Protein AF-0000000086574104 (afdb_homodimer)

Nearest PDB structures (foldseek):
  3c5n-assembly2_B  TM=6.319E-01  e=1.097E-02  Homo sapiens
  7vfk-assembly1_B  TM=3.175E-01  e=2.722E+00  Staphylococcus aureus subsp. aureus USA300
  7vfm-assembly2_C  TM=3.258E-01  e=3.558E+00  Staphylococcus aureus subsp. aureus USA300
  7vfm-assembly1_A  TM=2.956E-01  e=2.722E+00  Staphylococcus aureus subsp. aureus USA300
  7vfk-assembly1_A  TM=2.976E-01  e=4.906E+00  Staphylococcus aureus subsp. aureus USA300

Radius of gyration: 28.74 Å; Cα contacts (8 Å, |Δi|>4): 889; chains: 2; bounding box: 47×83×59 Å

Structure (mmCIF, N/CA/C/O backbone):
data_AF-0000000086574104-model_v1
#
loop_
_entity.id
_entity.type
_entity.pdbx_description
1 polymer 'Protein LURP-one-related 15'
#
loop_
_atom_site.group_PDB
_atom_site.id
_atom_site.type_symbol
_atom_site.label_atom_id
_atom_site.label_alt_id
_atom_site.label_comp_id
_atom_site.label_asym_id
_atom_site.label_entity_id
_atom_site.label_seq_id
_atom_site.pdbx_PDB_ins_code
_atom_site.Cartn_x
_atom_site.Cartn_y
_atom_site.Cartn_z
_atom_site.occupancy
_atom_site.B_iso_or_equiv
_atom_site.auth_seq_id
_atom_site.auth_comp_id
_atom_site.auth_asym_id
_atom_site.auth_atom_id
_atom_site.pdbx_PDB_model_num
ATOM 1 N N . MET A 1 1 ? 18.938 -41.062 0.869 1 26.67 1 MET A N 1
ATOM 2 C CA . MET A 1 1 ? 17.609 -40.562 0.548 1 26.67 1 MET A CA 1
ATOM 3 C C . MET A 1 1 ? 17.344 -40.625 -0.953 1 26.67 1 MET A C 1
ATOM 5 O O . MET A 1 1 ? 18.172 -40.188 -1.752 1 26.67 1 MET A O 1
ATOM 9 N N . ALA A 1 2 ? 16.469 -41.5 -1.438 1 36.97 2 ALA A N 1
ATOM 10 C CA . ALA A 1 2 ? 16.375 -41.875 -2.848 1 36.97 2 ALA A CA 1
ATOM 11 C C . ALA A 1 2 ? 16.094 -40.688 -3.727 1 36.97 2 ALA A C 1
ATOM 13 O O . ALA A 1 2 ? 15.375 -39.75 -3.318 1 36.97 2 ALA A O 1
ATOM 14 N N . GLN A 1 3 ? 17 -40.312 -4.539 1 37.31 3 GLN A N 1
ATOM 15 C CA . GLN A 1 3 ? 16.797 -39.281 -5.543 1 37.31 3 GLN A CA 1
ATOM 16 C C . GLN A 1 3 ? 15.461 -39.469 -6.258 1 37.31 3 GLN A C 1
ATOM 18 O O . GLN A 1 3 ? 15.109 -40.562 -6.66 1 37.31 3 GLN A O 1
ATOM 23 N N . PRO A 1 4 ? 14.398 -38.688 -5.926 1 44.94 4 PRO A N 1
ATOM 24 C CA . PRO A 1 4 ? 13.148 -38.938 -6.645 1 44.94 4 PRO A CA 1
ATOM 25 C C . PRO A 1 4 ? 13.375 -39.344 -8.102 1 44.94 4 PRO A C 1
ATOM 27 O O . PRO A 1 4 ? 14.234 -38.781 -8.773 1 44.94 4 PRO A O 1
ATOM 30 N N . SER A 1 5 ? 13.391 -40.594 -8.398 1 46.34 5 SER A N 1
ATOM 31 C CA . SER A 1 5 ? 13.484 -41.156 -9.742 1 46.34 5 SER A CA 1
ATOM 32 C C . SER A 1 5 ? 12.492 -40.469 -10.688 1 46.34 5 SER A C 1
ATOM 34 O O . SER A 1 5 ? 11.289 -40.469 -10.43 1 46.34 5 SER A O 1
ATOM 36 N N . TYR A 1 6 ? 12.844 -39.344 -11.359 1 52.12 6 TYR A N 1
ATOM 37 C CA . TYR A 1 6 ? 12.047 -38.719 -12.414 1 52.12 6 TYR A CA 1
ATOM 38 C C . TYR A 1 6 ? 11.727 -39.719 -13.516 1 52.12 6 TYR A C 1
ATOM 40 O O . TYR A 1 6 ? 12.625 -40.312 -14.102 1 52.12 6 TYR A O 1
ATOM 48 N N . ALA A 1 7 ? 10.766 -40.625 -13.344 1 59.66 7 ALA A N 1
ATOM 49 C CA . ALA A 1 7 ? 10.406 -41.344 -14.547 1 59.66 7 ALA A CA 1
ATOM 50 C C . ALA A 1 7 ? 10.102 -40.406 -15.711 1 59.66 7 ALA A C 1
ATOM 52 O O . ALA A 1 7 ? 9.352 -39.438 -15.555 1 59.66 7 ALA A O 1
ATOM 53 N N . PRO A 1 8 ? 10.867 -40.531 -16.812 1 67 8 PRO A N 1
ATOM 54 C CA . PRO A 1 8 ? 10.766 -39.625 -17.953 1 67 8 PRO A CA 1
ATOM 55 C C . PRO A 1 8 ? 9.352 -39.531 -18.516 1 67 8 PRO A C 1
ATOM 57 O O . PRO A 1 8 ? 8.695 -40.531 -18.734 1 67 8 PRO A O 1
ATOM 60 N N . ILE A 1 9 ? 8.641 -38.406 -18.375 1 72.06 9 ILE A N 1
ATOM 61 C CA . ILE A 1 9 ? 7.398 -38.094 -19.078 1 72.06 9 ILE A CA 1
ATOM 62 C C . ILE A 1 9 ? 7.672 -38 -20.578 1 72.06 9 ILE A C 1
ATOM 64 O O . ILE A 1 9 ? 8.516 -37.188 -21 1 72.06 9 ILE A O 1
ATOM 68 N N . THR A 1 10 ? 7.195 -39 -21.312 1 76.31 10 THR A N 1
ATOM 69 C CA . THR A 1 10 ? 7.512 -39 -22.734 1 76.31 10 THR A CA 1
ATOM 70 C C . THR A 1 10 ? 6.441 -38.25 -23.531 1 76.31 10 THR A C 1
ATOM 72 O O . THR A 1 10 ? 6.727 -37.719 -24.594 1 76.31 10 THR A O 1
ATOM 75 N N . ASN A 1 11 ? 5.18 -38.219 -22.938 1 84.62 11 ASN A N 1
ATOM 76 C CA . ASN A 1 11 ? 4.117 -37.5 -23.625 1 84.62 11 ASN A CA 1
ATOM 77 C C . ASN A 1 11 ? 3.887 -36.125 -22.969 1 84.62 11 ASN A C 1
ATOM 79 O O . ASN A 1 11 ? 3.777 -36.031 -21.75 1 84.62 11 ASN A O 1
ATOM 83 N N . PRO A 1 12 ? 3.861 -35.125 -23.891 1 89.31 12 PRO A N 1
ATOM 84 C CA . PRO A 1 12 ? 3.727 -33.781 -23.344 1 89.31 12 PRO A CA 1
ATOM 85 C C . PRO A 1 12 ? 2.459 -33.625 -22.516 1 89.31 12 PRO A C 1
ATOM 87 O O . PRO A 1 12 ? 1.408 -34.156 -22.859 1 89.31 12 PRO A O 1
ATOM 90 N N . ILE A 1 13 ? 2.576 -33.031 -21.344 1 94.69 13 ILE A N 1
ATOM 91 C CA . ILE A 1 13 ? 1.464 -32.594 -20.5 1 94.69 13 ILE A CA 1
ATOM 92 C C . ILE A 1 13 ? 1.16 -31.125 -20.766 1 94.69 13 ILE A C 1
ATOM 94 O O . ILE A 1 13 ? 1.723 -30.25 -20.094 1 94.69 13 ILE A O 1
ATOM 98 N N . SER A 1 14 ? 0.32 -30.922 -21.828 1 95.81 14 SER A N 1
ATOM 99 C CA . SER A 1 14 ? -0.021 -29.562 -22.25 1 95.81 14 SER A CA 1
ATOM 100 C C . SER A 1 14 ? -1.392 -29.156 -21.734 1 95.81 14 SER A C 1
ATOM 102 O O . SER A 1 14 ? -2.412 -29.719 -22.141 1 95.81 14 SER A O 1
ATOM 104 N N . ILE A 1 15 ? -1.437 -28.234 -20.812 1 96.38 15 ILE A N 1
ATOM 105 C CA . ILE A 1 15 ? -2.688 -27.766 -20.219 1 96.38 15 ILE A CA 1
ATOM 106 C C . ILE A 1 15 ? -3.02 -26.375 -20.75 1 96.38 15 ILE A C 1
ATOM 108 O O . ILE A 1 15 ? -4.133 -26.125 -21.219 1 96.38 15 ILE A O 1
ATOM 112 N N . VAL A 1 16 ? -2.061 -25.5 -20.766 1 96.44 16 VAL A N 1
ATOM 113 C CA . VAL A 1 16 ? -2.24 -24.141 -21.266 1 96.44 16 VAL A CA 1
ATOM 114 C C . VAL A 1 16 ? -1.953 -24.109 -22.766 1 96.44 16 VAL A C 1
ATOM 116 O O . VAL A 1 16 ? -2.734 -23.547 -23.547 1 96.44 16 VAL A O 1
ATOM 119 N N . GLY A 1 17 ? -0.815 -24.688 -23.141 1 94.69 17 GLY A N 1
ATOM 120 C CA . GLY A 1 17 ? -0.438 -24.734 -24.547 1 94.69 17 GLY A CA 1
ATOM 121 C C . GLY A 1 17 ? 0.835 -25.516 -24.797 1 94.69 17 GLY A C 1
ATOM 122 O O . GLY A 1 17 ? 1.73 -25.547 -23.938 1 94.69 17 GLY A O 1
ATOM 123 N N . GLN A 1 18 ? 0.92 -26.031 -25.984 1 94.62 18 GLN A N 1
ATOM 124 C CA . GLN A 1 18 ? 2.07 -26.844 -26.375 1 94.62 18 GLN A CA 1
ATOM 125 C C . GLN A 1 18 ? 3.342 -26 -26.438 1 94.62 18 GLN A C 1
ATOM 127 O O . GLN A 1 18 ? 4.441 -26.516 -26.219 1 94.62 18 GLN A O 1
ATOM 132 N N . GLN A 1 19 ? 3.197 -24.719 -26.734 1 94 19 GLN A N 1
ATOM 133 C CA . GLN A 1 19 ? 4.352 -23.828 -26.859 1 94 19 GLN A CA 1
ATOM 134 C C . GLN A 1 19 ? 5.066 -23.656 -25.531 1 94 19 GLN A C 1
ATOM 136 O O . GLN A 1 19 ? 6.199 -23.172 -25.484 1 94 19 GLN A O 1
ATOM 141 N N . PHE A 1 20 ? 4.453 -24.094 -24.469 1 96.56 20 PHE A N 1
ATOM 142 C CA . PHE A 1 20 ? 5.055 -23.938 -23.141 1 96.56 20 PHE A CA 1
ATOM 143 C C . PHE A 1 20 ? 5.621 -25.266 -22.641 1 96.56 20 PHE A C 1
ATOM 145 O O . PHE A 1 20 ? 5.891 -25.422 -21.453 1 96.56 20 PHE A O 1
ATOM 152 N N . CYS A 1 21 ? 5.77 -26.25 -23.516 1 96 21 CYS A N 1
ATOM 153 C CA . CYS A 1 21 ? 6.422 -27.516 -23.203 1 96 21 CYS A CA 1
ATOM 154 C C . CYS A 1 21 ? 7.809 -27.578 -23.844 1 96 21 CYS A C 1
ATOM 156 O O . CYS A 1 21 ? 7.98 -27.234 -25 1 96 21 CYS A O 1
ATOM 158 N N . ALA A 1 22 ? 8.773 -27.922 -23 1 94.81 22 ALA A N 1
ATOM 159 C CA . ALA A 1 22 ? 10.141 -28.109 -23.484 1 94.81 22 ALA A CA 1
ATOM 160 C C . ALA A 1 22 ? 10.617 -29.547 -23.234 1 94.81 22 ALA A C 1
ATOM 162 O O . ALA A 1 22 ? 10.219 -30.172 -22.25 1 94.81 22 ALA A O 1
ATOM 163 N N . PRO A 1 23 ? 11.422 -30.047 -24.094 1 93.69 23 PRO A N 1
ATOM 164 C CA . PRO A 1 23 ? 11.914 -31.406 -23.922 1 93.69 23 PRO A CA 1
ATOM 165 C C . PRO A 1 23 ? 13.016 -31.531 -22.875 1 93.69 23 PRO A C 1
ATOM 167 O O . PRO A 1 23 ? 13.609 -32.594 -22.719 1 93.69 23 PRO A O 1
ATOM 170 N N . TYR A 1 24 ? 13.383 -30.453 -22.156 1 93.56 24 TYR A N 1
ATOM 171 C CA . TYR A 1 24 ? 14.359 -30.391 -21.062 1 93.56 24 TYR A CA 1
ATOM 172 C C . TYR A 1 24 ? 13.789 -29.656 -19.859 1 93.56 24 TYR A C 1
ATOM 174 O O . TYR A 1 24 ? 12.781 -28.953 -19.969 1 93.56 24 TYR A O 1
ATOM 182 N N . PRO A 1 25 ? 14.375 -29.953 -18.719 1 94 25 PRO A N 1
ATOM 183 C CA . PRO A 1 25 ? 13.898 -29.234 -17.531 1 94 25 PRO A CA 1
ATOM 184 C C . PRO A 1 25 ? 14.023 -27.719 -17.672 1 94 25 PRO A C 1
ATOM 186 O O . PRO A 1 25 ? 15.008 -27.219 -18.234 1 94 25 PRO A O 1
ATOM 189 N N . VAL A 1 26 ? 13.008 -26.984 -17.266 1 95.06 26 VAL A N 1
ATOM 190 C CA . VAL A 1 26 ? 12.977 -25.531 -17.297 1 95.06 26 VAL A CA 1
ATOM 191 C C . VAL A 1 26 ? 13.016 -24.969 -15.875 1 95.06 26 VAL A C 1
ATOM 193 O O . VAL A 1 26 ? 12.148 -25.297 -15.055 1 95.06 26 VAL A O 1
ATOM 196 N N . ASP A 1 27 ? 14.008 -24.172 -15.586 1 94.12 27 ASP A N 1
ATOM 197 C CA . ASP A 1 27 ? 14.109 -23.516 -14.289 1 94.12 27 ASP A CA 1
ATOM 198 C C . ASP A 1 27 ? 13.539 -22.109 -14.352 1 94.12 27 ASP A C 1
ATOM 200 O O . ASP A 1 27 ? 13.945 -21.297 -15.188 1 94.12 27 ASP A O 1
ATOM 204 N N . LEU A 1 28 ? 12.617 -21.828 -13.461 1 94.25 28 LEU A N 1
ATOM 205 C CA . LEU A 1 28 ? 11.961 -20.531 -13.422 1 94.25 28 LEU A CA 1
ATOM 206 C C . LEU A 1 28 ? 12.117 -19.891 -12.055 1 94.25 28 LEU A C 1
ATOM 208 O O . LEU A 1 28 ? 12.195 -20.578 -11.039 1 94.25 28 LEU A O 1
ATOM 212 N N . THR A 1 29 ? 12.203 -18.578 -12.055 1 90.75 29 THR A N 1
ATOM 213 C CA . THR A 1 29 ? 12.148 -17.766 -10.844 1 90.75 29 THR A CA 1
ATOM 214 C C . THR A 1 29 ? 10.883 -16.922 -10.812 1 90.75 29 THR A C 1
ATOM 216 O O . THR A 1 29 ? 10.609 -16.156 -11.742 1 90.75 29 THR A O 1
ATOM 219 N N . ILE A 1 30 ? 10.062 -17.141 -9.828 1 89.62 30 ILE A N 1
ATOM 220 C CA . ILE A 1 30 ? 8.836 -16.375 -9.633 1 89.62 30 ILE A CA 1
ATOM 221 C C . ILE A 1 30 ? 9.023 -15.383 -8.492 1 89.62 30 ILE A C 1
ATOM 223 O O . ILE A 1 30 ? 9.195 -15.773 -7.336 1 89.62 30 ILE A O 1
ATOM 227 N N . MET A 1 31 ? 9 -14.078 -8.805 1 84.94 31 MET A N 1
ATOM 228 C CA . MET A 1 31 ? 9.227 -13.023 -7.824 1 84.94 31 MET A CA 1
ATOM 229 C C . MET A 1 31 ? 7.984 -12.156 -7.645 1 84.94 31 MET A C 1
ATOM 231 O O . MET A 1 31 ? 7.457 -11.617 -8.617 1 84.94 31 MET A O 1
ATOM 235 N N . ARG A 1 32 ? 7.492 -12.148 -6.395 1 79.69 32 ARG A N 1
ATOM 236 C CA . ARG A 1 32 ? 6.371 -11.273 -6.07 1 79.69 32 ARG A CA 1
ATOM 237 C C . ARG A 1 32 ? 6.844 -9.844 -5.809 1 79.69 32 ARG A C 1
ATOM 239 O O . ARG A 1 32 ? 7.777 -9.633 -5.027 1 79.69 32 ARG A O 1
ATOM 246 N N . LYS A 1 33 ? 6.336 -8.953 -6.617 1 67.94 33 LYS A N 1
ATOM 247 C CA . LYS A 1 33 ? 6.602 -7.531 -6.406 1 67.94 33 LYS A CA 1
ATOM 248 C C . LYS A 1 33 ? 5.477 -6.871 -5.617 1 67.94 33 LYS A C 1
ATOM 250 O O . LYS A 1 33 ? 4.348 -6.773 -6.102 1 67.94 33 LYS A O 1
ATOM 255 N N . VAL A 1 34 ? 5.676 -6.805 -4.344 1 57.94 34 VAL A N 1
ATOM 256 C CA . VAL A 1 34 ? 4.676 -6.152 -3.508 1 57.94 34 VAL A CA 1
ATOM 257 C C . VAL A 1 34 ? 4.941 -4.648 -3.465 1 57.94 34 VAL A C 1
ATOM 259 O O . VAL A 1 34 ? 6.039 -4.215 -3.111 1 57.94 34 VAL A O 1
ATOM 262 N N . ILE A 1 35 ? 4.309 -3.971 -4.297 1 52.12 35 ILE A N 1
ATOM 263 C CA . ILE A 1 35 ? 4.438 -2.52 -4.211 1 52.12 35 ILE A CA 1
ATOM 264 C C . ILE A 1 35 ? 3.428 -1.971 -3.209 1 52.12 35 ILE A C 1
ATOM 266 O O . ILE A 1 35 ? 2.229 -2.24 -3.314 1 52.12 35 ILE A O 1
ATOM 270 N N . SER A 1 36 ? 3.752 -1.914 -2.039 1 47.66 36 SER A N 1
ATOM 271 C CA . SER A 1 36 ? 2.877 -1.211 -1.107 1 47.66 36 SER A CA 1
ATOM 272 C C . SER A 1 36 ? 2.975 0.3 -1.289 1 47.66 36 SER A C 1
ATOM 274 O O . SER A 1 36 ? 4.059 0.876 -1.169 1 47.66 36 SER A O 1
ATOM 276 N N . ILE A 1 37 ? 2.373 0.72 -2.355 1 47.31 37 ILE A N 1
ATOM 277 C CA . ILE A 1 37 ? 2.352 2.178 -2.43 1 47.31 37 ILE A CA 1
ATOM 278 C C . ILE A 1 37 ? 1.387 2.732 -1.384 1 47.31 37 ILE A C 1
ATOM 280 O O . ILE A 1 37 ? 0.202 2.391 -1.38 1 47.31 37 ILE A O 1
ATOM 284 N N . THR A 1 38 ? 1.68 2.873 -0.257 1 47.84 38 THR A N 1
ATOM 285 C CA . THR A 1 38 ? 0.871 3.676 0.653 1 47.84 38 THR A CA 1
ATOM 286 C C . THR A 1 38 ? 0.889 5.145 0.24 1 47.84 38 THR A C 1
ATOM 288 O O . THR A 1 38 ? 1.953 5.762 0.173 1 47.84 38 THR A O 1
ATOM 291 N N . GLU A 1 39 ? 0.145 5.422 -0.813 1 50.88 39 GLU A N 1
ATOM 292 C CA . GLU A 1 39 ? 0.07 6.863 -1.029 1 50.88 39 GLU A CA 1
ATOM 293 C C . GLU A 1 39 ? -0.854 7.523 -0.01 1 50.88 39 GLU A C 1
ATOM 295 O O . GLU A 1 39 ? -1.949 7.027 0.258 1 50.88 39 GLU A O 1
ATOM 300 N N . GLY A 1 40 ? -0.316 8.148 0.999 1 57.97 40 GLY A N 1
ATOM 301 C CA . GLY A 1 40 ? -1.051 8.914 1.989 1 57.97 40 GLY A CA 1
ATOM 302 C C . GLY A 1 40 ? -1.397 10.312 1.517 1 57.97 40 GLY A C 1
ATOM 303 O O . GLY A 1 40 ? -0.623 11.25 1.715 1 57.97 40 GLY A O 1
ATOM 304 N N . ASN A 1 41 ? -2.445 10.398 0.627 1 74.19 41 ASN A N 1
ATOM 305 C CA . ASN A 1 41 ? -2.943 11.703 0.219 1 74.19 41 ASN A CA 1
ATOM 306 C C . ASN A 1 41 ? -4.047 12.203 1.149 1 74.19 41 ASN A C 1
ATOM 308 O O . ASN A 1 41 ? -4.699 11.398 1.825 1 74.19 41 ASN A O 1
ATOM 312 N N . PHE A 1 42 ? -3.99 13.477 1.403 1 83.19 42 PHE A N 1
ATOM 313 C CA . PHE A 1 42 ? -5.082 14.117 2.123 1 83.19 42 PHE A CA 1
ATOM 314 C C . PHE A 1 42 ? -5.965 14.914 1.168 1 83.19 42 PHE A C 1
ATOM 316 O O . PHE A 1 42 ? -5.469 15.547 0.234 1 83.19 42 PHE A O 1
ATOM 323 N N . ALA A 1 43 ? -7.25 14.742 1.338 1 88.38 43 ALA A N 1
ATOM 324 C CA . ALA A 1 43 ? -8.188 15.727 0.815 1 88.38 43 ALA A CA 1
ATOM 325 C C . ALA A 1 43 ? -8.703 16.641 1.927 1 88.38 43 ALA A C 1
ATOM 327 O O . ALA A 1 43 ? -9.047 16.172 3.014 1 88.38 43 ALA A O 1
ATOM 328 N N . VAL A 1 44 ? -8.688 17.953 1.704 1 93.88 44 VAL A N 1
ATOM 329 C CA . VAL A 1 44 ? -9.188 18.938 2.648 1 93.88 44 VAL A CA 1
ATOM 330 C C . VAL A 1 44 ? -10.453 19.594 2.088 1 93.88 44 VAL A C 1
ATOM 332 O O . VAL A 1 44 ? -10.414 20.203 1.016 1 93.88 44 VAL A O 1
ATOM 335 N N . SER A 1 45 ? -11.539 19.516 2.797 1 92.94 45 SER A N 1
ATOM 336 C CA . SER A 1 45 ? -12.812 20.062 2.318 1 92.94 45 SER A CA 1
ATOM 337 C C . SER A 1 45 ? -13.391 21.062 3.309 1 92.94 45 SER A C 1
ATOM 339 O O . SER A 1 45 ? -13.07 21.031 4.5 1 92.94 45 SER A O 1
ATOM 341 N N . ASP A 1 46 ? -14.242 21.984 2.75 1 93.12 46 ASP A N 1
ATOM 342 C CA . ASP A 1 46 ? -15.008 22.875 3.607 1 93.12 46 ASP A CA 1
ATOM 343 C C . ASP A 1 46 ? -16.281 22.203 4.109 1 93.12 46 ASP A C 1
ATOM 345 O O . ASP A 1 46 ? -16.453 20.984 3.953 1 93.12 46 ASP A O 1
ATOM 349 N N . VAL A 1 47 ? -17.062 22.938 4.828 1 86.5 47 VAL A N 1
ATOM 350 C CA . VAL A 1 47 ? -18.25 22.406 5.496 1 86.5 47 VAL A CA 1
ATOM 351 C C . VAL A 1 47 ? -19.234 21.891 4.453 1 86.5 47 VAL A C 1
ATOM 353 O O . VAL A 1 47 ? -20.078 21.047 4.754 1 86.5 47 VAL A O 1
ATOM 356 N N . ASN A 1 48 ? -19.062 22.438 3.203 1 89.25 48 ASN A N 1
ATOM 357 C CA . ASN A 1 48 ? -19.984 22.047 2.137 1 89.25 48 ASN A CA 1
ATOM 358 C C . ASN A 1 48 ? -19.469 20.844 1.361 1 89.25 48 ASN A C 1
ATOM 360 O O . ASN A 1 48 ? -20.109 20.391 0.414 1 89.25 48 ASN A O 1
ATOM 364 N N . GLY A 1 49 ? -18.297 20.391 1.68 1 87.69 49 GLY A N 1
ATOM 365 C CA . GLY A 1 49 ? -17.734 19.234 1.026 1 87.69 49 GLY A CA 1
ATOM 366 C C . GLY A 1 49 ? -16.875 19.578 -0.175 1 87.69 49 GLY A C 1
ATOM 367 O O . GLY A 1 49 ? -16.344 18.688 -0.846 1 87.69 49 GLY A O 1
ATOM 368 N N . ASN A 1 50 ? -16.766 20.844 -0.452 1 90.62 50 ASN A N 1
ATOM 369 C CA . ASN A 1 50 ? -15.898 21.266 -1.548 1 90.62 50 ASN A CA 1
ATOM 370 C C . ASN A 1 50 ? -14.422 21.047 -1.203 1 90.62 50 ASN A C 1
ATOM 372 O O . ASN A 1 50 ? -13.953 21.516 -0.163 1 90.62 50 ASN A O 1
ATOM 376 N N . VAL A 1 51 ? -13.766 20.359 -2.125 1 91.31 51 VAL A N 1
ATOM 377 C CA . VAL A 1 51 ? -12.336 20.141 -1.91 1 91.31 51 VAL A CA 1
ATOM 378 C C . VAL A 1 51 ? -11.57 21.438 -2.184 1 91.31 51 VAL A C 1
ATOM 380 O O . VAL A 1 51 ? -11.648 22 -3.281 1 91.31 51 VAL A O 1
ATOM 383 N N . ILE A 1 52 ? -10.844 21.891 -1.181 1 94.75 52 ILE A N 1
ATOM 384 C CA . ILE A 1 52 ? -10.164 23.172 -1.362 1 94.75 52 ILE A CA 1
ATOM 385 C C . ILE A 1 52 ? -8.656 22.938 -1.422 1 94.75 52 ILE A C 1
ATOM 387 O O . ILE A 1 52 ? -7.914 23.766 -1.956 1 94.75 52 ILE A O 1
ATOM 391 N N . PHE A 1 53 ? -8.117 21.891 -0.759 1 95.94 53 PHE A N 1
ATOM 392 C CA . PHE A 1 53 ? -6.719 21.5 -0.854 1 95.94 53 PHE A CA 1
ATOM 393 C C . PHE A 1 53 ? -6.59 19.984 -1.057 1 95.94 53 PHE A C 1
ATOM 395 O O . PHE A 1 53 ? -7.496 19.234 -0.705 1 95.94 53 PHE A O 1
ATOM 402 N N . LYS A 1 54 ? -5.457 19.578 -1.604 1 92.44 54 LYS A N 1
ATOM 403 C CA . LYS A 1 54 ? -5.004 18.188 -1.631 1 92.44 54 LYS A CA 1
ATOM 404 C C . LYS A 1 54 ? -3.559 18.062 -1.155 1 92.44 54 LYS A C 1
ATOM 406 O O . LYS A 1 54 ? -2.764 18.984 -1.343 1 92.44 54 LYS A O 1
ATOM 411 N N . VAL A 1 55 ? -3.299 17.047 -0.429 1 91.12 55 VAL A N 1
ATOM 412 C CA . VAL A 1 55 ? -1.916 16.75 -0.063 1 91.12 55 VAL A CA 1
ATOM 413 C C . VAL A 1 55 ? -1.458 15.469 -0.747 1 91.12 55 VAL A C 1
ATOM 415 O O . VAL A 1 55 ? -2.096 14.422 -0.607 1 91.12 55 VAL A O 1
ATOM 418 N N . LYS A 1 56 ? -0.417 15.562 -1.478 1 83.81 56 LYS A N 1
ATOM 419 C CA . LYS A 1 56 ? 0.131 14.398 -2.168 1 83.81 56 LYS A CA 1
ATOM 420 C C . LYS A 1 56 ? 1.427 13.93 -1.511 1 83.81 56 LYS A C 1
ATOM 422 O O . LYS A 1 56 ? 2.254 14.75 -1.103 1 83.81 56 LYS A O 1
ATOM 427 N N . GLY A 1 57 ? 1.535 12.602 -1.251 1 75.69 57 GLY A N 1
ATOM 428 C CA . GLY A 1 57 ? 2.76 11.992 -0.753 1 75.69 57 GLY A CA 1
ATOM 429 C C . GLY A 1 57 ? 3.576 11.32 -1.838 1 75.69 57 GLY A C 1
ATOM 430 O O . GLY A 1 57 ? 3.025 10.859 -2.84 1 75.69 57 GLY A O 1
ATOM 431 N N . SER A 1 58 ? 4.855 11.641 -1.768 1 58.19 58 SER A N 1
ATOM 432 C CA . SER A 1 58 ? 5.695 10.914 -2.713 1 58.19 58 SER A CA 1
ATOM 433 C C . SER A 1 58 ? 5.977 9.492 -2.227 1 58.19 58 SER A C 1
ATOM 435 O O . SER A 1 58 ? 6.336 9.289 -1.064 1 58.19 58 SER A O 1
ATOM 437 N N . MET A 1 59 ? 5.445 8.547 -2.701 1 51 59 MET A N 1
ATOM 438 C CA . MET A 1 59 ? 5.691 7.156 -2.348 1 51 59 MET A CA 1
ATOM 439 C C . MET A 1 59 ? 7.184 6.883 -2.215 1 51 59 MET A C 1
ATOM 441 O O . MET A 1 59 ? 7.602 6.105 -1.355 1 51 59 MET A O 1
ATOM 445 N N . PHE A 1 60 ? 7.941 7.074 -3.154 1 45.09 60 PHE A N 1
ATOM 446 C CA . PHE A 1 60 ? 9.305 6.578 -3.316 1 45.09 60 PHE A CA 1
ATOM 447 C C . PHE A 1 60 ? 10.305 7.504 -2.633 1 45.09 60 PHE A C 1
ATOM 449 O O . PHE A 1 60 ? 11.516 7.285 -2.713 1 45.09 60 PHE A O 1
ATOM 456 N N . SER A 1 61 ? 9.961 8.594 -2.336 1 46.84 61 SER A N 1
ATOM 457 C CA . SER A 1 61 ? 11.102 9.461 -2.051 1 46.84 61 SER A CA 1
ATOM 458 C C . SER A 1 61 ? 11.742 9.109 -0.711 1 46.84 61 SER A C 1
ATOM 460 O O . SER A 1 61 ? 11.055 8.68 0.216 1 46.84 61 SER A O 1
ATOM 462 N N . LEU A 1 62 ? 12.945 8.648 -0.8 1 46.72 62 LEU A N 1
ATOM 463 C CA . LEU A 1 62 ? 13.805 8.547 0.373 1 46.72 62 LEU A CA 1
ATOM 464 C C . LEU A 1 62 ? 13.406 9.57 1.432 1 46.72 62 LEU A C 1
ATOM 466 O O . LEU A 1 62 ? 13.531 9.305 2.631 1 46.72 62 LEU A O 1
ATOM 470 N N . HIS A 1 63 ? 13.148 10.719 0.945 1 54.78 63 HIS A N 1
ATOM 471 C CA . HIS A 1 63 ? 12.789 11.758 1.901 1 54.78 63 HIS A CA 1
ATOM 472 C C . HIS A 1 63 ? 11.281 11.961 1.959 1 54.78 63 HIS A C 1
ATOM 474 O O . HIS A 1 63 ? 10.609 11.984 0.923 1 54.78 63 HIS A O 1
ATOM 480 N N . ASP A 1 64 ? 10.531 11.648 2.912 1 63.38 64 ASP A N 1
ATOM 481 C CA . ASP A 1 64 ? 9.102 11.805 3.148 1 63.38 64 ASP A CA 1
ATOM 482 C C . ASP A 1 64 ? 8.641 13.219 2.828 1 63.38 64 ASP A C 1
ATOM 484 O O . ASP A 1 64 ? 8.859 14.148 3.613 1 63.38 64 ASP A O 1
ATOM 488 N N . ASN A 1 65 ? 8.531 13.617 1.558 1 79.5 65 ASN A N 1
ATOM 489 C CA . ASN A 1 65 ? 7.938 14.898 1.203 1 79.5 65 ASN A CA 1
ATOM 490 C C . ASN A 1 65 ? 6.43 14.789 0.998 1 79.5 65 ASN A C 1
ATOM 492 O O . ASN A 1 65 ? 5.941 13.781 0.478 1 79.5 65 ASN A O 1
ATOM 496 N N . ARG A 1 66 ? 5.793 15.828 1.562 1 87.75 66 ARG A N 1
ATOM 497 C CA . ARG A 1 66 ? 4.387 16.062 1.248 1 87.75 66 ARG A CA 1
ATOM 498 C C . ARG A 1 66 ? 4.191 17.391 0.538 1 87.75 66 ARG A C 1
ATOM 500 O O . ARG A 1 66 ? 4.859 18.375 0.86 1 87.75 66 ARG A O 1
ATOM 507 N N . VAL A 1 67 ? 3.359 17.375 -0.453 1 91.69 67 VAL A N 1
ATOM 508 C CA . VAL A 1 67 ? 3.074 18.609 -1.166 1 91.69 67 VAL A CA 1
ATOM 509 C C . VAL A 1 67 ? 1.604 18.984 -0.992 1 91.69 67 VAL A C 1
ATOM 511 O O . VAL A 1 67 ? 0.715 18.188 -1.307 1 91.69 67 VAL A O 1
ATOM 514 N N . LEU A 1 68 ? 1.342 20.172 -0.433 1 94.88 68 LEU A N 1
ATOM 515 C CA . LEU A 1 68 ? -0.005 20.734 -0.356 1 94.88 68 LEU A CA 1
ATOM 516 C C . LEU A 1 68 ? -0.371 21.453 -1.649 1 94.88 68 LEU A C 1
ATOM 518 O O . LEU A 1 68 ? 0.33 22.375 -2.072 1 94.88 68 LEU A O 1
ATOM 522 N N . LEU A 1 69 ? -1.468 21.016 -2.244 1 95.06 69 LEU A N 1
ATOM 523 C CA . LEU A 1 69 ? -1.962 21.578 -3.496 1 95.06 69 LEU A CA 1
ATOM 524 C C . LEU A 1 69 ? -3.256 22.359 -3.268 1 95.06 69 LEU A C 1
ATOM 526 O O . LEU A 1 69 ? -4.055 22 -2.398 1 95.06 69 LEU A O 1
ATOM 530 N N . ASP A 1 70 ? -3.434 23.406 -4.109 1 94 70 ASP A N 1
ATOM 531 C CA . ASP A 1 70 ? -4.75 24.031 -4.121 1 94 70 ASP A CA 1
ATOM 532 C C . ASP A 1 70 ? -5.746 23.203 -4.934 1 94 70 ASP A C 1
ATOM 534 O O . ASP A 1 70 ? -5.418 22.109 -5.395 1 94 70 ASP A O 1
ATOM 538 N N . ALA A 1 71 ? -6.941 23.688 -5.035 1 87.88 71 ALA A N 1
ATOM 539 C CA . ALA A 1 71 ? -8.031 22.953 -5.676 1 87.88 71 ALA A CA 1
ATOM 540 C C . ALA A 1 71 ? -7.738 22.719 -7.152 1 87.88 71 ALA A C 1
ATOM 542 O O . ALA A 1 71 ? -8.266 21.781 -7.754 1 87.88 71 ALA A O 1
ATOM 543 N N . THR A 1 72 ? -6.879 23.516 -7.75 1 89.44 72 THR A N 1
ATOM 544 C CA . THR A 1 72 ? -6.586 23.406 -9.172 1 89.44 72 THR A CA 1
ATOM 545 C C . THR A 1 72 ? -5.344 22.547 -9.406 1 89.44 72 THR A C 1
ATOM 547 O O . THR A 1 72 ? -4.969 22.297 -10.555 1 89.44 72 THR A O 1
ATOM 550 N N . GLY A 1 73 ? -4.691 22.203 -8.391 1 90.25 73 GLY A N 1
ATOM 551 C CA . GLY A 1 73 ? -3.555 21.297 -8.516 1 90.25 73 GLY A CA 1
ATOM 552 C C . GLY A 1 73 ? -2.221 22.031 -8.461 1 90.25 73 GLY A C 1
ATOM 553 O O . GLY A 1 73 ? -1.174 21.422 -8.711 1 90.25 73 GLY A O 1
ATOM 554 N N . ASN A 1 74 ? -2.264 23.29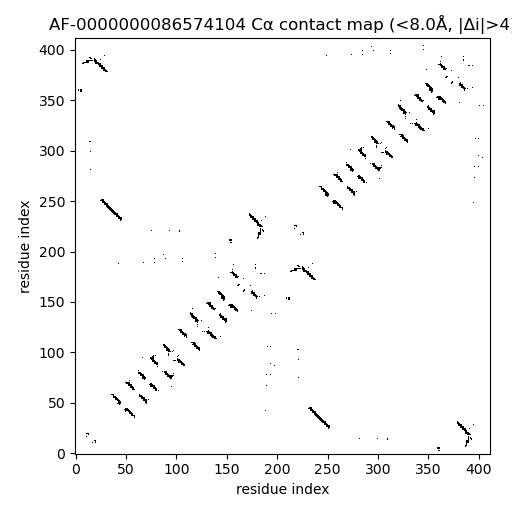7 -8.172 1 92.75 74 ASN A N 1
ATOM 555 C CA . ASN A 1 74 ? -1.017 24.031 -8.039 1 92.75 74 ASN A CA 1
ATOM 556 C C . ASN A 1 74 ? -0.377 23.812 -6.672 1 92.75 74 ASN A C 1
ATOM 558 O O . ASN A 1 74 ? -1.058 23.875 -5.645 1 92.75 74 ASN A O 1
ATOM 562 N N . PRO A 1 75 ? 0.936 23.625 -6.719 1 94.44 75 PRO A N 1
ATOM 563 C CA . PRO A 1 75 ? 1.609 23.438 -5.434 1 94.44 75 PRO A CA 1
ATOM 564 C C . PRO A 1 75 ? 1.663 24.719 -4.605 1 94.44 75 PRO A C 1
ATOM 566 O O . PRO A 1 75 ? 2.055 25.766 -5.117 1 94.44 75 PRO A O 1
ATOM 569 N N . LEU A 1 76 ? 1.228 24.656 -3.387 1 97.12 76 LEU A N 1
ATOM 570 C CA . LEU A 1 76 ? 1.278 25.766 -2.445 1 97.12 76 LEU A CA 1
ATOM 571 C C . LEU A 1 76 ? 2.451 25.609 -1.483 1 97.12 76 LEU A C 1
ATOM 573 O O . LEU A 1 76 ? 3.166 26.578 -1.209 1 97.12 76 LEU A O 1
ATOM 577 N N . LEU A 1 77 ? 2.648 24.438 -0.953 1 97.38 77 LEU A N 1
ATOM 578 C CA . LEU A 1 77 ? 3.66 24.172 0.063 1 97.38 77 LEU A CA 1
ATOM 579 C C . LEU A 1 77 ? 4.324 22.812 -0.174 1 97.38 77 LEU A C 1
ATOM 581 O O . LEU A 1 77 ? 3.68 21.875 -0.654 1 97.38 77 LEU A O 1
ATOM 585 N N . THR A 1 78 ? 5.562 22.719 0.226 1 95.06 78 THR A N 1
ATOM 586 C CA . THR A 1 78 ? 6.277 21.453 0.369 1 95.06 78 THR A CA 1
ATOM 587 C C . THR A 1 78 ? 6.668 21.219 1.825 1 95.06 78 THR A C 1
ATOM 589 O O . THR A 1 78 ? 7.273 22.078 2.461 1 95.06 78 THR A O 1
ATOM 592 N N . LEU A 1 79 ? 6.234 20.141 2.398 1 93.38 79 LEU A N 1
ATOM 593 C CA . LEU A 1 79 ? 6.586 19.703 3.746 1 93.38 79 LEU A CA 1
ATOM 594 C C . LEU A 1 79 ? 7.656 18.625 3.709 1 93.38 79 LEU A C 1
ATOM 596 O O . LEU A 1 79 ? 7.469 17.578 3.08 1 93.38 79 LEU A O 1
ATOM 600 N N . ARG A 1 80 ? 8.75 18.875 4.363 1 89.88 80 ARG A N 1
ATOM 601 C CA . ARG A 1 80 ? 9.875 17.938 4.324 1 89.88 80 ARG A CA 1
ATOM 602 C C . ARG A 1 80 ? 10.359 17.609 5.73 1 89.88 80 ARG A C 1
ATOM 604 O O . ARG A 1 80 ? 10.547 18.5 6.555 1 89.88 80 ARG A O 1
ATOM 611 N N . GLN A 1 81 ? 10.562 16.266 5.902 1 86.19 81 GLN A N 1
ATOM 612 C CA . GLN A 1 81 ? 11.148 15.836 7.168 1 86.19 81 GLN A CA 1
ATOM 613 C C . GLN A 1 81 ? 12.672 15.977 7.141 1 86.19 81 GLN A C 1
ATOM 615 O O . GLN A 1 81 ? 13.32 15.57 6.176 1 86.19 81 GLN A O 1
ATOM 620 N N . LYS A 1 82 ? 13.211 16.625 8.18 1 78.94 82 LYS A N 1
ATOM 621 C CA . LYS A 1 82 ? 14.664 16.688 8.297 1 78.94 82 LYS A CA 1
ATOM 622 C C . LYS A 1 82 ? 15.242 15.375 8.805 1 78.94 82 LYS A C 1
ATOM 624 O O . LYS A 1 82 ? 14.766 14.82 9.797 1 78.94 82 LYS A O 1
ATOM 629 N N . MET A 1 83 ? 16.047 14.578 8.102 1 63.25 83 MET A N 1
ATOM 630 C CA . MET A 1 83 ? 16.609 13.25 8.391 1 63.25 83 MET A CA 1
ATOM 631 C C . MET A 1 83 ? 17.531 13.305 9.594 1 63.25 83 MET A C 1
ATOM 633 O O . MET A 1 83 ? 17.578 12.359 10.383 1 63.25 83 MET A O 1
ATOM 637 N N . ILE A 1 84 ? 18.562 14.117 9.648 1 54.94 84 ILE A N 1
ATOM 638 C CA . ILE A 1 84 ? 19.656 14.07 10.617 1 54.94 84 ILE A CA 1
ATOM 639 C C . ILE A 1 84 ? 19.141 14.445 12.008 1 54.94 84 ILE A C 1
ATOM 641 O O . ILE A 1 84 ? 19.641 13.961 13.016 1 54.94 84 ILE A O 1
ATOM 645 N N . SER A 1 85 ? 18.375 15.367 12.062 1 53.16 85 SER A N 1
ATOM 646 C CA . SER A 1 85 ? 17.984 15.805 13.398 1 53.16 85 SER A CA 1
ATOM 647 C C . SER A 1 85 ? 17 14.82 14.039 1 53.16 85 SER A C 1
ATOM 649 O O . SER A 1 85 ? 16.375 14.016 13.344 1 53.16 85 SER A O 1
ATOM 651 N N . ALA A 1 86 ? 17.047 14.688 15.344 1 49.84 86 ALA A N 1
ATOM 652 C CA . ALA A 1 86 ? 16.141 13.812 16.078 1 49.84 86 ALA A CA 1
ATOM 653 C C . ALA A 1 86 ? 14.773 13.742 15.406 1 49.84 86 ALA A C 1
ATOM 655 O O . ALA A 1 86 ? 14.305 14.727 14.836 1 49.84 86 ALA A O 1
ATOM 656 N N . HIS A 1 87 ? 14.234 12.523 14.969 1 55.31 87 HIS A N 1
ATOM 657 C CA . HIS A 1 87 ? 13.039 11.992 14.32 1 55.31 87 HIS A CA 1
ATOM 658 C C . HIS A 1 87 ? 11.836 12.898 14.555 1 55.31 87 HIS A C 1
ATOM 660 O O . HIS A 1 87 ? 10.727 12.586 14.133 1 55.31 87 HIS A O 1
ATOM 666 N N . ARG A 1 88 ? 12.156 14.375 14.703 1 74.19 88 ARG A N 1
ATOM 667 C CA . ARG A 1 88 ? 10.977 15.031 15.242 1 74.19 88 ARG A CA 1
ATOM 668 C C . ARG A 1 88 ? 10.797 16.422 14.641 1 74.19 88 ARG A C 1
ATOM 670 O O . ARG A 1 88 ? 10.102 17.266 15.211 1 74.19 88 ARG A O 1
ATOM 677 N N . ARG A 1 89 ? 11.578 16.766 13.375 1 86.75 89 ARG A N 1
ATOM 678 C CA . ARG A 1 89 ? 11.414 18.125 12.867 1 86.75 89 ARG A CA 1
ATOM 679 C C . ARG A 1 89 ? 10.938 18.109 11.414 1 86.75 89 ARG A C 1
ATOM 681 O O . ARG A 1 89 ? 11.43 17.312 10.602 1 86.75 89 ARG A O 1
ATOM 688 N N . TRP A 1 90 ? 10.062 18.859 11.078 1 92.06 90 TRP A N 1
ATOM 689 C CA . TRP A 1 90 ? 9.531 19.078 9.734 1 92.06 90 TRP A CA 1
ATOM 690 C C . TRP A 1 90 ? 9.734 20.516 9.297 1 92.06 90 TRP A C 1
ATOM 692 O O . TRP A 1 90 ? 9.578 21.438 10.094 1 92.06 90 TRP A O 1
ATOM 702 N N . GLN A 1 91 ? 10.148 20.703 8.031 1 94.62 91 GLN A N 1
ATOM 703 C CA . GLN A 1 91 ? 10.266 22.016 7.41 1 94.62 91 GLN A CA 1
ATOM 704 C C . GLN A 1 91 ? 9.242 22.188 6.297 1 94.62 91 GLN A C 1
ATOM 706 O O . GLN A 1 91 ? 8.984 21.25 5.531 1 94.62 91 GLN A O 1
ATOM 711 N N . VAL A 1 92 ? 8.656 23.359 6.25 1 96.75 92 VAL A N 1
ATOM 712 C CA . VAL A 1 92 ? 7.609 23.641 5.277 1 96.75 92 VAL A CA 1
ATOM 713 C C . VAL A 1 92 ? 8.023 24.812 4.398 1 96.75 92 VAL A C 1
ATOM 715 O O . VAL A 1 92 ? 8.391 25.875 4.906 1 96.75 92 VAL A O 1
ATOM 718 N N . TYR A 1 93 ? 7.965 24.672 3.096 1 97.38 93 TYR A N 1
ATOM 719 C CA . TYR A 1 93 ? 8.445 25.625 2.105 1 97.38 93 TYR A CA 1
ATOM 720 C C . TYR A 1 93 ? 7.301 26.109 1.21 1 97.38 93 TYR A C 1
ATOM 722 O O . TYR A 1 93 ? 6.348 25.359 0.965 1 97.38 93 TYR A O 1
ATOM 730 N N . ARG A 1 94 ? 7.5 27.312 0.766 1 97.25 94 ARG A N 1
ATOM 731 C CA . ARG A 1 94 ? 6.551 27.844 -0.206 1 97.25 94 ARG A CA 1
ATOM 732 C C . ARG A 1 94 ? 6.703 27.141 -1.556 1 97.25 94 ARG A C 1
ATOM 734 O O . ARG A 1 94 ? 7.82 26.984 -2.051 1 97.25 94 ARG A O 1
ATOM 741 N N . GLY A 1 95 ? 5.555 26.688 -2.123 1 94.56 95 GLY A N 1
ATOM 742 C CA . GLY A 1 95 ? 5.57 26.094 -3.447 1 94.56 95 GLY A CA 1
ATOM 743 C C . GLY A 1 95 ? 6.195 24.719 -3.473 1 94.56 95 GLY A C 1
ATOM 744 O O . GLY A 1 95 ? 6.16 24 -2.475 1 94.56 95 GLY A O 1
ATOM 745 N N . ASP A 1 96 ? 6.574 24.406 -4.621 1 91.5 96 ASP A N 1
ATOM 746 C CA . ASP A 1 96 ? 7.277 23.141 -4.816 1 91.5 96 ASP A CA 1
ATOM 747 C C . ASP A 1 96 ? 8.789 23.328 -4.723 1 91.5 96 ASP A C 1
ATOM 749 O O . ASP A 1 96 ? 9.484 23.312 -5.738 1 91.5 96 ASP A O 1
ATOM 753 N N . SER A 1 97 ? 9.234 23.578 -3.48 1 89.88 97 SER A N 1
ATOM 754 C CA . SER A 1 97 ? 10.625 23.938 -3.244 1 89.88 97 SER A CA 1
ATOM 755 C C . SER A 1 97 ? 11.117 23.406 -1.898 1 89.88 97 SER A C 1
ATOM 757 O O . SER A 1 97 ? 10.312 23.156 -0.998 1 89.88 97 SER A O 1
ATOM 759 N N . SER A 1 98 ? 12.375 23.203 -1.867 1 88.5 98 SER A N 1
ATOM 760 C CA . SER A 1 98 ? 13.023 22.938 -0.59 1 88.5 98 SER A CA 1
ATOM 761 C C . SER A 1 98 ? 14.219 23.859 -0.367 1 88.5 98 SER A C 1
ATOM 763 O O . SER A 1 98 ? 15.109 23.547 0.431 1 88.5 98 SER A O 1
ATOM 765 N N . ALA A 1 99 ? 14.188 24.906 -1.113 1 92.62 99 ALA A N 1
ATOM 766 C CA . ALA A 1 99 ? 15.258 25.891 -0.957 1 92.62 99 ALA A CA 1
ATOM 767 C C . ALA A 1 99 ? 15.078 26.703 0.318 1 92.62 99 ALA A C 1
ATOM 769 O O . ALA A 1 99 ? 13.953 27.078 0.668 1 92.62 99 ALA A O 1
ATOM 770 N N . ASP A 1 100 ? 16.141 27.094 0.922 1 93.06 100 ASP A N 1
ATOM 771 C CA . ASP A 1 100 ? 16.125 27.828 2.182 1 93.06 100 ASP A CA 1
ATOM 772 C C . ASP A 1 100 ? 15.367 29.156 2.031 1 93.06 100 ASP A C 1
ATOM 774 O O . ASP A 1 100 ? 14.664 29.578 2.947 1 93.06 100 ASP A O 1
ATOM 778 N N . LYS A 1 101 ? 15.523 29.781 0.897 1 94.94 101 LYS A N 1
ATOM 779 C CA . LYS A 1 101 ? 14.883 31.078 0.68 1 94.94 101 LYS A CA 1
ATOM 780 C C . LYS A 1 101 ? 13.359 30.938 0.713 1 94.94 101 LYS A C 1
ATOM 782 O O . LYS A 1 101 ? 12.648 31.938 0.896 1 94.94 101 LYS A O 1
ATOM 787 N N . ASP A 1 102 ? 12.898 29.734 0.484 1 97.06 102 ASP A N 1
ATOM 788 C CA . ASP A 1 102 ? 11.461 29.516 0.409 1 97.06 102 ASP A CA 1
ATOM 789 C C . ASP A 1 102 ? 10.922 28.938 1.721 1 97.06 102 ASP A C 1
ATOM 791 O O . ASP A 1 102 ? 9.742 28.594 1.819 1 97.06 102 ASP A O 1
ATOM 795 N N . LEU A 1 103 ? 11.797 28.859 2.74 1 97.31 103 LEU A N 1
ATOM 796 C CA . LEU A 1 103 ? 11.359 28.328 4.027 1 97.31 103 LEU A CA 1
ATOM 797 C C . LEU A 1 103 ? 10.336 29.25 4.68 1 97.31 103 LEU A C 1
ATOM 799 O O . LEU A 1 103 ? 10.562 30.453 4.781 1 97.31 103 LEU A O 1
ATOM 803 N N . LEU A 1 104 ? 9.211 28.688 5.051 1 98.31 104 LEU A N 1
ATOM 804 C CA . LEU A 1 104 ? 8.195 29.469 5.746 1 98.31 104 LEU A CA 1
ATOM 805 C C . LEU A 1 104 ? 8.25 29.219 7.25 1 98.31 104 LEU A C 1
ATOM 807 O O . LEU A 1 104 ? 8.203 30.156 8.039 1 98.31 104 LEU A O 1
ATOM 811 N N . PHE A 1 105 ? 8.336 28 7.676 1 97.81 105 PHE A N 1
ATOM 812 C CA . PHE A 1 105 ? 8.398 27.672 9.102 1 97.81 105 PHE A CA 1
ATOM 813 C C . PHE A 1 105 ? 8.883 26.25 9.312 1 97.81 105 PHE A C 1
ATOM 815 O O . PHE A 1 105 ? 8.961 25.469 8.359 1 97.81 105 PHE A O 1
ATOM 822 N N . SER A 1 106 ? 9.242 25.906 10.516 1 96 106 SER A N 1
ATOM 823 C CA . SER A 1 106 ? 9.617 24.562 10.961 1 96 106 SER A CA 1
ATOM 824 C C . SER A 1 106 ? 8.797 24.141 12.172 1 96 106 SER A C 1
ATOM 826 O O . SER A 1 106 ? 8.305 24.984 12.922 1 96 106 SER A O 1
ATOM 828 N N . VAL A 1 107 ? 8.578 22.906 12.219 1 95.12 107 VAL A N 1
ATOM 829 C CA . VAL A 1 107 ? 7.832 22.297 13.32 1 95.12 107 VAL A CA 1
ATOM 830 C C . VAL A 1 107 ? 8.703 21.25 14.023 1 95.12 107 VAL A C 1
ATOM 832 O O . VAL A 1 107 ? 9.328 20.406 13.375 1 95.12 107 VAL A O 1
ATOM 835 N N . LYS A 1 108 ? 8.734 21.406 15.367 1 90.94 108 LYS A N 1
ATOM 836 C CA . LYS A 1 108 ? 9.539 20.484 16.172 1 90.94 108 LYS A CA 1
ATOM 837 C C . LYS A 1 108 ? 8.734 19.906 17.328 1 90.94 108 LYS A C 1
ATOM 839 O O . LYS A 1 108 ? 8 20.625 18 1 90.94 108 LYS A O 1
ATOM 844 N N . LYS A 1 109 ? 8.859 18.625 17.484 1 89.06 109 LYS A N 1
ATOM 845 C CA . LYS A 1 109 ? 8.266 18 18.656 1 89.06 109 LYS A CA 1
ATOM 846 C C . LYS A 1 109 ? 8.977 18.453 19.938 1 89.06 109 LYS A C 1
ATOM 848 O O . LYS A 1 109 ? 10.203 18.406 20.016 1 89.06 109 LYS A O 1
ATOM 853 N N . SER A 1 110 ? 8.258 18.891 20.906 1 87.31 110 SER A N 1
ATOM 854 C CA . SER A 1 110 ? 8.875 19.422 22.109 1 87.31 110 SER A CA 1
ATOM 855 C C . SER A 1 110 ? 8.531 18.578 23.344 1 87.31 110 SER A C 1
ATOM 857 O O . SER A 1 110 ? 9.07 18.797 24.422 1 87.31 110 SER A O 1
ATOM 859 N N . SER A 1 111 ? 7.57 17.75 23.172 1 82.81 111 SER A N 1
ATOM 860 C CA . SER A 1 111 ? 7.27 16.859 24.281 1 82.81 111 SER A CA 1
ATOM 861 C C . SER A 1 111 ? 8.016 15.531 24.125 1 82.81 111 SER A C 1
ATOM 863 O O . SER A 1 111 ? 8.141 15.008 23.031 1 82.81 111 SER A O 1
ATOM 865 N N . MET A 1 112 ? 8.477 15.055 25.266 1 72.06 112 MET A N 1
ATOM 866 C CA . MET A 1 112 ? 9.133 13.75 25.281 1 72.06 112 MET A CA 1
ATOM 867 C C . MET A 1 112 ? 8.133 12.641 25.578 1 72.06 112 MET A C 1
ATOM 869 O O . MET A 1 112 ? 8.422 11.461 25.375 1 72.06 112 MET A O 1
ATOM 873 N N . LEU A 1 113 ? 7.004 13.141 26.109 1 72.88 113 LEU A N 1
ATOM 874 C CA . LEU A 1 113 ? 6.012 12.141 26.5 1 72.88 113 LEU A CA 1
ATOM 875 C C . LEU A 1 113 ? 5.246 11.625 25.281 1 72.88 113 LEU A C 1
ATOM 877 O O . LEU A 1 113 ? 4.746 12.414 24.469 1 72.88 113 LEU A O 1
ATOM 881 N N . GLN A 1 114 ? 5.113 10.281 25.109 1 65.25 114 GLN A N 1
ATOM 882 C CA . GLN A 1 114 ? 4.539 9.633 23.938 1 65.25 114 GLN A CA 1
ATOM 883 C C . GLN A 1 114 ? 3.057 9.969 23.797 1 65.25 114 GLN A C 1
ATOM 885 O O . GLN A 1 114 ? 2.547 10.094 22.672 1 65.25 114 GLN A O 1
ATOM 890 N N . PHE A 1 115 ? 2.324 10.18 24.938 1 72.69 115 PHE A N 1
ATOM 891 C CA . PHE A 1 115 ? 0.875 10.336 24.859 1 72.69 115 PHE A CA 1
ATOM 892 C C . PHE A 1 115 ? 0.487 11.805 24.859 1 72.69 115 PHE A C 1
ATOM 894 O O . PHE A 1 115 ? -0.691 12.141 24.719 1 72.69 115 PHE A O 1
ATOM 901 N N . LYS A 1 116 ? 1.504 12.648 25.062 1 83.56 116 LYS A N 1
ATOM 902 C CA . LYS A 1 116 ? 1.277 14.094 25.031 1 83.56 116 LYS A CA 1
ATOM 903 C C . LYS A 1 116 ? 1.868 14.711 23.766 1 83.56 116 LYS A C 1
ATOM 905 O O . LYS A 1 116 ? 3.035 14.477 23.438 1 83.56 116 LYS A O 1
ATOM 910 N N . THR A 1 117 ? 1.016 15.328 23.094 1 88.56 117 THR A N 1
ATOM 911 C CA . THR A 1 117 ? 1.462 16.016 21.891 1 88.56 117 THR A CA 1
ATOM 912 C C . THR A 1 117 ? 1.806 17.469 22.188 1 88.56 117 THR A C 1
ATOM 914 O O . THR A 1 117 ? 0.964 18.219 22.688 1 88.56 117 THR A O 1
ATOM 917 N N . GLU A 1 118 ? 2.996 17.844 22.031 1 93 118 GLU A N 1
ATOM 918 C CA . GLU A 1 118 ? 3.471 19.219 22.078 1 93 118 GLU A CA 1
ATOM 919 C C . GLU A 1 118 ? 4.477 19.5 20.969 1 93 118 GLU A C 1
ATOM 921 O O . GLU A 1 118 ? 5.5 18.828 20.859 1 93 118 GLU A O 1
ATOM 926 N N . LEU A 1 119 ? 4.129 20.406 20.125 1 94.75 119 LEU A N 1
ATOM 927 C CA . LEU A 1 119 ? 5.004 20.812 19.031 1 94.75 119 LEU A CA 1
ATOM 928 C C . LEU A 1 119 ? 5.246 22.328 19.062 1 94.75 119 LEU A C 1
ATOM 930 O O . LEU A 1 119 ? 4.328 23.094 19.344 1 94.75 119 LEU A O 1
ATOM 934 N N . ASP A 1 120 ? 6.484 22.719 18.781 1 96.19 120 ASP A N 1
ATOM 935 C CA . ASP A 1 120 ? 6.855 24.125 18.609 1 96.19 120 ASP A CA 1
ATOM 936 C C . ASP A 1 120 ? 6.969 24.469 17.125 1 96.19 120 ASP A C 1
ATOM 938 O O . ASP A 1 120 ? 7.543 23.719 16.344 1 96.19 120 ASP A O 1
ATOM 942 N N . VAL A 1 121 ? 6.34 25.578 16.812 1 97.69 121 VAL A N 1
ATOM 943 C CA . VAL A 1 121 ? 6.418 26.078 15.445 1 97.69 121 VAL A CA 1
ATOM 944 C C . VAL A 1 121 ? 7.273 27.344 15.406 1 97.69 121 VAL A C 1
ATOM 946 O O . VAL A 1 121 ? 7.031 28.297 16.156 1 97.69 121 VAL A O 1
ATOM 949 N N . PHE A 1 122 ? 8.297 27.359 14.586 1 97.38 122 PHE A N 1
ATOM 950 C CA . PHE A 1 122 ? 9.18 28.5 14.398 1 97.38 122 PHE A CA 1
ATOM 951 C C . PHE A 1 122 ? 9.078 29.047 12.969 1 97.38 122 PHE A C 1
ATOM 953 O O . PHE A 1 122 ? 9.344 28.312 12.008 1 97.38 122 PHE A O 1
ATOM 960 N N . LEU A 1 123 ? 8.625 30.281 12.836 1 97.94 123 LEU A N 1
ATOM 961 C CA . LEU A 1 123 ? 8.633 30.938 11.531 1 97.94 123 LEU A CA 1
ATOM 962 C C . LEU A 1 123 ? 10.055 31.156 11.039 1 97.94 123 LEU A C 1
ATOM 964 O O . LEU A 1 123 ? 10.992 31.234 11.836 1 97.94 123 LEU A O 1
ATOM 968 N N . ALA A 1 124 ? 10.211 31.234 9.773 1 96.75 124 ALA A N 1
ATOM 969 C CA . ALA A 1 124 ? 11.516 31.281 9.125 1 96.75 124 ALA A CA 1
ATOM 970 C C . ALA A 1 124 ? 12.391 32.375 9.727 1 96.75 124 ALA A C 1
ATOM 972 O O . ALA A 1 124 ? 13.578 32.188 9.961 1 96.75 124 ALA A O 1
ATOM 973 N N . PRO A 1 125 ? 11.852 33.625 10.023 1 96.12 125 PRO A N 1
ATOM 974 C CA . PRO A 1 125 ? 12.703 34.656 10.594 1 96.12 125 PRO A CA 1
ATOM 975 C C . PRO A 1 125 ? 13.164 34.344 12.016 1 96.12 125 PRO A C 1
ATOM 977 O O . PRO A 1 125 ? 14.109 34.938 12.516 1 96.12 12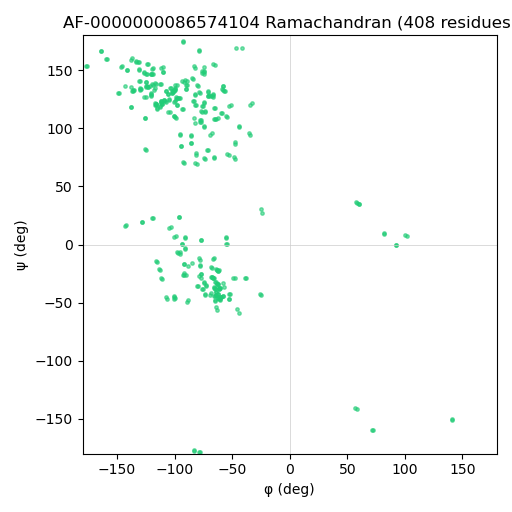5 PRO A O 1
ATOM 980 N N . ASN A 1 126 ? 12.516 33.469 12.711 1 96.19 126 ASN A N 1
ATOM 981 C CA . ASN A 1 126 ? 12.875 33.062 14.062 1 96.19 126 ASN A CA 1
ATOM 982 C C . ASN A 1 126 ? 13.977 32 14.07 1 96.19 126 ASN A C 1
ATOM 984 O O . ASN A 1 126 ? 13.75 30.875 14.477 1 96.19 126 ASN A O 1
ATOM 988 N N . THR A 1 127 ? 15.211 32.375 13.703 1 93.88 127 THR A N 1
ATOM 989 C CA . THR A 1 127 ? 16.328 31.453 13.516 1 93.88 127 THR A CA 1
ATOM 990 C C . THR A 1 127 ? 16.906 31.016 14.867 1 93.88 127 THR A C 1
ATOM 992 O O . THR A 1 127 ? 17.469 29.922 14.984 1 93.88 127 THR A O 1
ATOM 995 N N . LYS A 1 128 ? 16.75 31.828 15.898 1 94.44 128 LYS A N 1
ATOM 996 C CA . LYS A 1 128 ? 17.281 31.5 17.219 1 94.44 128 LYS A CA 1
ATOM 997 C C . LYS A 1 128 ? 16.469 30.391 17.875 1 94.44 128 LYS A C 1
ATOM 999 O O . LYS A 1 128 ? 17 29.562 18.609 1 94.44 128 LYS A O 1
ATOM 1004 N N . GLU A 1 129 ? 15.117 30.422 17.625 1 93.69 129 GLU A N 1
ATOM 1005 C CA . GLU A 1 129 ? 14.172 29.422 18.109 1 93.69 129 GLU A CA 1
ATOM 1006 C C . GLU A 1 129 ? 14.172 29.359 19.625 1 93.69 129 GLU A C 1
ATOM 1008 O O . GLU A 1 129 ? 14.062 28.281 20.219 1 93.69 129 GLU A O 1
ATOM 1013 N N . ASP A 1 130 ? 14.359 30.484 20.297 1 94.25 130 ASP A N 1
ATOM 1014 C CA . ASP A 1 130 ? 14.312 30.562 21.766 1 94.25 130 ASP A CA 1
ATOM 1015 C C . ASP A 1 130 ? 12.883 30.453 22.266 1 94.25 130 ASP A C 1
ATOM 1017 O O . ASP A 1 130 ? 12.633 29.828 23.297 1 94.25 130 ASP A O 1
ATOM 1021 N N . VAL A 1 131 ? 12.039 31.203 21.5 1 95.31 131 VAL A N 1
ATOM 1022 C CA . VAL A 1 131 ? 10.609 31.172 21.797 1 95.31 131 VAL A CA 1
ATOM 1023 C C . VAL A 1 131 ? 9.828 30.781 20.547 1 95.31 131 VAL A C 1
ATOM 1025 O O . VAL A 1 131 ? 10.086 31.297 19.453 1 95.31 131 VAL A O 1
ATOM 1028 N N . CYS A 1 132 ? 8.891 29.906 20.719 1 96.56 132 CYS A N 1
ATOM 1029 C CA . CYS A 1 132 ? 8.109 29.469 19.562 1 96.56 132 CYS A CA 1
ATOM 1030 C C . CYS A 1 132 ? 7.113 30.547 19.141 1 96.56 132 CYS A C 1
ATOM 1032 O O . CYS A 1 132 ? 6.629 31.312 19.984 1 96.56 132 CYS A O 1
ATOM 1034 N N . ASP A 1 133 ? 6.828 30.594 17.859 1 97.69 133 ASP A N 1
ATOM 1035 C CA . ASP A 1 133 ? 5.824 31.516 17.328 1 97.69 133 ASP A CA 1
ATOM 1036 C C . ASP A 1 133 ? 4.414 30.969 17.531 1 97.69 133 ASP A C 1
ATOM 1038 O O . ASP A 1 133 ? 3.463 31.734 17.688 1 97.69 133 ASP A O 1
ATOM 1042 N N . PHE A 1 134 ? 4.285 29.688 17.422 1 97.62 134 PHE A N 1
ATOM 1043 C CA . PHE A 1 134 ? 3.057 28.953 17.719 1 97.62 134 PHE A CA 1
ATOM 1044 C C . PHE A 1 134 ? 3.361 27.688 18.5 1 97.62 134 PHE A C 1
ATOM 1046 O O . PHE A 1 134 ? 4.484 27.172 18.453 1 97.62 134 PHE A O 1
ATOM 1053 N N . LYS A 1 135 ? 2.328 27.188 19.156 1 97 135 LYS A N 1
ATOM 1054 C CA . LYS A 1 135 ? 2.445 25.938 19.922 1 97 135 LYS A CA 1
ATOM 1055 C C . LYS A 1 135 ? 1.227 25.047 19.703 1 97 135 LYS A C 1
ATOM 1057 O O . LYS A 1 135 ? 0.091 25.531 19.703 1 97 135 LYS A O 1
ATOM 1062 N N . ILE A 1 136 ? 1.48 23.828 19.438 1 96.81 136 ILE A N 1
ATOM 1063 C CA . ILE A 1 136 ? 0.406 22.844 19.359 1 96.81 136 ILE A CA 1
ATOM 1064 C C . ILE A 1 136 ? 0.407 21.969 20.609 1 96.81 136 ILE A C 1
ATOM 1066 O O . ILE A 1 136 ? 1.443 21.422 20.984 1 96.81 136 ILE A O 1
ATOM 1070 N N . LYS A 1 137 ? -0.748 21.891 21.312 1 95 137 LYS A N 1
ATOM 1071 C CA . LYS A 1 137 ? -0.889 21.047 22.516 1 95 137 LYS A CA 1
ATOM 1072 C C . LYS A 1 137 ? -2.145 20.188 22.438 1 95 137 LYS A C 1
ATOM 1074 O O . LYS A 1 137 ? -3.16 20.609 21.875 1 95 137 LYS A O 1
ATOM 1079 N N . GLY A 1 138 ? -1.998 19.047 23.109 1 93.38 138 GLY A N 1
ATOM 1080 C CA . GLY A 1 138 ? -3.18 18.219 23.25 1 93.38 138 GLY A CA 1
ATOM 1081 C C . GLY A 1 138 ? -2.883 16.734 23.109 1 93.38 138 GLY A C 1
ATOM 1082 O O . GLY A 1 138 ? -1.829 16.266 23.547 1 93.38 138 GLY A O 1
ATOM 1083 N N . SER A 1 139 ? -3.904 16.031 22.625 1 88.88 139 SER A N 1
ATOM 1084 C CA . SER A 1 139 ? -3.805 14.586 22.453 1 88.88 139 SER A CA 1
ATOM 1085 C C . SER A 1 139 ? -4.152 14.18 21.016 1 88.88 139 SER A C 1
ATOM 1087 O O . SER A 1 139 ? -5.305 14.289 20.609 1 88.88 139 SER A O 1
ATOM 1089 N N . TRP A 1 140 ? -3.061 13.758 20.297 1 84.69 140 TRP A N 1
ATOM 1090 C CA . TRP A 1 140 ? -3.273 13.305 18.938 1 84.69 140 TRP A CA 1
ATOM 1091 C C . TRP A 1 140 ? -4.191 12.086 18.891 1 84.69 140 TRP A C 1
ATOM 1093 O O . TRP A 1 140 ? -5.09 12 18.047 1 84.69 140 TRP A O 1
ATOM 1103 N N . LEU A 1 141 ? -4.055 11.188 19.875 1 79.69 141 LEU A N 1
ATOM 1104 C CA . LEU A 1 141 ? -4.836 9.961 19.938 1 79.69 141 LEU A CA 1
ATOM 1105 C C . LEU A 1 141 ? -6.324 10.273 20.094 1 79.69 141 LEU A C 1
ATOM 1107 O O . LEU A 1 141 ? -7.168 9.57 19.531 1 79.69 141 LEU A O 1
ATOM 1111 N N . GLU A 1 142 ? -6.562 11.336 20.797 1 81.19 142 GLU A N 1
ATOM 1112 C CA . GLU A 1 142 ? -7.949 11.719 21.031 1 81.19 142 GLU A CA 1
ATOM 1113 C C . GLU A 1 142 ? -8.422 12.727 19.984 1 81.19 142 GLU A C 1
ATOM 1115 O O . GLU A 1 142 ? -9.539 13.25 20.062 1 81.19 142 GLU A O 1
ATOM 1120 N N . ARG A 1 143 ? -7.57 13.07 19.078 1 84.44 143 ARG A N 1
ATOM 1121 C CA . ARG A 1 143 ? -7.859 14.023 18.016 1 84.44 143 ARG A CA 1
ATOM 1122 C C . ARG A 1 143 ? -8.273 15.375 18.594 1 84.44 143 ARG A C 1
ATOM 1124 O O . ARG A 1 143 ? -9.188 16.016 18.078 1 84.44 143 ARG A O 1
ATOM 1131 N N . SER A 1 144 ? -7.652 15.68 19.656 1 88.75 144 SER A N 1
ATOM 1132 C CA . SER A 1 144 ? -7.941 16.906 20.391 1 88.75 144 SER A CA 1
ATOM 1133 C C . SER A 1 144 ? -6.684 17.75 20.578 1 88.75 144 SER A C 1
ATOM 1135 O O . SER A 1 144 ? -6.008 17.641 21.609 1 88.75 144 SER A O 1
ATOM 1137 N N . CYS A 1 145 ? -6.316 18.5 19.578 1 94 145 CYS A N 1
ATOM 1138 C CA . CYS A 1 145 ? -5.164 19.391 19.641 1 94 145 CYS A CA 1
ATOM 1139 C C . CYS A 1 145 ? -5.582 20.844 19.422 1 94 145 CYS A C 1
ATOM 1141 O O . CYS A 1 145 ? -6.551 21.109 18.703 1 94 145 CYS A O 1
ATOM 1143 N N . VAL A 1 146 ? -4.879 21.719 20.078 1 95.81 146 VAL A N 1
ATOM 1144 C CA . VAL A 1 146 ? -5.125 23.156 19.969 1 95.81 146 VAL A CA 1
ATOM 1145 C C . VAL A 1 146 ? -3.848 23.859 19.516 1 95.81 146 VAL A C 1
ATOM 1147 O O . VAL A 1 146 ? -2.754 23.547 19.984 1 95.81 146 VAL A O 1
ATOM 1150 N N . VAL A 1 147 ? -4.02 24.766 18.578 1 97.5 147 VAL A N 1
ATOM 1151 C CA . VAL A 1 147 ? -2.91 25.609 18.156 1 97.5 147 VAL A CA 1
ATOM 1152 C C . VAL A 1 147 ? -2.994 26.969 18.844 1 97.5 147 VAL A C 1
ATOM 1154 O O . VAL A 1 147 ? -4.012 27.656 18.734 1 97.5 147 VAL A O 1
ATOM 1157 N N . TYR A 1 148 ? -1.905 27.375 19.5 1 96.88 148 TYR A N 1
ATOM 1158 C CA . TYR A 1 148 ? -1.827 28.625 20.25 1 96.88 148 TYR A CA 1
ATOM 1159 C C . TYR A 1 148 ? -0.873 29.609 19.562 1 96.88 148 TYR A C 1
ATOM 1161 O O . TYR A 1 148 ? 0.059 29.188 18.875 1 96.88 148 TYR A O 1
ATOM 1169 N N . LEU A 1 149 ? -1.178 30.891 19.797 1 95.25 149 LEU A N 1
ATOM 1170 C CA . LEU A 1 149 ? -0.204 31.906 19.438 1 95.25 149 LEU A CA 1
ATOM 1171 C C . LEU A 1 149 ? 0.928 31.969 20.469 1 95.25 149 LEU A C 1
ATOM 1173 O O . LEU A 1 149 ? 0.728 32.406 21.594 1 95.25 149 LEU A O 1
ATOM 1177 N N . GLY A 1 150 ? 2.082 31.453 20.031 1 93.69 150 GLY A N 1
ATOM 1178 C CA . GLY A 1 150 ? 3.189 31.406 20.969 1 93.69 150 GLY A CA 1
ATOM 1179 C C . GLY A 1 150 ? 2.861 30.641 22.234 1 93.69 150 GLY A C 1
ATOM 1180 O O . GLY A 1 150 ? 2.219 29.578 22.188 1 93.69 150 GLY A O 1
ATOM 1181 N N . ASN A 1 151 ? 3.369 31.188 23.344 1 91.88 151 ASN A N 1
ATOM 1182 C CA . ASN A 1 151 ? 3.121 30.578 24.656 1 91.88 151 ASN A CA 1
ATOM 1183 C C . ASN A 1 151 ? 1.948 31.234 25.359 1 91.88 151 ASN A C 1
ATOM 1185 O O . ASN A 1 151 ? 1.84 31.172 26.594 1 91.88 151 ASN A O 1
ATOM 1189 N N . SER A 1 152 ? 1.102 31.828 24.562 1 91.69 152 SER A N 1
ATOM 1190 C CA . SER A 1 152 ? -0.066 32.5 25.141 1 91.69 152 SER A CA 1
ATOM 1191 C C . SER A 1 152 ? -1.27 31.547 25.172 1 91.69 152 SER A C 1
ATOM 1193 O O . SER A 1 152 ? -1.189 30.406 24.734 1 91.69 152 SER A O 1
ATOM 1195 N N . SER A 1 153 ? -2.354 31.984 25.766 1 92.38 153 SER A N 1
ATOM 1196 C CA . SER A 1 153 ? -3.596 31.219 25.828 1 92.38 153 SER A CA 1
ATOM 1197 C C . SER A 1 153 ? -4.496 31.547 24.641 1 92.38 153 SER A C 1
ATOM 1199 O O . SER A 1 153 ? -5.645 31.109 24.578 1 92.38 153 SER A O 1
ATOM 1201 N N . ASN A 1 154 ? -3.922 32.375 23.688 1 93.44 154 ASN A N 1
ATOM 1202 C CA . ASN A 1 154 ? -4.699 32.719 22.5 1 93.44 154 ASN A CA 1
ATOM 1203 C C . ASN A 1 154 ? -4.75 31.578 21.5 1 93.44 154 ASN A C 1
ATOM 1205 O O . ASN A 1 154 ? -3.727 31.188 20.938 1 93.44 154 ASN A O 1
ATOM 1209 N N . ILE A 1 155 ? -5.98 31.125 21.25 1 95.25 155 ILE A N 1
ATOM 1210 C CA . ILE A 1 155 ? -6.188 29.984 20.359 1 95.25 155 ILE A CA 1
ATOM 1211 C C . ILE A 1 155 ? -6.363 30.469 18.922 1 95.25 155 ILE A C 1
ATOM 1213 O O . ILE A 1 155 ? -7.113 31.422 18.672 1 95.25 155 ILE A O 1
ATOM 1217 N N . VAL A 1 156 ? -5.672 29.812 17.984 1 96.81 156 VAL A N 1
ATOM 1218 C CA . VAL A 1 156 ? -5.832 30.219 16.594 1 96.81 156 VAL A CA 1
ATOM 1219 C C . VAL A 1 156 ? -6.523 29.094 15.812 1 96.81 156 VAL A C 1
ATOM 1221 O O . VAL A 1 156 ? -7.109 29.344 14.75 1 96.81 156 VAL A O 1
ATOM 1224 N N . ALA A 1 157 ? -6.492 27.906 16.266 1 97.12 157 ALA A N 1
ATOM 1225 C CA . ALA A 1 157 ? -7.211 26.797 15.648 1 97.12 157 ALA A CA 1
ATOM 1226 C C . ALA A 1 157 ? -7.414 25.656 16.641 1 97.12 157 ALA A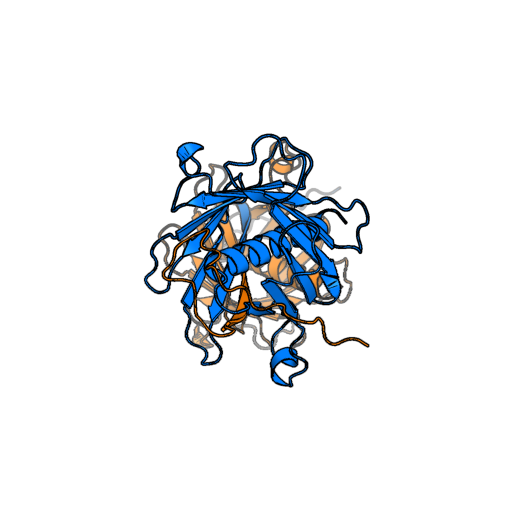 C 1
ATOM 1228 O O . ALA A 1 157 ? -6.688 25.562 17.641 1 97.12 157 ALA A O 1
ATOM 1229 N N . GLN A 1 158 ? -8.336 24.828 16.375 1 95.94 158 GLN A N 1
ATOM 1230 C CA . GLN A 1 158 ? -8.641 23.719 17.266 1 95.94 158 GLN A CA 1
ATOM 1231 C C . GLN A 1 158 ? -9.164 22.516 16.5 1 95.94 158 GLN A C 1
ATOM 1233 O O . GLN A 1 158 ? -10.055 22.641 15.656 1 95.94 158 GLN A O 1
ATOM 1238 N N . MET A 1 159 ? -8.57 21.375 16.797 1 92.88 159 MET A N 1
ATOM 1239 C CA . MET A 1 159 ? -9.07 20.109 16.266 1 92.88 159 MET A CA 1
ATOM 1240 C C . MET A 1 159 ? -10.195 19.547 17.125 1 92.88 159 MET A C 1
ATOM 1242 O O . MET A 1 159 ? -10.18 19.703 18.344 1 92.88 159 MET A O 1
ATOM 1246 N N . HIS A 1 160 ? -11.195 18.938 16.547 1 84.06 160 HIS A N 1
ATOM 1247 C CA . HIS A 1 160 ? -12.273 18.312 17.297 1 84.06 160 HIS A CA 1
ATOM 1248 C C . HIS A 1 160 ? -12.734 17.031 16.625 1 84.06 160 HIS A C 1
ATOM 1250 O O . HIS A 1 160 ? -12.633 16.891 15.398 1 84.06 160 HIS A O 1
ATOM 1256 N N . LYS A 1 161 ? -12.945 15.984 17.5 1 67.88 161 LYS A N 1
ATOM 1257 C CA . LYS A 1 161 ? -13.586 14.773 17 1 67.88 161 LYS A CA 1
ATOM 1258 C C . LYS A 1 161 ? -15.023 15.055 16.562 1 67.88 161 LYS A C 1
ATOM 1260 O O . LYS A 1 161 ? -15.727 15.852 17.188 1 67.88 161 LYS A O 1
ATOM 1265 N N . LYS A 1 162 ? -15.375 14.875 15.297 1 57.06 162 LYS A N 1
ATOM 1266 C CA . LYS A 1 162 ? -16.797 15.039 15.031 1 57.06 162 LYS A CA 1
ATOM 1267 C C . LYS A 1 162 ? -17.609 13.93 15.688 1 57.06 162 LYS A C 1
ATOM 1269 O O . LYS A 1 162 ? -17.312 12.75 15.516 1 57.06 162 LYS A O 1
ATOM 1274 N N . HIS A 1 163 ? -18.109 14.164 16.797 1 52.28 163 HIS A N 1
ATOM 1275 C CA . HIS A 1 163 ? -19.078 13.258 17.422 1 52.28 163 HIS A CA 1
ATOM 1276 C C . HIS A 1 163 ? -20.266 13.008 16.5 1 52.28 163 HIS A C 1
ATOM 1278 O O . HIS A 1 163 ? -21.281 12.445 16.922 1 52.28 163 HIS A O 1
ATOM 1284 N N . SER A 1 164 ? -20.141 13.508 15.383 1 51.06 164 SER A N 1
ATOM 1285 C CA . SER A 1 164 ? -21.359 13.266 14.609 1 51.06 164 SER A CA 1
ATOM 1286 C C . SER A 1 164 ? -21.344 11.875 13.984 1 51.06 164 SER A C 1
ATOM 1288 O O . SER A 1 164 ? -20.297 11.234 13.898 1 51.06 164 SER A O 1
ATOM 1290 N N . VAL A 1 165 ? -22.531 11.359 13.789 1 51.66 165 VAL A N 1
ATOM 1291 C CA . VAL A 1 165 ? -22.812 10.117 13.07 1 51.66 165 VAL A CA 1
ATOM 1292 C C . VAL A 1 165 ? -21.875 10 11.867 1 51.66 165 VAL A C 1
ATOM 1294 O O . VAL A 1 165 ? -21.406 8.914 11.539 1 51.66 165 VAL A O 1
ATOM 1297 N N . GLN A 1 166 ? -21.562 11.055 11.453 1 48 166 GLN A N 1
ATOM 1298 C CA . GLN A 1 166 ? -20.734 11.133 10.242 1 48 166 GLN A CA 1
ATOM 1299 C C . GLN A 1 166 ? -19.297 10.766 10.539 1 48 166 GLN A C 1
ATOM 1301 O O . GLN A 1 166 ? -18.625 10.141 9.719 1 48 166 GLN A O 1
ATOM 1306 N N . SER A 1 167 ? -18.875 11.211 11.711 1 52.12 167 SER A N 1
ATOM 1307 C CA . SER A 1 167 ? -17.5 10.914 12.102 1 52.12 167 SER A CA 1
ATOM 1308 C C . SER A 1 167 ? -17.297 9.414 12.305 1 52.12 167 SER A C 1
ATOM 1310 O O . SER A 1 167 ? -16.203 8.898 12.078 1 52.12 167 SER A O 1
ATOM 1312 N N . ILE A 1 168 ? -18.344 8.938 12.812 1 51.25 168 ILE A N 1
ATOM 1313 C CA . ILE A 1 168 ? -18.297 7.492 13 1 51.25 168 ILE A CA 1
ATOM 1314 C C . ILE A 1 168 ? -18.031 6.809 11.656 1 51.25 168 ILE A C 1
ATOM 1316 O O . ILE A 1 168 ? -17.328 5.805 11.594 1 51.25 168 ILE A O 1
ATOM 1320 N N . VAL A 1 169 ? -18.656 7.488 10.758 1 53.47 169 VAL A N 1
ATOM 1321 C CA . VAL A 1 169 ? -18.5 6.902 9.43 1 53.47 169 VAL A CA 1
ATOM 1322 C C . VAL A 1 169 ? -17.125 7.238 8.867 1 53.47 169 VAL A C 1
ATOM 1324 O O . VAL A 1 169 ? -16.547 6.441 8.133 1 53.47 169 VAL A O 1
ATOM 1327 N N . LEU A 1 170 ? -16.719 8.422 9.391 1 57.25 170 LEU A N 1
ATOM 1328 C CA . LEU A 1 170 ? -15.43 8.812 8.859 1 57.25 170 LEU A CA 1
ATOM 1329 C C . LEU A 1 170 ? -14.297 8.109 9.602 1 57.25 170 LEU A C 1
ATOM 1331 O O . LEU A 1 170 ? -14.406 7.859 10.805 1 57.25 170 LEU A O 1
ATOM 1335 N N . GLY A 1 171 ? -13.672 7.234 9.227 1 61.34 171 GLY A N 1
ATOM 1336 C CA . GLY A 1 171 ? -12.625 6.336 9.68 1 61.34 171 GLY A CA 1
ATOM 1337 C C . GLY A 1 171 ? -11.547 7.039 10.477 1 61.34 171 GLY A C 1
ATOM 1338 O O . GLY A 1 171 ? -11.625 8.25 10.711 1 61.34 171 GLY A O 1
ATOM 1339 N N . LYS A 1 172 ? -10.594 6.461 11.18 1 67.56 172 LYS A N 1
ATOM 1340 C CA . LYS A 1 172 ? -9.492 6.883 12.039 1 67.56 172 LYS A CA 1
ATOM 1341 C C . LYS A 1 172 ? -8.578 7.863 11.312 1 67.56 172 LYS A C 1
ATOM 1343 O O . LYS A 1 172 ? -7.801 8.578 11.945 1 67.56 172 LYS A O 1
ATOM 1348 N N . ASP A 1 173 ? -8.93 8.164 10.094 1 76.31 173 ASP A N 1
ATOM 1349 C CA . ASP A 1 173 ? -8.031 8.992 9.297 1 76.31 173 ASP A CA 1
ATOM 1350 C C . ASP A 1 173 ? -8.703 10.305 8.883 1 76.31 173 ASP A C 1
ATOM 1352 O O . ASP A 1 173 ? -8.367 10.875 7.848 1 76.31 173 ASP A O 1
ATOM 1356 N N . THR A 1 174 ? -9.688 10.75 9.578 1 82.69 174 THR A N 1
ATOM 1357 C CA . THR A 1 174 ? -10.352 12.023 9.312 1 82.69 174 THR A CA 1
ATOM 1358 C C . THR A 1 174 ? -10.195 12.977 10.492 1 82.69 174 THR A C 1
ATOM 1360 O O . THR A 1 174 ? -10.422 12.586 11.641 1 82.69 174 THR A O 1
ATOM 1363 N N . PHE A 1 175 ? -9.844 14.273 10.203 1 87.12 175 PHE A N 1
ATOM 1364 C CA . PHE A 1 175 ? -9.617 15.32 11.188 1 87.12 175 PHE A CA 1
ATOM 1365 C C . PHE A 1 175 ? -10.469 16.547 10.891 1 87.12 175 PHE A C 1
ATOM 1367 O O . PHE A 1 175 ? -10.492 17.031 9.758 1 87.12 175 PHE A O 1
ATOM 1374 N N . MET A 1 176 ? -11.195 16.922 11.945 1 90.12 176 MET A N 1
ATOM 1375 C CA . MET A 1 176 ? -11.906 18.203 11.836 1 90.12 176 MET A CA 1
ATOM 1376 C C . MET A 1 176 ? -11.148 19.312 12.555 1 90.12 176 MET A C 1
ATOM 1378 O O . MET A 1 176 ? -10.656 19.109 13.672 1 90.12 176 MET A O 1
ATOM 1382 N N . VAL A 1 177 ? -11.047 20.422 11.859 1 94.69 177 VAL A N 1
ATOM 1383 C CA . VAL A 1 177 ? -10.336 21.547 12.453 1 94.69 177 VAL A CA 1
ATOM 1384 C C . VAL A 1 177 ? -11.125 22.828 12.227 1 94.69 177 VAL A C 1
ATOM 1386 O O . VAL A 1 177 ? -11.664 23.062 11.141 1 94.69 177 VAL A O 1
ATOM 1389 N N . THR A 1 178 ? -11.281 23.609 13.273 1 95.94 178 THR A N 1
ATOM 1390 C CA . THR A 1 178 ? -11.789 24.969 13.18 1 95.94 178 THR A CA 1
ATOM 1391 C C . THR A 1 178 ? -10.641 25.969 13.188 1 95.94 178 THR A C 1
ATOM 1393 O O . THR A 1 178 ? -9.844 26 14.133 1 95.94 178 THR A O 1
ATOM 1396 N N . VAL A 1 179 ? -10.555 26.75 12.117 1 96.94 179 VAL A N 1
ATOM 1397 C CA . VAL A 1 179 ? -9.586 27.844 12.031 1 96.94 179 VAL A CA 1
ATOM 1398 C C . VAL A 1 179 ? -10.266 29.156 12.398 1 96.94 179 VAL A C 1
ATOM 1400 O O . VAL A 1 179 ? -11.281 29.531 11.805 1 96.94 179 VAL A O 1
ATOM 1403 N N . TYR A 1 180 ? -9.719 29.891 13.352 1 96.38 180 TYR A N 1
ATOM 1404 C CA . TYR A 1 180 ? -10.383 31.078 13.875 1 96.38 180 TYR A CA 1
ATOM 1405 C C . TYR A 1 180 ? -10.203 32.25 12.922 1 96.38 180 TYR A C 1
ATOM 1407 O O . TYR A 1 180 ? -9.383 32.219 12.008 1 96.38 180 TYR A O 1
ATOM 1415 N N . PRO A 1 181 ? -10.977 33.312 13.141 1 95.31 181 PRO A N 1
ATOM 1416 C CA . PRO A 1 181 ? -11 34.438 12.195 1 95.31 181 PRO A CA 1
ATOM 1417 C C . PRO A 1 181 ? -9.609 35.031 11.969 1 95.31 181 PRO A C 1
ATOM 1419 O O . PRO A 1 181 ? -8.844 35.188 12.922 1 95.31 181 PRO A O 1
ATOM 1422 N N . HIS A 1 182 ? -9.219 35.25 10.734 1 94.94 182 HIS A N 1
ATOM 1423 C CA . HIS A 1 182 ? -8.047 36 10.281 1 94.94 182 HIS A CA 1
ATOM 1424 C C . HIS A 1 182 ? -6.789 35.125 10.344 1 94.94 182 HIS A C 1
ATOM 1426 O O . HIS A 1 182 ? -5.676 35.625 10.188 1 94.94 182 HIS A O 1
ATOM 1432 N N . VAL A 1 183 ? -7.047 33.875 10.594 1 96.38 183 VAL A N 1
ATOM 1433 C CA . VAL A 1 183 ? -5.906 32.938 10.594 1 96.38 183 VAL A CA 1
ATOM 1434 C C . VAL A 1 183 ? -5.828 32.219 9.258 1 96.38 183 VAL A C 1
ATOM 1436 O O . VAL A 1 183 ? -6.852 31.781 8.719 1 96.38 183 VAL A O 1
ATOM 1439 N N . ASP A 1 184 ? -4.633 32.062 8.688 1 97.75 184 ASP A N 1
ATOM 1440 C CA . ASP A 1 184 ? -4.324 31.406 7.43 1 97.75 184 ASP A CA 1
ATOM 1441 C C . ASP A 1 184 ? -4.637 29.906 7.512 1 97.75 184 ASP A C 1
ATOM 1443 O O . ASP A 1 184 ? -3.869 29.141 8.094 1 97.75 184 ASP A O 1
ATOM 1447 N N . TYR A 1 185 ? -5.715 29.562 6.816 1 97.75 185 TYR A N 1
ATOM 1448 C CA . TYR A 1 185 ? -6.129 28.172 7.023 1 97.75 185 TYR A CA 1
ATOM 1449 C C . TYR A 1 185 ? -5.258 27.219 6.227 1 97.75 185 TYR A C 1
ATOM 1451 O O . TYR A 1 185 ? -5.227 26.016 6.508 1 97.75 185 TYR A O 1
ATOM 1459 N N . ALA A 1 186 ? -4.484 27.625 5.188 1 97.94 186 ALA A N 1
ATOM 1460 C CA . ALA A 1 186 ? -3.492 26.766 4.543 1 97.94 186 ALA A CA 1
ATOM 1461 C C . ALA A 1 186 ? -2.359 26.406 5.508 1 97.94 186 ALA A C 1
ATOM 1463 O O . ALA A 1 186 ? -1.869 25.281 5.512 1 97.94 186 ALA A O 1
ATOM 1464 N N . PHE A 1 187 ? -1.972 27.406 6.336 1 98.31 187 PHE A N 1
ATOM 1465 C CA . PHE A 1 187 ? -0.987 27.219 7.391 1 98.31 187 PHE A CA 1
ATOM 1466 C C . PHE A 1 187 ? -1.468 26.172 8.391 1 98.31 187 PHE A C 1
ATOM 1468 O O . PHE A 1 187 ? -0.753 25.219 8.688 1 98.31 187 PHE A O 1
ATOM 1475 N N . ILE A 1 188 ? -2.66 26.281 8.812 1 98.19 188 ILE A N 1
ATOM 1476 C CA . ILE A 1 188 ? -3.211 25.375 9.812 1 98.19 188 ILE A CA 1
ATOM 1477 C C . ILE A 1 188 ? -3.295 23.969 9.234 1 98.19 188 ILE A C 1
ATOM 1479 O O . ILE A 1 188 ? -2.941 22.984 9.898 1 98.19 188 ILE A O 1
ATOM 1483 N N . VAL A 1 189 ? -3.756 23.828 8 1 97.31 189 VAL A N 1
ATOM 1484 C CA . VAL A 1 189 ? -3.852 22.516 7.355 1 97.31 189 VAL A CA 1
ATOM 1485 C C . VAL A 1 189 ? -2.477 21.859 7.316 1 97.31 189 VAL A C 1
ATOM 1487 O O . VAL A 1 189 ? -2.344 20.672 7.621 1 97.31 189 VAL A O 1
ATOM 1490 N N . SER A 1 190 ? -1.448 22.578 6.965 1 97.31 190 SER A N 1
ATOM 1491 C CA . SER A 1 190 ? -0.104 22.016 6.902 1 97.31 190 SER A CA 1
ATOM 1492 C C . SER A 1 190 ? 0.348 21.516 8.266 1 97.31 190 SER A C 1
ATOM 1494 O O . SER A 1 190 ? 1.036 20.5 8.367 1 97.31 190 SER A O 1
ATOM 1496 N N . LEU A 1 191 ? 0.016 22.219 9.336 1 97.19 191 LEU A N 1
ATOM 1497 C CA . LEU A 1 191 ? 0.361 21.781 10.68 1 97.19 191 LEU A CA 1
ATOM 1498 C C . LEU A 1 191 ? -0.309 20.438 11 1 97.19 191 LEU A C 1
ATOM 1500 O O . LEU A 1 191 ? 0.307 19.562 11.609 1 97.19 191 LEU A O 1
ATOM 1504 N N . VAL A 1 192 ? -1.578 20.344 10.602 1 94.69 192 VAL A N 1
ATOM 1505 C CA . VAL A 1 192 ? -2.307 19.109 10.867 1 94.69 192 VAL A CA 1
ATOM 1506 C C . VAL A 1 192 ? -1.658 17.953 10.102 1 94.69 192 VAL A C 1
ATOM 1508 O O . VAL A 1 192 ? -1.532 16.844 10.625 1 94.69 192 VAL A O 1
ATOM 1511 N N . VAL A 1 193 ? -1.263 18.219 8.891 1 92.19 193 VAL A N 1
ATOM 1512 C CA . VAL A 1 193 ? -0.595 17.203 8.094 1 92.19 193 VAL A CA 1
ATOM 1513 C C . VAL A 1 193 ? 0.71 16.781 8.766 1 92.19 193 VAL A C 1
ATOM 1515 O O . VAL A 1 193 ? 1.001 15.594 8.898 1 92.19 193 VAL A O 1
ATOM 1518 N N . VAL A 1 194 ? 1.518 17.719 9.227 1 91.81 194 VAL A N 1
ATOM 1519 C CA . VAL A 1 194 ? 2.77 17.438 9.914 1 91.81 194 VAL A CA 1
ATOM 1520 C C . VAL A 1 194 ? 2.486 16.625 11.18 1 91.81 194 VAL A C 1
ATOM 1522 O O . VAL A 1 194 ? 3.199 15.672 11.492 1 91.81 194 VAL A O 1
ATOM 1525 N N . LEU A 1 195 ? 1.491 17.078 11.93 1 89.94 195 LEU A N 1
ATOM 1526 C CA . LEU A 1 195 ? 1.085 16.359 13.133 1 89.94 195 LEU A CA 1
ATOM 1527 C C . LEU A 1 195 ? 0.802 14.891 12.82 1 89.94 195 LEU A C 1
ATOM 1529 O O . LEU A 1 195 ? 1.217 14 13.57 1 89.94 195 LEU A O 1
ATOM 1533 N N . ASN A 1 196 ? 0.08 14.68 11.797 1 86 196 ASN A N 1
ATOM 1534 C CA . ASN A 1 196 ? -0.223 13.312 11.383 1 86 196 ASN A CA 1
ATOM 1535 C C . ASN A 1 196 ? 1.047 12.523 11.062 1 86 196 ASN A C 1
ATOM 1537 O O . ASN A 1 196 ? 1.19 11.375 11.477 1 86 196 ASN A O 1
ATOM 1541 N N . GLU A 1 197 ? 1.969 13.133 10.32 1 84.06 197 GLU A N 1
ATOM 1542 C CA . GLU A 1 197 ? 3.201 12.461 9.914 1 84.06 197 GLU A CA 1
ATOM 1543 C C . GLU A 1 197 ? 4.066 12.117 11.125 1 84.06 197 GLU A C 1
ATOM 1545 O O . GLU A 1 197 ? 4.648 11.031 11.195 1 84.06 197 GLU A O 1
ATOM 1550 N N . ILE A 1 198 ? 4.164 13.023 12.008 1 81.62 198 ILE A N 1
ATOM 1551 C CA . ILE A 1 198 ? 4.984 12.828 13.203 1 81.62 198 ILE A CA 1
ATOM 1552 C C . ILE A 1 198 ? 4.43 11.672 14.023 1 81.62 198 ILE A C 1
ATOM 1554 O O . ILE A 1 198 ? 5.191 10.898 14.609 1 81.62 198 ILE A O 1
ATOM 1558 N N . ASN A 1 199 ? 3.143 11.57 13.969 1 78.38 199 ASN A N 1
ATOM 1559 C CA . ASN A 1 199 ? 2.529 10.531 14.789 1 78.38 199 ASN A CA 1
ATOM 1560 C C . ASN A 1 199 ? 2.375 9.227 14.023 1 78.38 199 ASN A C 1
ATOM 1562 O O . ASN A 1 199 ? 2.156 8.172 14.625 1 78.38 199 ASN A O 1
ATOM 1566 N N . ALA A 1 200 ? 2.268 9.172 12.734 1 70.44 200 ALA A N 1
ATOM 1567 C CA . ALA A 1 200 ? 2.252 7.949 11.938 1 70.44 200 ALA A CA 1
ATOM 1568 C C . ALA A 1 200 ? 3.584 7.211 12.039 1 70.44 200 ALA A C 1
ATOM 1570 O O . ALA A 1 200 ? 3.625 5.98 12.008 1 70.44 200 ALA A O 1
ATOM 1571 N N . ASP A 1 201 ? 4.703 7.883 11.883 1 58.69 201 ASP A N 1
ATOM 1572 C CA . ASP A 1 201 ? 6.023 7.277 12.023 1 58.69 201 ASP A CA 1
ATOM 1573 C C . ASP A 1 201 ? 6.129 6.469 13.312 1 58.69 201 ASP A C 1
ATOM 1575 O O . ASP A 1 201 ? 6.879 5.496 13.383 1 58.69 201 ASP A O 1
ATOM 1579 N N . ARG A 1 202 ? 5.426 6.812 14.312 1 49.75 202 ARG A N 1
ATOM 1580 C CA . ARG A 1 202 ? 5.492 6.047 15.555 1 49.75 202 ARG A CA 1
ATOM 1581 C C . ARG A 1 202 ? 4.938 4.641 15.359 1 49.75 202 ARG A C 1
ATOM 1583 O O . ARG A 1 202 ? 5.371 3.699 16.031 1 49.75 202 ARG A O 1
ATOM 1590 N N . LYS A 1 203 ? 4.027 4.488 14.461 1 46.19 203 LYS A N 1
ATOM 1591 C CA . LYS A 1 203 ? 3.439 3.156 14.359 1 46.19 203 LYS A CA 1
ATOM 1592 C C . LYS A 1 203 ? 4.457 2.146 13.836 1 46.19 203 LYS A C 1
ATOM 1594 O O . LYS A 1 203 ? 4.402 0.965 14.18 1 46.19 203 LYS A O 1
ATOM 1599 N N . GLY A 1 204 ? 5.402 2.369 13.117 1 38.69 204 GLY A N 1
ATOM 1600 C CA . GLY A 1 204 ? 6.414 1.419 12.688 1 38.69 204 GLY A CA 1
ATOM 1601 C C . GLY A 1 204 ? 7.414 1.07 13.773 1 38.69 204 GLY A C 1
ATOM 1602 O O . GLY A 1 204 ? 8.234 0.166 13.602 1 38.69 204 GLY A O 1
ATOM 1603 N N . GLU A 1 205 ? 7.68 1.854 14.539 1 34.81 205 GLU A N 1
ATOM 1604 C CA . GLU A 1 205 ? 8.688 1.592 15.562 1 34.81 205 GLU A CA 1
ATOM 1605 C C . GLU A 1 205 ? 8.109 0.747 16.703 1 34.81 205 GLU A C 1
ATOM 1607 O O . GLU A 1 205 ? 8.852 0.295 17.578 1 34.81 205 GLU A O 1
ATOM 1612 N N . ASP A 1 206 ? 6.855 0.58 16.766 1 31.45 206 ASP A N 1
ATOM 1613 C CA . ASP A 1 206 ? 6.566 -0.294 17.891 1 31.45 206 ASP A CA 1
ATOM 1614 C C . ASP A 1 206 ? 6.578 -1.762 17.469 1 31.45 206 ASP A C 1
ATOM 1616 O O . ASP A 1 206 ? 6.086 -2.109 16.391 1 31.45 206 ASP A O 1
ATOM 1620 N N . MET B 1 1 ? -16.391 25.016 33.25 1 26.53 1 MET B N 1
ATOM 1621 C CA . MET B 1 1 ? -15.141 24.938 32.469 1 26.53 1 MET B CA 1
ATOM 1622 C C . MET B 1 1 ? -15.047 26.094 31.484 1 26.53 1 MET B C 1
ATOM 1624 O O . MET B 1 1 ? -15.984 26.344 30.734 1 26.53 1 MET B O 1
ATOM 1628 N N . ALA B 1 2 ? -14.164 27.078 31.703 1 36.62 2 ALA B N 1
ATOM 1629 C CA . ALA B 1 2 ? -14.203 28.375 31.031 1 36.62 2 ALA B CA 1
ATOM 1630 C C . ALA B 1 2 ? -14.094 28.234 29.531 1 36.62 2 ALA B C 1
ATOM 1632 O O . ALA B 1 2 ? -13.383 27.344 29.031 1 36.62 2 ALA B O 1
ATOM 1633 N N . GLN B 1 3 ? -15.078 28.547 28.844 1 37.12 3 GLN B N 1
ATOM 1634 C CA . GLN B 1 3 ? -15.07 28.609 27.375 1 37.12 3 GLN B CA 1
ATOM 1635 C C . GLN B 1 3 ? -13.805 29.297 26.875 1 37.12 3 GLN B C 1
ATOM 1637 O O . GLN B 1 3 ? -13.422 30.359 27.375 1 37.12 3 GLN B O 1
ATOM 1642 N N . PRO B 1 4 ? -12.766 28.594 26.391 1 44.31 4 PRO B N 1
ATOM 1643 C CA . PRO B 1 4 ? -11.586 29.328 25.938 1 44.31 4 PRO B CA 1
ATOM 1644 C C . PRO B 1 4 ? -11.938 30.672 25.312 1 44.31 4 PRO B C 1
ATOM 1646 O O . PRO B 1 4 ? -12.898 30.766 24.547 1 44.31 4 PRO B O 1
ATOM 1649 N N . SER B 1 5 ? -11.906 31.688 26.047 1 45.72 5 SER B N 1
ATOM 1650 C CA . SER B 1 5 ? -12.109 33.062 25.594 1 45.72 5 SER B CA 1
ATOM 1651 C C . SER B 1 5 ? -11.289 33.375 24.344 1 45.72 5 SER B C 1
ATOM 1653 O O . SER B 1 5 ? -10.062 33.219 24.359 1 45.72 5 SER B O 1
ATOM 1655 N N . TYR B 1 6 ? -11.797 33.094 23.125 1 51.34 6 TYR B N 1
ATOM 1656 C CA . TYR B 1 6 ? -11.18 33.5 21.859 1 51.34 6 TYR B CA 1
ATOM 1657 C C . TYR B 1 6 ? -10.906 35 21.844 1 51.34 6 TYR B C 1
ATOM 1659 O O . TYR B 1 6 ? -11.828 35.812 21.969 1 51.34 6 TYR B O 1
ATOM 1667 N N . ALA B 1 7 ? -9.883 35.5 22.5 1 59.06 7 ALA B N 1
ATOM 1668 C CA . ALA B 1 7 ? -9.625 36.906 22.219 1 59.06 7 ALA B CA 1
ATOM 1669 C C . ALA B 1 7 ? -9.508 37.156 20.719 1 59.06 7 ALA B C 1
ATOM 1671 O O . ALA B 1 7 ? -8.812 36.438 20 1 59.06 7 ALA B O 1
ATOM 1672 N N . PRO B 1 8 ? -10.383 38 20.156 1 66.31 8 PRO B N 1
ATOM 1673 C CA . PRO B 1 8 ? -10.477 38.25 18.719 1 66.31 8 PRO B CA 1
ATOM 1674 C C . PRO B 1 8 ? -9.141 38.688 18.094 1 66.31 8 PRO B C 1
ATOM 1676 O O . PRO B 1 8 ? -8.453 39.562 18.641 1 66.31 8 PRO B O 1
ATOM 1679 N N . ILE B 1 9 ? -8.492 37.844 17.281 1 71.88 9 ILE B N 1
ATOM 1680 C CA . ILE B 1 9 ? -7.367 38.25 16.422 1 71.88 9 ILE B CA 1
ATOM 1681 C C . ILE B 1 9 ? -7.828 39.281 15.406 1 71.88 9 ILE B C 1
ATOM 1683 O O . ILE B 1 9 ? -8.766 39.031 14.641 1 71.88 9 ILE B O 1
ATOM 1687 N N . THR B 1 10 ? -7.379 40.531 15.617 1 75.81 10 THR B N 1
ATOM 1688 C CA . THR B 1 10 ? -7.859 41.562 14.734 1 75.81 10 THR B CA 1
ATOM 1689 C C . THR B 1 10 ? -6.938 41.75 13.531 1 75.81 10 THR B C 1
ATOM 1691 O O . THR B 1 10 ? -7.379 42.156 12.453 1 75.81 10 THR B O 1
ATOM 1694 N N . ASN B 1 11 ? -5.621 41.344 13.734 1 84.56 11 ASN B N 1
ATOM 1695 C CA . ASN B 1 11 ? -4.695 41.406 12.609 1 84.56 11 ASN B CA 1
ATOM 1696 C C . ASN B 1 11 ? -4.465 40.031 11.984 1 84.56 11 ASN B C 1
ATOM 1698 O O . ASN B 1 11 ? -4.207 39.062 12.695 1 84.56 11 ASN B O 1
ATOM 1702 N N . PRO B 1 12 ? -4.617 40.062 10.648 1 89.25 12 PRO B N 1
ATOM 1703 C CA . PRO B 1 12 ? -4.5 38.781 9.992 1 89.25 12 PRO B CA 1
ATOM 1704 C C . PRO B 1 12 ? -3.152 38.094 10.242 1 89.25 12 PRO B C 1
ATOM 1706 O O . PRO B 1 12 ? -2.121 38.781 10.289 1 89.25 12 PRO B O 1
ATOM 1709 N N . ILE B 1 13 ? -3.17 36.844 10.578 1 94.69 13 ILE B N 1
ATOM 1710 C CA . ILE B 1 13 ? -1.991 35.969 10.672 1 94.69 13 ILE B CA 1
ATOM 1711 C C . ILE B 1 13 ? -1.807 35.219 9.367 1 94.69 13 ILE B C 1
ATOM 1713 O O . ILE B 1 13 ? -2.332 34.094 9.211 1 94.69 13 ILE B O 1
ATOM 1717 N N . SER B 1 14 ? -1.113 35.906 8.398 1 95.94 14 SER B N 1
ATOM 1718 C CA . SER B 1 14 ? -0.902 35.344 7.07 1 95.94 14 SER B CA 1
ATOM 1719 C C . SER B 1 14 ? 0.495 34.75 6.938 1 95.94 14 SER B C 1
ATOM 1721 O O . SER B 1 14 ? 1.49 35.469 6.965 1 95.94 14 SER B O 1
ATOM 1723 N N . ILE B 1 15 ? 0.596 33.438 6.852 1 96.44 15 ILE B N 1
ATOM 1724 C CA . ILE B 1 15 ? 1.879 32.781 6.734 1 96.44 15 ILE B CA 1
ATOM 1725 C C . ILE B 1 15 ? 2.064 32.25 5.309 1 96.44 15 ILE B C 1
ATOM 1727 O O . ILE B 1 15 ? 3.096 32.5 4.68 1 96.44 15 ILE B O 1
ATOM 1731 N N . VAL B 1 16 ? 1.073 31.625 4.762 1 96.5 16 VAL B N 1
ATOM 1732 C CA . VAL B 1 16 ? 1.113 31.125 3.395 1 96.5 16 VAL B CA 1
ATOM 1733 C C . VAL B 1 16 ? 0.647 32.188 2.426 1 96.5 16 VAL B C 1
ATOM 1735 O O . VAL B 1 16 ? 1.297 32.469 1.408 1 96.5 16 VAL B O 1
ATOM 1738 N N . GLY B 1 17 ? -0.489 32.812 2.744 1 94.81 17 GLY B N 1
ATOM 1739 C CA . GLY B 1 17 ? -1.025 33.875 1.91 1 94.81 17 GLY B CA 1
ATOM 1740 C C . GLY B 1 17 ? -2.271 34.5 2.488 1 94.81 17 GLY B C 1
ATOM 1741 O O . GLY B 1 17 ? -3.059 33.844 3.17 1 94.81 17 GLY B O 1
ATOM 1742 N N . GLN B 1 18 ? -2.469 35.75 2.104 1 94.75 18 GLN B N 1
ATOM 1743 C CA . GLN B 1 18 ? -3.609 36.5 2.598 1 94.75 18 GLN B CA 1
ATOM 1744 C C . GLN B 1 18 ? -4.926 35.938 2.082 1 94.75 18 GLN B C 1
ATOM 1746 O O . GLN B 1 18 ? -5.961 36.062 2.742 1 94.75 18 GLN B O 1
ATOM 1751 N N . GLN B 1 19 ? -4.898 35.312 0.917 1 94.06 19 GLN B N 1
ATOM 1752 C CA . GLN B 1 19 ? -6.105 34.781 0.311 1 94.06 19 GLN B CA 1
ATOM 1753 C C . GLN B 1 19 ? -6.668 33.625 1.146 1 94.06 19 GLN B C 1
ATOM 1755 O O . GLN B 1 19 ? -7.812 33.188 0.947 1 94.06 19 GLN B O 1
ATOM 1760 N N . PHE B 1 20 ? -5.906 33.125 2.086 1 96.62 20 PHE B N 1
ATOM 1761 C CA . PHE B 1 20 ? -6.355 32.031 2.904 1 96.62 20 PHE B CA 1
ATOM 1762 C C . PHE B 1 20 ? -6.785 32.5 4.285 1 96.62 20 PHE B C 1
ATOM 1764 O O . PHE B 1 20 ? -6.898 31.688 5.219 1 96.62 20 PHE B O 1
ATOM 1771 N N . CYS B 1 21 ? -6.988 33.781 4.469 1 96.06 21 CYS B N 1
ATOM 1772 C CA . CYS B 1 21 ? -7.527 34.375 5.695 1 96.06 21 CYS B CA 1
ATOM 1773 C C . CYS B 1 21 ? -8.969 34.812 5.5 1 96.06 21 CYS B C 1
ATOM 1775 O O . CYS B 1 21 ? -9.297 35.438 4.496 1 96.06 21 CYS B O 1
ATOM 1777 N N . ALA B 1 22 ? -9.805 34.375 6.43 1 94.81 22 ALA B N 1
ATOM 1778 C CA . ALA B 1 22 ? -11.203 34.781 6.418 1 94.81 22 ALA B CA 1
ATOM 1779 C C . ALA B 1 22 ? -11.57 35.5 7.703 1 94.81 22 ALA B C 1
ATOM 1781 O O . ALA B 1 22 ? -11.016 35.219 8.766 1 94.81 22 ALA B O 1
ATOM 1782 N N . PRO B 1 23 ? -12.445 36.438 7.609 1 93.75 23 PRO B N 1
ATOM 1783 C CA . PRO B 1 23 ? -12.836 37.219 8.797 1 93.75 23 PRO B CA 1
ATOM 1784 C C . PRO B 1 23 ? -13.797 36.438 9.703 1 93.7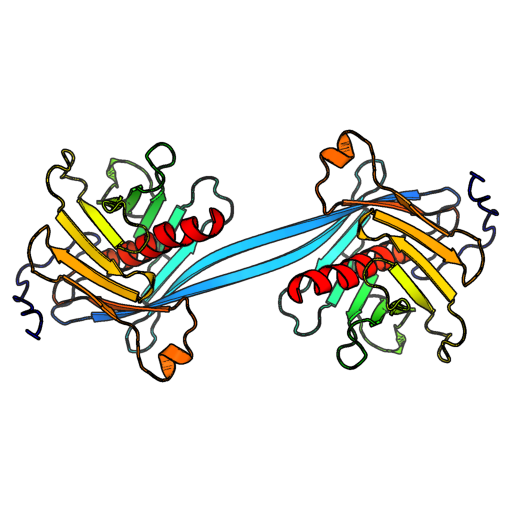5 23 PRO B C 1
ATOM 1786 O O . PRO B 1 23 ? -14.328 37 10.664 1 93.75 23 PRO B O 1
ATOM 1789 N N . TYR B 1 24 ? -14.125 35.156 9.422 1 93.56 24 TYR B N 1
ATOM 1790 C CA . TYR B 1 24 ? -14.969 34.25 10.203 1 93.56 24 TYR B CA 1
ATOM 1791 C C . TYR B 1 24 ? -14.305 32.906 10.375 1 93.56 24 TYR B C 1
ATOM 1793 O O . TYR B 1 24 ? -13.359 32.562 9.648 1 93.56 24 TYR B O 1
ATOM 1801 N N . PRO B 1 25 ? -14.742 32.219 11.414 1 94.12 25 PRO B N 1
ATOM 1802 C CA . PRO B 1 25 ? -14.172 30.875 11.602 1 94.12 25 PRO B CA 1
ATOM 1803 C C . PRO B 1 25 ? -14.391 29.969 10.391 1 94.12 25 PRO B C 1
ATOM 1805 O O . PRO B 1 25 ? -15.461 30.016 9.766 1 94.12 25 PRO B O 1
ATOM 1808 N N . VAL B 1 26 ? -13.375 29.234 9.984 1 95.19 26 VAL B N 1
ATOM 1809 C CA . VAL B 1 26 ? -13.43 28.297 8.867 1 95.19 26 VAL B CA 1
ATOM 1810 C C . VAL B 1 26 ? -13.328 26.859 9.391 1 95.19 26 VAL B C 1
ATOM 1812 O O . VAL B 1 26 ? -12.359 26.516 10.07 1 95.19 26 VAL B O 1
ATOM 1815 N N . ASP B 1 27 ? -14.32 26.078 9.117 1 94.31 27 ASP B N 1
ATOM 1816 C CA . ASP B 1 27 ? -14.312 24.656 9.484 1 94.31 27 ASP B CA 1
ATOM 1817 C C . ASP B 1 27 ? -13.828 23.797 8.32 1 94.31 27 ASP B C 1
ATOM 1819 O O . ASP B 1 27 ? -14.375 23.875 7.215 1 94.31 27 ASP B O 1
ATOM 1823 N N . LEU B 1 28 ? -12.836 22.984 8.578 1 94.44 28 LEU B N 1
ATOM 1824 C CA . LEU B 1 28 ? -12.258 22.125 7.547 1 94.44 28 LEU B CA 1
ATOM 1825 C C . LEU B 1 28 ? -12.281 20.672 7.98 1 94.44 28 LEU B C 1
ATOM 1827 O O . LEU B 1 28 ? -12.203 20.375 9.18 1 94.44 28 LEU B O 1
ATOM 1831 N N . THR B 1 29 ? -12.445 19.812 7.023 1 90.88 29 THR B N 1
ATOM 1832 C CA . THR B 1 29 ? -12.289 18.359 7.199 1 90.88 29 THR B CA 1
ATOM 1833 C C . THR B 1 29 ? -11.078 17.844 6.43 1 90.88 29 THR B C 1
ATOM 1835 O O . THR B 1 29 ? -10.969 18.062 5.223 1 90.88 29 THR B O 1
ATOM 1838 N N . ILE B 1 30 ? -10.141 17.281 7.137 1 90.06 30 ILE B N 1
ATOM 1839 C CA . ILE B 1 30 ? -8.938 16.703 6.547 1 90.06 30 ILE B CA 1
ATOM 1840 C C . ILE B 1 30 ? -9.039 15.18 6.57 1 90.06 30 ILE B C 1
ATOM 1842 O O . ILE B 1 30 ? -9.055 14.57 7.641 1 90.06 30 ILE B O 1
ATOM 1846 N N . MET B 1 31 ? -9.109 14.57 5.395 1 85.25 31 MET B N 1
ATOM 1847 C CA . MET B 1 31 ? -9.281 13.125 5.277 1 85.25 31 MET B CA 1
ATOM 1848 C C . MET B 1 31 ? -8.078 12.484 4.598 1 85.25 31 MET B C 1
ATOM 1850 O O . MET B 1 31 ? -7.695 12.883 3.496 1 85.25 31 MET B O 1
ATOM 1854 N N . ARG B 1 32 ? -7.441 11.562 5.34 1 80.44 32 ARG B N 1
ATOM 1855 C CA . ARG B 1 32 ? -6.34 10.805 4.766 1 80.44 32 ARG B CA 1
ATOM 1856 C C . ARG B 1 32 ? -6.855 9.625 3.939 1 80.44 32 ARG B C 1
ATOM 1858 O O . ARG B 1 32 ? -7.691 8.852 4.406 1 80.44 32 ARG B O 1
ATOM 1865 N N . LYS B 1 33 ? -6.492 9.656 2.688 1 68.25 33 LYS B N 1
ATOM 1866 C CA . LYS B 1 33 ? -6.816 8.539 1.802 1 68.25 33 LYS B CA 1
ATOM 1867 C C . LYS B 1 33 ? -5.648 7.562 1.701 1 68.25 33 LYS B C 1
ATOM 1869 O O . LYS B 1 33 ? -4.59 7.906 1.17 1 68.25 33 LYS B O 1
ATOM 1874 N N . VAL B 1 34 ? -5.715 6.555 2.514 1 58.16 34 VAL B N 1
ATOM 1875 C CA . VAL B 1 34 ? -4.664 5.543 2.465 1 58.16 34 VAL B CA 1
ATOM 1876 C C . VAL B 1 34 ? -5 4.5 1.4 1 58.16 34 VAL B C 1
ATOM 1878 O O . VAL B 1 34 ? -6.074 3.893 1.436 1 58.16 34 VAL B O 1
ATOM 1881 N N . ILE B 1 35 ? -4.516 4.707 0.272 1 52.19 35 ILE B N 1
ATOM 1882 C CA . ILE B 1 35 ? -4.719 3.674 -0.738 1 52.19 35 ILE B CA 1
ATOM 1883 C C . ILE B 1 35 ? -3.627 2.613 -0.615 1 52.19 35 ILE B C 1
ATOM 1885 O O . ILE B 1 35 ? -2.436 2.934 -0.635 1 52.19 35 ILE B O 1
ATOM 1889 N N . SER B 1 36 ? -3.82 1.69 0.153 1 47.72 36 SER B N 1
ATOM 1890 C CA . SER B 1 36 ? -2.879 0.577 0.132 1 47.72 36 SER B CA 1
ATOM 1891 C C . SER B 1 36 ? -3.068 -0.284 -1.112 1 47.72 36 SER B C 1
ATOM 1893 O O . SER B 1 36 ? -4.16 -0.805 -1.353 1 47.72 36 SER B O 1
ATOM 1895 N N . ILE B 1 37 ? -2.623 0.273 -2.186 1 47.25 37 ILE B N 1
ATOM 1896 C CA . ILE B 1 37 ? -2.68 -0.63 -3.33 1 47.25 37 ILE B CA 1
ATOM 1897 C C . ILE B 1 37 ? -1.631 -1.729 -3.174 1 47.25 37 ILE B C 1
ATOM 1899 O O . ILE B 1 37 ? -0.438 -1.442 -3.051 1 47.25 37 ILE B O 1
ATOM 1903 N N . THR B 1 38 ? -1.804 -2.676 -2.51 1 47.72 38 THR B N 1
ATOM 1904 C CA . THR B 1 38 ? -0.937 -3.846 -2.611 1 47.72 38 THR B CA 1
ATOM 1905 C C . THR B 1 38 ? -1.083 -4.508 -3.979 1 47.72 38 THR B C 1
ATOM 1907 O O . THR B 1 38 ? -2.178 -4.93 -4.355 1 47.72 38 THR B O 1
ATOM 1910 N N . GLU B 1 39 ? -0.493 -3.859 -4.961 1 50.72 39 GLU B N 1
ATOM 1911 C CA . GLU B 1 39 ? -0.519 -4.648 -6.188 1 50.72 39 GLU B CA 1
ATOM 1912 C C . GLU B 1 39 ? 0.486 -5.797 -6.129 1 50.72 39 GLU B C 1
ATOM 1914 O O . GLU B 1 39 ? 1.634 -5.602 -5.723 1 50.72 39 GLU B O 1
ATOM 1919 N N . GLY B 1 40 ? 0.027 -6.992 -5.863 1 57.97 40 GLY B N 1
ATOM 1920 C CA . GLY B 1 40 ? 0.84 -8.195 -5.875 1 57.97 40 GLY B CA 1
ATOM 1921 C C . GLY B 1 40 ? 1.057 -8.758 -7.27 1 57.97 40 GLY B C 1
ATOM 1922 O O . GLY B 1 40 ? 0.198 -9.469 -7.801 1 57.97 40 GLY B O 1
ATOM 1923 N N . ASN B 1 41 ? 2.01 -8.117 -8.023 1 73.81 41 ASN B N 1
ATOM 1924 C CA . ASN B 1 41 ? 2.393 -8.656 -9.328 1 73.81 41 ASN B CA 1
ATOM 1925 C C . ASN B 1 41 ? 3.572 -9.617 -9.211 1 73.81 41 ASN B C 1
ATOM 1927 O O . ASN B 1 41 ? 4.328 -9.562 -8.234 1 73.81 41 ASN B O 1
ATOM 1931 N N . PHE B 1 42 ? 3.486 -10.656 -10 1 82.56 42 PHE B N 1
ATOM 1932 C CA . PHE B 1 42 ? 4.625 -11.555 -10.141 1 82.56 42 PHE B CA 1
ATOM 1933 C C . PHE B 1 42 ? 5.344 -11.32 -11.461 1 82.56 42 PHE B C 1
ATOM 1935 O O . PHE B 1 42 ? 4.703 -11.078 -12.484 1 82.56 42 PHE B O 1
ATOM 1942 N N . ALA B 1 43 ? 6.641 -11.258 -11.367 1 88.19 43 ALA B N 1
ATOM 1943 C CA . ALA B 1 43 ? 7.465 -11.469 -12.555 1 88.19 43 ALA B CA 1
ATOM 1944 C C . ALA B 1 43 ? 8.055 -12.875 -12.57 1 88.19 43 ALA B C 1
ATOM 1946 O O . ALA B 1 43 ? 8.547 -13.359 -11.547 1 88.19 43 ALA B O 1
ATOM 1947 N N . VAL B 1 44 ? 7.945 -13.586 -13.695 1 93.69 44 VAL B N 1
ATOM 1948 C CA . VAL B 1 44 ? 8.5 -14.922 -13.883 1 93.69 44 VAL B CA 1
ATOM 1949 C C . VAL B 1 44 ? 9.648 -14.867 -14.891 1 93.69 44 VAL B C 1
ATOM 1951 O O . VAL B 1 44 ? 9.453 -14.469 -16.047 1 93.69 44 VAL B O 1
ATOM 1954 N N . SER B 1 45 ? 10.828 -15.281 -14.492 1 92.88 45 SER B N 1
ATOM 1955 C CA . SER B 1 45 ? 12 -15.211 -15.359 1 92.88 45 SER B CA 1
ATOM 1956 C C . SER B 1 45 ? 12.641 -16.594 -15.531 1 92.88 45 SER B C 1
ATOM 1958 O O . SER B 1 45 ? 12.461 -17.469 -14.688 1 92.88 45 SER B O 1
ATOM 1960 N N . ASP B 1 46 ? 13.367 -16.734 -16.672 1 93.06 46 ASP B N 1
ATOM 1961 C CA . ASP B 1 46 ? 14.18 -17.922 -16.875 1 93.06 46 ASP B CA 1
ATOM 1962 C C . ASP B 1 46 ? 15.539 -17.781 -16.188 1 93.06 46 ASP B C 1
ATOM 1964 O O . ASP B 1 46 ? 15.75 -16.859 -15.406 1 93.06 46 ASP B O 1
ATOM 1968 N N . VAL B 1 47 ? 16.344 -18.766 -16.359 1 86.38 47 VAL B N 1
ATOM 1969 C CA . VAL B 1 47 ? 17.641 -18.844 -15.68 1 86.38 47 VAL B CA 1
ATOM 1970 C C . VAL B 1 47 ? 18.516 -17.672 -16.094 1 86.38 47 VAL B C 1
ATOM 1972 O O . VAL B 1 47 ? 19.438 -17.281 -15.352 1 86.38 47 VAL B O 1
ATOM 1975 N N . ASN B 1 48 ? 18.172 -17.094 -17.297 1 89.06 48 ASN B N 1
ATOM 1976 C CA . ASN B 1 48 ? 18.969 -15.992 -17.797 1 89.06 48 ASN B CA 1
ATOM 1977 C C . ASN B 1 48 ? 18.438 -14.641 -17.344 1 89.06 48 ASN B C 1
ATOM 1979 O O . ASN B 1 48 ? 18.984 -13.594 -17.672 1 89.06 48 ASN B O 1
ATOM 1983 N N . GLY B 1 49 ? 17.344 -14.656 -16.656 1 87.62 49 GLY B N 1
ATOM 1984 C CA . GLY B 1 49 ? 16.766 -13.43 -16.141 1 87.62 49 GLY B CA 1
ATOM 1985 C C . GLY B 1 49 ? 15.75 -12.797 -17.078 1 87.62 49 GLY B C 1
ATOM 1986 O O . GLY B 1 49 ? 15.195 -11.734 -16.797 1 87.62 49 GLY B O 1
ATOM 1987 N N . ASN B 1 50 ? 15.547 -13.43 -18.203 1 90.69 50 ASN B N 1
ATOM 1988 C CA . ASN B 1 50 ? 14.531 -12.93 -19.125 1 90.69 50 ASN B CA 1
ATOM 1989 C C . ASN B 1 50 ? 13.125 -13.133 -18.578 1 90.69 50 ASN B C 1
ATOM 1991 O O . ASN B 1 50 ? 12.758 -14.242 -18.203 1 90.69 50 ASN B O 1
ATOM 1995 N N . VAL B 1 51 ? 12.391 -12.031 -18.594 1 91.25 51 VAL B N 1
ATOM 1996 C CA . VAL B 1 51 ? 11.008 -12.125 -18.125 1 91.25 51 VAL B CA 1
ATOM 1997 C C . VAL B 1 51 ? 10.156 -12.82 -19.172 1 91.25 51 VAL B C 1
ATOM 1999 O O . VAL B 1 51 ? 10.07 -12.359 -20.312 1 91.25 51 VAL B O 1
ATOM 2002 N N . ILE B 1 52 ? 9.539 -13.914 -18.781 1 94.56 52 ILE B N 1
ATOM 2003 C CA . ILE B 1 52 ? 8.773 -14.664 -19.766 1 94.56 52 ILE B CA 1
ATOM 2004 C C . ILE B 1 52 ? 7.277 -14.555 -19.469 1 94.56 52 ILE B C 1
ATOM 2006 O O . ILE B 1 52 ? 6.441 -14.742 -20.344 1 94.56 52 ILE B O 1
ATOM 2010 N N . PHE B 1 53 ? 6.879 -14.391 -18.188 1 95.75 53 PHE B N 1
ATOM 2011 C CA . PHE B 1 53 ? 5.5 -14.141 -17.797 1 95.75 53 PHE B CA 1
ATOM 2012 C C . PHE B 1 53 ? 5.426 -13 -16.781 1 95.75 53 PHE B C 1
ATOM 2014 O O . PHE B 1 53 ? 6.406 -12.703 -16.094 1 95.75 53 PHE B O 1
ATOM 2021 N N . LYS B 1 54 ? 4.258 -12.375 -16.703 1 92.38 54 LYS B N 1
ATOM 2022 C CA . LYS B 1 54 ? 3.879 -11.461 -15.633 1 92.38 54 LYS B CA 1
ATOM 2023 C C . LYS B 1 54 ? 2.51 -11.82 -15.062 1 92.38 54 LYS B C 1
ATOM 2025 O O . LYS B 1 54 ? 1.646 -12.328 -15.781 1 92.38 54 LYS B O 1
ATOM 2030 N N . VAL B 1 55 ? 2.404 -11.703 -13.789 1 90.88 55 VAL B N 1
ATOM 2031 C CA . VAL B 1 55 ? 1.095 -11.867 -13.164 1 90.88 55 VAL B CA 1
ATOM 2032 C C . VAL B 1 55 ? 0.622 -10.531 -12.602 1 90.88 55 VAL B C 1
ATOM 2034 O O . VAL B 1 55 ? 1.325 -9.898 -11.805 1 90.88 55 VAL B O 1
ATOM 2037 N N . LYS B 1 56 ? -0.502 -10.109 -13.023 1 83.56 56 LYS B N 1
ATOM 2038 C CA . LYS B 1 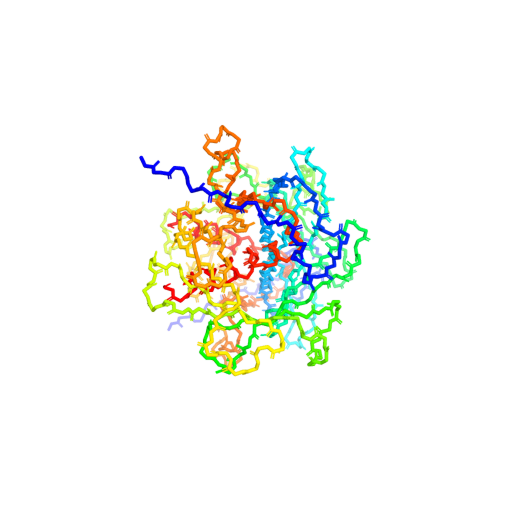56 ? -1.07 -8.859 -12.539 1 83.56 56 LYS B CA 1
ATOM 2039 C C . LYS B 1 56 ? -2.248 -9.109 -11.602 1 83.56 56 LYS B C 1
ATOM 2041 O O . LYS B 1 56 ? -3.059 -10.008 -11.844 1 83.56 56 LYS B O 1
ATOM 2046 N N . GLY B 1 57 ? -2.25 -8.43 -10.43 1 75.38 57 GLY B N 1
ATOM 2047 C CA . GLY B 1 57 ? -3.369 -8.477 -9.5 1 75.38 57 GLY B CA 1
ATOM 2048 C C . GLY B 1 57 ? -4.27 -7.262 -9.586 1 75.38 57 GLY B C 1
ATOM 2049 O O . GLY B 1 57 ? -3.818 -6.172 -9.945 1 75.38 57 GLY B O 1
ATOM 2050 N N . SER B 1 58 ? -5.543 -7.598 -9.633 1 58.28 58 SER B N 1
ATOM 2051 C CA . SER B 1 58 ? -6.449 -6.457 -9.594 1 58.28 58 SER B CA 1
ATOM 2052 C C . SER B 1 58 ? -6.594 -5.91 -8.18 1 58.28 58 SER B C 1
ATOM 2054 O O . SER B 1 58 ? -6.797 -6.676 -7.23 1 58.28 58 SER B O 1
ATOM 2056 N N . MET B 1 59 ? -6.105 -4.875 -7.824 1 50.91 59 MET B N 1
ATOM 2057 C CA . MET B 1 59 ? -6.23 -4.234 -6.52 1 50.91 59 MET B CA 1
ATOM 2058 C C . MET B 1 59 ? -7.68 -4.242 -6.043 1 50.91 59 MET B C 1
ATOM 2060 O O . MET B 1 59 ? -7.945 -4.371 -4.848 1 50.91 59 MET B O 1
ATOM 2064 N N . PHE B 1 60 ? -8.57 -3.764 -6.738 1 44.94 60 PHE B N 1
ATOM 2065 C CA . PHE B 1 60 ? -9.922 -3.391 -6.312 1 44.94 60 PHE B CA 1
ATOM 2066 C C . PHE B 1 60 ? -10.867 -4.578 -6.426 1 44.94 60 PHE B C 1
ATOM 2068 O O . PHE B 1 60 ? -12.062 -4.457 -6.133 1 44.94 60 PHE B O 1
ATOM 2075 N N . SER B 1 61 ? -10.586 -5.504 -7.105 1 46.69 61 SER B N 1
ATOM 2076 C CA . SER B 1 61 ? -11.734 -6.344 -7.414 1 46.69 61 SER B CA 1
ATOM 2077 C C . SER B 1 61 ? -12.164 -7.164 -6.203 1 46.69 61 SER B C 1
ATOM 2079 O O . SER B 1 61 ? -11.336 -7.535 -5.371 1 46.69 61 SER B O 1
ATOM 2081 N N . LEU B 1 62 ? -13.328 -6.855 -5.742 1 46.84 62 LEU B N 1
ATOM 2082 C CA . LEU B 1 62 ? -14.016 -7.723 -4.797 1 46.84 62 LEU B CA 1
ATOM 2083 C C . LEU B 1 62 ? -13.547 -9.164 -4.93 1 46.84 62 LEU B C 1
ATOM 2085 O O . LEU B 1 62 ? -13.5 -9.906 -3.945 1 46.84 62 LEU B O 1
ATOM 2089 N N . HIS B 1 63 ? -13.43 -9.547 -6.145 1 54.47 63 HIS B N 1
ATOM 2090 C CA . HIS B 1 63 ? -13 -10.922 -6.355 1 54.47 63 HIS B CA 1
ATOM 2091 C C . HIS B 1 63 ? -11.508 -10.992 -6.66 1 54.47 63 HIS B C 1
A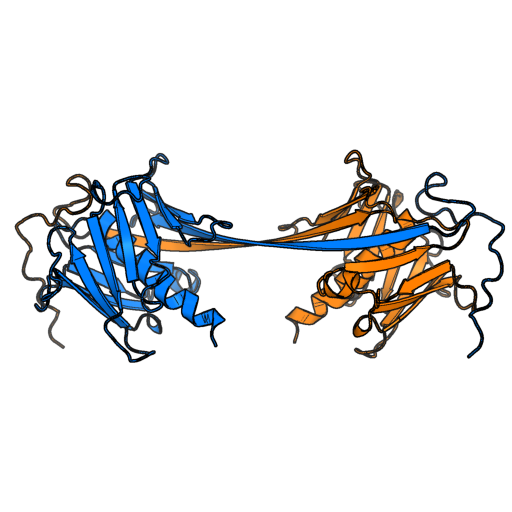TOM 2093 O O . HIS B 1 63 ? -10.992 -10.188 -7.441 1 54.47 63 HIS B O 1
ATOM 2099 N N . ASP B 1 64 ? -10.625 -11.438 -5.898 1 63.38 64 ASP B N 1
ATOM 2100 C CA . ASP B 1 64 ? -9.18 -11.602 -6.043 1 63.38 64 ASP B CA 1
ATOM 2101 C C . ASP B 1 64 ? -8.836 -12.281 -7.371 1 63.38 64 ASP B C 1
ATOM 2103 O O . ASP B 1 64 ? -9.039 -13.484 -7.527 1 63.38 64 ASP B O 1
ATOM 2107 N N . ASN B 1 65 ? -8.906 -11.578 -8.508 1 79.38 65 ASN B N 1
ATOM 2108 C CA . ASN B 1 65 ? -8.43 -12.141 -9.773 1 79.38 65 ASN B CA 1
ATOM 2109 C C . ASN B 1 65 ? -6.953 -11.828 -10 1 79.38 65 ASN B C 1
ATOM 2111 O O . ASN B 1 65 ? -6.48 -10.742 -9.648 1 79.38 65 ASN B O 1
ATOM 2115 N N . ARG B 1 66 ? -6.305 -12.914 -10.484 1 87.5 66 ARG B N 1
ATOM 2116 C CA . ARG B 1 66 ? -4.961 -12.742 -11.031 1 87.5 66 ARG B CA 1
ATOM 2117 C C . ARG B 1 66 ? -4.922 -13.086 -12.516 1 87.5 66 ARG B C 1
ATOM 2119 O O . ARG B 1 66 ? -5.598 -14.016 -12.961 1 87.5 66 ARG B O 1
ATOM 2126 N N . VAL B 1 67 ? -4.207 -12.281 -13.25 1 91.62 67 VAL B N 1
ATOM 2127 C CA . VAL B 1 67 ? -4.082 -12.555 -14.672 1 91.62 67 VAL B CA 1
ATOM 2128 C C . VAL B 1 67 ? -2.621 -12.852 -15.016 1 91.62 67 VAL B C 1
ATOM 2130 O O . VAL B 1 67 ? -1.735 -12.039 -14.727 1 91.62 67 VAL B O 1
ATOM 2133 N N . LEU B 1 68 ? -2.357 -14.047 -15.562 1 94.75 68 LEU B N 1
ATOM 2134 C CA . LEU B 1 68 ? -1.042 -14.391 -16.094 1 94.75 68 LEU B CA 1
ATOM 2135 C C . LEU B 1 68 ? -0.875 -13.883 -17.516 1 94.75 68 LEU B C 1
ATOM 2137 O O . LEU B 1 68 ? -1.67 -14.219 -18.406 1 94.75 68 LEU B O 1
ATOM 2141 N N . LEU B 1 69 ? 0.163 -13.078 -17.719 1 95 69 LEU B N 1
ATOM 2142 C CA . LEU B 1 69 ? 0.47 -12.492 -19.016 1 95 69 LEU B CA 1
ATOM 2143 C C . LEU B 1 69 ? 1.741 -13.102 -19.609 1 95 69 LEU B C 1
ATOM 2145 O O . LEU B 1 69 ? 2.656 -13.469 -18.859 1 95 69 LEU B O 1
ATOM 2149 N N . ASP B 1 70 ? 1.758 -13.172 -20.969 1 93.88 70 ASP B N 1
ATOM 2150 C CA . ASP B 1 70 ? 3.031 -13.5 -21.594 1 93.88 70 ASP B CA 1
ATOM 2151 C C . ASP B 1 70 ? 3.959 -12.289 -21.625 1 93.88 70 ASP B C 1
ATOM 2153 O O . ASP B 1 70 ? 3.633 -11.234 -21.078 1 93.88 70 ASP B O 1
ATOM 2157 N N . ALA B 1 71 ? 5.113 -12.461 -22.188 1 87.75 71 ALA B N 1
ATOM 2158 C CA . ALA B 1 71 ? 6.152 -11.438 -22.203 1 87.75 71 ALA B CA 1
ATOM 2159 C C . ALA B 1 71 ? 5.695 -10.195 -22.953 1 87.75 71 ALA B C 1
ATOM 2161 O O . ALA B 1 71 ? 6.184 -9.094 -22.703 1 87.75 71 ALA B O 1
ATOM 2162 N N . THR B 1 72 ? 4.734 -10.312 -23.844 1 89.44 72 THR B N 1
ATOM 2163 C CA . THR B 1 72 ? 4.27 -9.195 -24.656 1 89.44 72 THR B CA 1
ATOM 2164 C C . THR B 1 72 ? 3.055 -8.531 -24.031 1 89.44 72 THR B C 1
ATOM 2166 O O . THR B 1 72 ? 2.559 -7.52 -24.531 1 89.44 72 THR B O 1
ATOM 2169 N N . GLY B 1 73 ? 2.553 -9.094 -23.016 1 90.25 73 GLY B N 1
ATOM 2170 C CA . GLY B 1 73 ? 1.455 -8.477 -22.281 1 90.25 73 GLY B CA 1
ATOM 2171 C C . GLY B 1 73 ? 0.101 -9.062 -22.641 1 90.25 73 GLY B C 1
ATOM 2172 O O . GLY B 1 73 ? -0.936 -8.539 -22.219 1 90.25 73 GLY B O 1
ATOM 2173 N N . ASN B 1 74 ? 0.109 -10.117 -23.406 1 92.62 74 ASN B N 1
ATOM 2174 C CA . ASN B 1 74 ? -1.149 -10.789 -23.719 1 92.62 74 ASN B CA 1
ATOM 2175 C C . ASN B 1 74 ? -1.606 -11.695 -22.578 1 92.62 74 ASN B C 1
ATOM 2177 O O . ASN B 1 74 ? -0.809 -12.461 -22.031 1 92.62 74 ASN B O 1
ATOM 2181 N N . PRO B 1 75 ? -2.9 -11.609 -22.312 1 94.31 75 PRO B N 1
ATOM 2182 C CA . PRO B 1 75 ? -3.402 -12.484 -21.25 1 94.31 75 PRO B CA 1
ATOM 2183 C C . PRO B 1 75 ? -3.422 -13.961 -21.656 1 94.31 75 PRO B C 1
ATOM 2185 O O . PRO B 1 75 ? -3.928 -14.297 -22.734 1 94.31 75 PRO B O 1
ATOM 2188 N N . LEU B 1 76 ? -2.838 -14.797 -20.859 1 97.12 76 LEU B N 1
ATOM 2189 C CA . LEU B 1 76 ? -2.832 -16.234 -21.078 1 97.12 76 LEU B CA 1
ATOM 2190 C C . LEU B 1 76 ? -3.871 -16.922 -20.188 1 97.12 76 LEU B C 1
ATOM 2192 O O . LEU B 1 76 ? -4.598 -17.797 -20.641 1 97.12 76 LEU B O 1
ATOM 2196 N N . LEU B 1 77 ? -3.941 -16.547 -18.938 1 97.31 77 LEU B N 1
ATOM 2197 C CA . LEU B 1 77 ? -4.809 -17.188 -17.953 1 97.31 77 LEU B CA 1
ATOM 2198 C C . LEU B 1 77 ? -5.422 -16.156 -17.016 1 97.31 77 LEU B C 1
ATOM 2200 O O . LEU B 1 77 ? -4.793 -15.133 -16.703 1 97.31 77 LEU B O 1
ATOM 2204 N N . THR B 1 78 ? -6.602 -16.453 -16.531 1 95 78 THR B N 1
ATOM 2205 C CA . THR B 1 78 ? -7.227 -15.758 -15.414 1 95 78 THR B CA 1
ATOM 2206 C C . THR B 1 78 ? -7.426 -16.703 -14.234 1 95 78 THR B C 1
ATOM 2208 O O . THR B 1 78 ? -7.992 -17.797 -14.391 1 95 78 THR B O 1
ATOM 2211 N N . LEU B 1 79 ? -6.863 -16.406 -13.117 1 93.19 79 LEU B N 1
ATOM 2212 C CA . LEU B 1 79 ? -7.027 -17.141 -11.867 1 93.19 79 LEU B CA 1
ATOM 2213 C C . LEU B 1 79 ? -8.039 -16.453 -10.953 1 93.19 79 LEU B C 1
ATOM 2215 O O . LEU B 1 79 ? -7.871 -15.289 -10.609 1 93.19 79 LEU B O 1
ATOM 2219 N N . ARG B 1 80 ? -9.055 -17.188 -10.57 1 89.75 80 ARG B N 1
ATOM 2220 C CA . ARG B 1 80 ? -10.117 -16.594 -9.766 1 89.75 80 ARG B CA 1
ATOM 2221 C C . ARG B 1 80 ? -10.406 -17.453 -8.539 1 89.75 80 ARG B C 1
ATOM 2223 O O . ARG B 1 80 ? -10.531 -18.672 -8.641 1 89.75 80 ARG B O 1
ATOM 2230 N N . GLN B 1 81 ? -10.516 -16.688 -7.406 1 86 81 GLN B N 1
ATOM 2231 C CA . GLN B 1 81 ? -10.922 -17.375 -6.188 1 86 81 GLN B CA 1
ATOM 2232 C C . GLN B 1 81 ? -12.438 -17.547 -6.129 1 86 81 GLN B C 1
ATOM 2234 O O . GLN B 1 81 ? -13.18 -16.594 -6.383 1 86 81 GLN B O 1
ATOM 2239 N N . LYS B 1 82 ? -12.891 -18.781 -5.879 1 78.56 82 LYS B N 1
ATOM 2240 C CA . LYS B 1 82 ? -14.32 -19 -5.688 1 78.56 82 LYS B CA 1
ATOM 2241 C C . LYS B 1 82 ? -14.766 -18.531 -4.305 1 78.56 82 LYS B C 1
ATOM 2243 O O . LYS B 1 82 ? -14.156 -18.891 -3.297 1 78.56 82 LYS B O 1
ATOM 2248 N N . MET B 1 83 ? -15.602 -17.5 -4.074 1 63 83 MET B N 1
ATOM 2249 C CA . MET B 1 83 ? -16.047 -16.875 -2.834 1 63 83 MET B CA 1
ATOM 2250 C C . MET B 1 83 ? -16.844 -17.844 -1.981 1 63 83 MET B C 1
ATOM 2252 O O . MET B 1 83 ? -16.75 -17.828 -0.753 1 63 83 MET B O 1
ATOM 2256 N N . ILE B 1 84 ? -17.891 -18.484 -2.453 1 55.22 84 ILE B N 1
ATOM 2257 C CA . ILE B 1 84 ? -18.859 -19.234 -1.667 1 55.22 84 ILE B CA 1
ATOM 2258 C C . ILE B 1 84 ? -18.203 -20.5 -1.102 1 55.22 84 ILE B C 1
ATOM 2260 O O . ILE B 1 84 ? -18.547 -20.938 -0.007 1 55.22 84 ILE B O 1
ATOM 2264 N N . SER B 1 85 ? -17.5 -21.125 -1.837 1 53.53 85 SER B N 1
ATOM 2265 C CA . SER B 1 85 ? -17 -22.391 -1.334 1 53.53 85 SER B CA 1
ATOM 2266 C C . SER B 1 85 ? -15.891 -22.188 -0.3 1 53.53 85 SER B C 1
ATOM 2268 O O . SER B 1 85 ? -15.312 -21.094 -0.218 1 53.53 85 SER B O 1
ATOM 2270 N N . ALA B 1 86 ? -15.727 -23.125 0.601 1 50.41 86 ALA B N 1
ATOM 2271 C CA . ALA B 1 86 ? -14.695 -23.062 1.641 1 50.41 86 ALA B CA 1
ATOM 2272 C C . ALA B 1 86 ? -13.43 -22.391 1.121 1 50.41 86 ALA B C 1
ATOM 2274 O O . ALA B 1 86 ? -13.062 -22.562 -0.045 1 50.41 86 ALA B O 1
ATOM 2275 N N . HIS B 1 87 ? -12.898 -21.219 1.703 1 55.47 87 HIS B N 1
ATOM 2276 C CA . HIS B 1 87 ? -11.773 -20.297 1.558 1 55.47 87 HIS B CA 1
ATOM 2277 C C . HIS B 1 87 ? -10.594 -20.969 0.883 1 55.47 87 HIS B C 1
ATOM 2279 O O . HIS B 1 87 ? -9.547 -20.359 0.686 1 55.47 87 HIS B O 1
ATOM 2285 N N . ARG B 1 88 ? -10.945 -22.109 -0.04 1 74.62 88 ARG B N 1
ATOM 2286 C CA . ARG B 1 88 ? -9.711 -22.828 -0.332 1 74.62 88 ARG B CA 1
ATOM 2287 C C . ARG B 1 88 ? -9.68 -23.297 -1.783 1 74.62 88 ARG B C 1
ATOM 2289 O O . ARG B 1 88 ? -8.961 -24.25 -2.121 1 74.62 88 ARG B O 1
ATOM 2296 N N . ARG B 1 89 ? -10.648 -22.672 -2.758 1 86.56 89 ARG B N 1
ATOM 2297 C CA . ARG B 1 89 ? -10.617 -23.172 -4.125 1 86.56 89 ARG B CA 1
ATOM 2298 C C . ARG B 1 89 ? -10.32 -22.047 -5.117 1 86.56 89 ARG B C 1
ATOM 2300 O O . ARG B 1 89 ? -10.867 -20.953 -5.004 1 86.56 89 ARG B O 1
ATOM 2307 N N . TRP B 1 90 ? -9.531 -22.25 -6.012 1 92 90 TRP B N 1
ATOM 2308 C CA . TRP B 1 90 ? -9.18 -21.359 -7.117 1 92 90 TRP B CA 1
ATOM 2309 C C . TRP B 1 90 ? -9.516 -22.016 -8.461 1 92 90 TRP B C 1
ATOM 2311 O O . TRP B 1 90 ? -9.312 -23.203 -8.648 1 92 90 TRP B O 1
ATOM 2321 N N . GLN B 1 91 ? -10.086 -21.203 -9.367 1 94.56 91 GLN B N 1
ATOM 2322 C CA . GLN B 1 91 ? -10.344 -21.609 -10.75 1 94.56 91 GLN B CA 1
ATOM 2323 C C . GLN B 1 91 ? -9.469 -20.844 -11.727 1 94.56 91 GLN B C 1
ATOM 2325 O O . GLN B 1 91 ? -9.258 -19.641 -11.562 1 94.56 91 GLN B O 1
ATOM 2330 N N . VAL B 1 92 ? -8.953 -21.547 -12.695 1 96.69 92 VAL B N 1
ATOM 2331 C CA . VAL B 1 92 ? -8.047 -20.953 -13.672 1 96.69 92 VAL B CA 1
ATOM 2332 C C . VAL B 1 92 ? -8.625 -21.094 -15.078 1 96.69 92 VAL B C 1
ATOM 2334 O O . VAL B 1 92 ? -8.977 -22.203 -15.492 1 96.69 92 VAL B O 1
ATOM 2337 N N . TYR B 1 93 ? -8.727 -20.031 -15.82 1 97.31 93 TYR B N 1
ATOM 2338 C CA . TYR B 1 93 ? -9.367 -19.953 -17.125 1 97.31 93 TYR B CA 1
ATOM 2339 C C . TYR B 1 93 ? -8.375 -19.531 -18.203 1 97.31 93 TYR B C 1
ATOM 2341 O O . TYR B 1 93 ? -7.418 -18.797 -17.922 1 97.31 93 TYR B O 1
ATOM 2349 N N . ARG B 1 94 ? -8.695 -20 -19.375 1 97.19 94 ARG B N 1
ATOM 2350 C CA . ARG B 1 94 ? -7.895 -19.578 -20.516 1 97.19 94 ARG B CA 1
ATOM 2351 C C . ARG B 1 94 ? -8.172 -18.109 -20.859 1 97.19 94 ARG B C 1
ATOM 2353 O O . ARG B 1 94 ? -9.336 -17.703 -20.938 1 97.19 94 ARG B O 1
ATOM 2360 N N . GLY B 1 95 ? -7.082 -17.328 -21.047 1 94.38 95 GLY B N 1
ATOM 2361 C CA . GLY B 1 95 ? -7.227 -15.945 -21.453 1 94.38 95 GLY B CA 1
ATOM 2362 C C . GLY B 1 95 ? -7.777 -15.047 -20.375 1 94.38 95 GLY B C 1
ATOM 2363 O O . GLY B 1 95 ? -7.594 -15.32 -19.188 1 94.38 95 GLY B O 1
ATOM 2364 N N . ASP B 1 96 ? -8.266 -14 -20.844 1 91.31 96 ASP B N 1
ATOM 2365 C CA . ASP B 1 96 ? -8.914 -13.055 -19.938 1 91.31 96 ASP B CA 1
ATOM 2366 C C . ASP B 1 96 ? -10.414 -13.336 -19.828 1 91.31 96 ASP B C 1
ATOM 2368 O O . ASP B 1 96 ? -11.227 -12.594 -20.391 1 91.31 96 ASP B O 1
ATOM 2372 N N . SER B 1 97 ? -10.711 -14.469 -19.172 1 89.62 97 SER B N 1
ATOM 2373 C CA . SER B 1 97 ? -12.086 -14.953 -19.109 1 89.62 97 SER B CA 1
ATOM 2374 C C . SER B 1 97 ? -12.383 -15.641 -17.781 1 89.62 97 SER B C 1
ATOM 2376 O O . SER B 1 97 ? -11.469 -16.109 -17.109 1 89.62 97 SER B O 1
ATOM 2378 N N . SER B 1 98 ? -13.617 -15.602 -17.453 1 88.19 98 SER B N 1
ATOM 2379 C CA . SER B 1 98 ? -14.094 -16.406 -16.328 1 88.19 98 SER B CA 1
ATOM 2380 C C . SER B 1 98 ? -15.297 -17.25 -16.734 1 88.19 98 SER B C 1
ATOM 2382 O O . SER B 1 98 ? -16.062 -17.703 -15.883 1 88.19 98 SER B O 1
ATOM 2384 N N . ALA B 1 99 ? -15.398 -17.391 -18.016 1 92.56 99 ALA B N 1
ATOM 2385 C CA . ALA B 1 99 ? -16.5 -18.203 -18.516 1 92.56 99 ALA B CA 1
ATOM 2386 C C . ALA B 1 99 ? -16.203 -19.688 -18.312 1 92.56 99 ALA B C 1
ATOM 2388 O O . ALA B 1 99 ? -15.07 -20.141 -18.5 1 92.56 99 ALA B O 1
ATOM 2389 N N . ASP B 1 100 ? -17.219 -20.469 -18.078 1 92.94 100 ASP B N 1
ATOM 2390 C CA . ASP B 1 100 ? -17.078 -21.891 -17.812 1 92.94 100 ASP B CA 1
ATOM 2391 C C . ASP B 1 100 ? -16.422 -22.609 -18.984 1 92.94 100 ASP B C 1
ATOM 2393 O O . ASP B 1 100 ? -15.641 -23.547 -18.797 1 92.94 100 ASP B O 1
ATOM 2397 N N . LYS B 1 101 ? -16.75 -22.203 -20.188 1 94.88 101 LYS B N 1
ATOM 2398 C CA . LYS B 1 101 ? -16.203 -22.859 -21.375 1 94.88 101 LYS B CA 1
ATOM 2399 C C . LYS B 1 101 ? -14.695 -22.719 -21.422 1 94.88 101 LYS B C 1
ATOM 2401 O O . LYS B 1 101 ? -14.016 -23.469 -22.141 1 94.88 101 LYS B O 1
ATOM 2406 N N . ASP B 1 102 ? -14.203 -21.703 -20.734 1 97 102 ASP B N 1
ATOM 2407 C CA . ASP B 1 102 ? -12.773 -21.422 -20.781 1 97 102 ASP B CA 1
ATOM 2408 C C . ASP B 1 102 ? -12.055 -21.984 -19.562 1 97 102 ASP B C 1
ATOM 2410 O O . ASP B 1 102 ? -10.852 -21.766 -19.391 1 97 102 ASP B O 1
ATOM 2414 N N . LEU B 1 103 ? -12.781 -22.75 -18.734 1 97.25 103 LEU B N 1
ATOM 2415 C CA . LEU B 1 103 ? -12.164 -23.328 -17.547 1 97.25 103 LEU B CA 1
ATOM 2416 C C . LEU B 1 103 ? -11.125 -24.375 -17.938 1 97.25 103 LEU B C 1
ATOM 2418 O O . LEU B 1 103 ? -11.398 -25.266 -18.734 1 97.25 103 LEU B O 1
ATOM 2422 N N . LEU B 1 104 ? -9.93 -24.219 -17.391 1 98.25 104 LEU B N 1
ATOM 2423 C CA . LEU B 1 104 ? -8.875 -25.188 -17.641 1 98.25 104 LEU B CA 1
ATOM 2424 C C . LEU B 1 104 ? -8.742 -26.156 -16.469 1 98.25 104 LEU B C 1
ATOM 2426 O O . LEU B 1 104 ? -8.648 -27.359 -16.656 1 98.25 104 LEU B O 1
ATOM 2430 N N . PHE B 1 105 ? -8.711 -25.672 -15.273 1 97.75 105 PHE B N 1
ATOM 2431 C CA . PHE B 1 105 ? -8.586 -26.531 -14.102 1 97.75 105 PHE B CA 1
ATOM 2432 C C . PHE B 1 105 ? -8.969 -25.766 -12.836 1 97.75 105 PHE B C 1
ATOM 2434 O O . PHE B 1 105 ? -9.109 -24.547 -12.859 1 97.75 105 PHE B O 1
ATOM 2441 N N . SER B 1 106 ? -9.164 -26.453 -11.75 1 95.88 106 SER B N 1
ATOM 2442 C CA . SER B 1 106 ? -9.422 -25.922 -10.414 1 95.88 106 SER B CA 1
ATOM 2443 C C . SER B 1 106 ? -8.438 -26.5 -9.398 1 95.88 106 SER B C 1
ATOM 2445 O O . SER B 1 106 ? -7.902 -27.594 -9.594 1 95.88 106 SER B O 1
ATOM 2447 N N . VAL B 1 107 ? -8.141 -25.703 -8.469 1 95.06 107 VAL B N 1
ATOM 2448 C CA . VAL B 1 107 ? -7.238 -26.078 -7.387 1 95.06 107 VAL B CA 1
ATOM 2449 C C . VAL B 1 107 ? -7.965 -25.969 -6.047 1 95.06 107 VAL B C 1
ATOM 2451 O O . VAL B 1 107 ? -8.609 -24.953 -5.766 1 95.06 107 VAL B O 1
ATOM 2454 N N . LYS B 1 108 ? -7.84 -27.078 -5.266 1 90.88 108 LYS B N 1
ATOM 2455 C CA . LYS B 1 108 ? -8.492 -27.109 -3.961 1 90.88 108 LYS B CA 1
ATOM 2456 C C . LYS B 1 108 ? -7.52 -27.547 -2.869 1 90.88 108 LYS B C 1
ATOM 2458 O O . LYS B 1 108 ? -6.75 -28.484 -3.055 1 90.88 108 LYS B O 1
ATOM 2463 N N . LYS B 1 109 ? -7.539 -26.797 -1.795 1 89.06 109 LYS B N 1
ATOM 2464 C CA . LYS B 1 109 ? -6.773 -27.234 -0.633 1 89.06 109 LYS B CA 1
ATOM 2465 C C . LYS B 1 109 ? -7.352 -28.516 -0.045 1 89.06 109 LYS B C 1
ATOM 2467 O O . LYS B 1 109 ? -8.555 -28.609 0.196 1 89.06 109 LYS B O 1
ATOM 2472 N N . SER B 1 110 ? -6.57 -29.5 0.167 1 87.12 110 SER B N 1
ATOM 2473 C CA . SER B 1 110 ? -7.066 -30.797 0.628 1 87.12 110 SER B CA 1
ATOM 2474 C C . SER B 1 110 ? -6.535 -31.125 2.018 1 87.12 110 SER B C 1
ATOM 2476 O O . SER B 1 110 ? -6.953 -32.125 2.629 1 87.12 110 SER B O 1
ATOM 2478 N N . SER B 1 111 ? -5.547 -30.406 2.41 1 82.69 111 SER B N 1
ATOM 2479 C CA . SER B 1 111 ? -5.07 -30.609 3.773 1 82.69 111 SER B CA 1
ATOM 2480 C C . SER B 1 111 ? -5.758 -29.672 4.754 1 82.69 111 SER B C 1
ATOM 2482 O O . SER B 1 111 ? -5.992 -28.5 4.434 1 82.69 111 SER B O 1
ATOM 2484 N N . MET B 1 112 ? -6.074 -30.219 5.898 1 71.81 112 MET B N 1
ATOM 2485 C CA . MET B 1 112 ? -6.66 -29.406 6.957 1 71.81 112 MET B CA 1
ATOM 2486 C C . MET B 1 112 ? -5.578 -28.844 7.875 1 71.81 112 MET B C 1
ATOM 2488 O O . MET B 1 112 ? -5.824 -27.906 8.641 1 71.81 112 MET B O 1
ATOM 2492 N N . LEU B 1 113 ? -4.414 -29.516 7.723 1 72.38 113 LEU B N 1
ATOM 2493 C CA . LEU B 1 113 ? -3.332 -29.094 8.609 1 72.38 113 LEU B CA 1
ATOM 2494 C C . LEU B 1 113 ? -2.686 -27.797 8.109 1 72.38 113 LEU B C 1
ATOM 2496 O O . LEU B 1 113 ? -2.318 -27.703 6.938 1 72.38 113 LEU B O 1
ATOM 2500 N N . GLN B 1 114 ? -2.508 -26.766 8.977 1 65.12 114 GLN B N 1
ATOM 2501 C CA . GLN B 1 114 ? -2.037 -25.438 8.625 1 65.12 114 GLN B CA 1
ATOM 2502 C C . GLN B 1 114 ? -0.602 -25.484 8.102 1 65.12 114 GLN B C 1
ATOM 2504 O O . GLN B 1 114 ? -0.233 -24.703 7.219 1 65.12 114 GLN B O 1
ATOM 2509 N N . PHE B 1 115 ? 0.246 -26.438 8.602 1 72.25 115 PHE B N 1
ATOM 2510 C CA . PHE B 1 115 ? 1.667 -26.422 8.281 1 72.25 115 PHE B CA 1
ATOM 2511 C C . PHE B 1 115 ? 1.975 -27.375 7.129 1 72.25 115 PHE B C 1
ATOM 2513 O O . PHE B 1 115 ? 3.109 -27.422 6.648 1 72.25 115 PHE B O 1
ATOM 2520 N N . LYS B 1 116 ? 0.949 -28.125 6.75 1 83.44 116 LYS B N 1
ATOM 2521 C CA . LYS B 1 116 ? 1.096 -29.031 5.617 1 83.44 116 LYS B CA 1
ATOM 2522 C C . LYS B 1 116 ? 0.325 -28.531 4.402 1 83.44 116 LYS B C 1
ATOM 2524 O O . LYS B 1 116 ? -0.856 -28.188 4.504 1 83.44 116 LYS B O 1
ATOM 2529 N N . THR B 1 117 ? 1.06 -28.391 3.402 1 88.56 117 THR B N 1
ATOM 2530 C CA . THR B 1 117 ? 0.434 -27.969 2.154 1 88.56 117 THR B CA 1
ATOM 2531 C C . THR B 1 117 ? 0.054 -29.188 1.302 1 88.56 117 THR B C 1
ATOM 2533 O O . THR B 1 117 ? 0.91 -30 0.961 1 88.56 117 THR B O 1
ATOM 2536 N N . GLU B 1 118 ? -1.161 -29.375 1.059 1 93 118 GLU B N 1
ATOM 2537 C CA . GLU B 1 118 ? -1.695 -30.344 0.119 1 93 118 GLU B CA 1
ATOM 2538 C C . GLU B 1 118 ? -2.842 -29.766 -0.7 1 93 118 GLU B C 1
ATOM 2540 O O . GLU B 1 118 ? -3.836 -29.297 -0.14 1 93 118 GLU B O 1
ATOM 2545 N N . LEU B 1 119 ? -2.641 -29.719 -1.962 1 94.62 119 LEU B N 1
ATOM 2546 C CA . LEU B 1 119 ? -3.66 -29.219 -2.879 1 94.62 119 LEU B CA 1
ATOM 2547 C C . LEU B 1 119 ? -3.977 -30.25 -3.953 1 94.62 119 LEU B C 1
ATOM 2549 O O . LEU B 1 119 ? -3.076 -30.922 -4.453 1 94.62 119 LEU B O 1
ATOM 2553 N N . ASP B 1 120 ? -5.266 -30.375 -4.293 1 96.12 120 ASP B N 1
ATOM 2554 C CA . ASP B 1 120 ? -5.734 -31.188 -5.41 1 96.12 120 ASP B CA 1
ATOM 2555 C C . ASP B 1 120 ? -6.047 -30.312 -6.629 1 96.12 120 ASP B C 1
ATOM 2557 O O . ASP B 1 120 ? -6.676 -29.266 -6.5 1 96.12 120 ASP B O 1
ATOM 2561 N N . VAL B 1 121 ? -5.516 -30.781 -7.738 1 97.62 121 VAL B N 1
ATOM 2562 C CA . VAL B 1 121 ? -5.781 -30.094 -8.992 1 97.62 121 VAL B CA 1
ATOM 2563 C C . VAL B 1 121 ? -6.699 -30.938 -9.867 1 97.62 121 VAL B C 1
ATOM 2565 O O . VAL B 1 121 ? -6.418 -32.125 -10.109 1 97.62 121 VAL B O 1
ATOM 2568 N N . PHE B 1 122 ? -7.812 -30.406 -10.289 1 97.31 122 PHE B N 1
ATOM 2569 C CA . PHE B 1 122 ? -8.773 -31.062 -11.164 1 97.31 122 PHE B CA 1
ATOM 2570 C C . PHE B 1 122 ? -8.875 -30.344 -12.508 1 97.31 122 PHE B C 1
ATOM 2572 O O . PHE B 1 122 ? -9.211 -29.172 -12.562 1 97.31 122 PHE B O 1
ATOM 2579 N N . LEU B 1 123 ? -8.508 -31.062 -13.578 1 97.94 123 LEU B N 1
ATOM 2580 C CA . LEU B 1 123 ? -8.703 -30.5 -14.914 1 97.94 123 LEU B CA 1
ATOM 2581 C C . LEU B 1 123 ? -10.188 -30.359 -15.234 1 97.94 123 LEU B C 1
ATOM 2583 O O . LEU B 1 123 ? -11.016 -31.078 -14.672 1 97.94 123 LEU B O 1
ATOM 2587 N N . ALA B 1 124 ? -10.492 -29.484 -16.094 1 96.75 124 ALA B N 1
ATOM 2588 C CA . ALA B 1 124 ? -11.867 -29.094 -16.406 1 96.75 124 ALA B CA 1
ATOM 2589 C C . ALA B 1 124 ? -12.711 -30.328 -16.734 1 96.75 124 ALA B C 1
ATOM 2591 O O . ALA B 1 124 ? -13.859 -30.438 -16.281 1 96.75 124 ALA B O 1
ATOM 2592 N N . PRO B 1 125 ? -12.219 -31.328 -17.531 1 96.06 125 PRO B N 1
ATOM 2593 C CA . PRO B 1 125 ? -13.047 -32.5 -17.844 1 96.06 125 PRO B CA 1
ATOM 2594 C C . PRO B 1 125 ? -13.32 -33.375 -16.609 1 96.06 125 PRO B C 1
ATOM 2596 O O . PRO B 1 125 ? -14.234 -34.188 -16.641 1 96.06 125 PRO B O 1
ATOM 2599 N N . ASN B 1 126 ? -12.539 -33.281 -15.586 1 96.12 126 ASN B N 1
ATOM 2600 C CA . ASN B 1 126 ? -12.711 -34.031 -14.352 1 96.12 126 ASN B CA 1
ATOM 2601 C C . ASN B 1 126 ? -13.758 -33.406 -13.438 1 96.12 126 ASN B C 1
ATOM 2603 O O . ASN B 1 126 ? -13.422 -32.938 -12.352 1 96.12 126 ASN B O 1
ATOM 2607 N N . THR B 1 127 ? -15.047 -33.438 -13.805 1 93.75 127 THR B N 1
ATOM 2608 C CA . THR B 1 127 ? -16.125 -32.75 -13.102 1 93.75 127 THR B CA 1
ATOM 2609 C C . THR B 1 127 ? -16.516 -33.5 -11.828 1 93.75 127 THR B C 1
ATOM 2611 O O . THR B 1 127 ? -17 -32.875 -10.867 1 93.75 127 THR B O 1
ATOM 2614 N N . LYS B 1 128 ? -16.281 -34.812 -11.781 1 94.44 128 LYS B N 1
ATOM 2615 C CA . LYS B 1 128 ? -16.625 -35.594 -10.609 1 94.44 128 LYS B CA 1
ATOM 2616 C C . LYS B 1 128 ? -15.672 -35.312 -9.445 1 94.44 128 LYS B C 1
ATOM 2618 O O . LYS B 1 128 ? -16.078 -35.344 -8.281 1 94.44 128 LYS B O 1
ATOM 2623 N N . GLU B 1 129 ? -14.367 -35.062 -9.797 1 93.56 129 GLU B N 1
ATOM 2624 C CA . GLU B 1 129 ? -13.32 -34.688 -8.844 1 93.56 129 GLU B CA 1
ATOM 2625 C C . GLU B 1 129 ? -13.141 -35.812 -7.793 1 93.56 129 GLU B C 1
ATOM 2627 O O . GLU B 1 129 ? -12.898 -35.5 -6.621 1 93.56 129 GLU B O 1
ATOM 2632 N N . ASP B 1 130 ? -13.297 -37.062 -8.172 1 94.25 130 ASP B N 1
ATOM 2633 C CA . ASP B 1 130 ? -13.086 -38.219 -7.285 1 94.25 130 ASP B CA 1
ATOM 2634 C C . ASP B 1 130 ? -11.594 -38.438 -7.039 1 94.25 130 ASP B C 1
ATOM 2636 O O . ASP B 1 130 ? -11.195 -38.781 -5.926 1 94.25 130 ASP B O 1
ATOM 2640 N N . VAL B 1 131 ? -10.891 -38.312 -8.195 1 95.19 131 VAL B N 1
ATOM 2641 C CA . VAL B 1 131 ? -9.438 -38.438 -8.148 1 95.19 131 VAL B CA 1
ATOM 2642 C C . VAL B 1 131 ? -8.789 -37.188 -8.766 1 95.19 131 VAL B C 1
ATOM 2644 O O . VAL B 1 131 ? -9.203 -36.719 -9.828 1 95.19 131 VAL B O 1
ATOM 2647 N N . CYS B 1 132 ? -7.797 -36.719 -8.109 1 96.56 132 CYS B N 1
ATOM 2648 C CA . CYS B 1 132 ? -7.141 -35.5 -8.625 1 96.56 132 CYS B CA 1
ATOM 2649 C C . CYS B 1 132 ? -6.262 -35.844 -9.828 1 96.56 132 CYS B C 1
ATOM 2651 O O . CYS B 1 132 ? -5.719 -36.938 -9.914 1 96.56 132 CYS B O 1
ATOM 2653 N N . ASP B 1 133 ? -6.133 -34.906 -10.742 1 97.62 133 ASP B N 1
ATOM 2654 C CA . ASP B 1 133 ? -5.254 -35.062 -11.898 1 97.62 133 ASP B CA 1
ATOM 2655 C C . ASP B 1 133 ? -3.803 -34.781 -11.523 1 97.62 133 ASP B C 1
ATOM 2657 O O . ASP B 1 133 ? -2.879 -35.344 -12.094 1 97.62 133 ASP B O 1
ATOM 2661 N N . PHE B 1 134 ? -3.617 -33.844 -10.648 1 97.62 134 PHE B N 1
ATOM 2662 C CA . PHE B 1 134 ? -2.328 -33.5 -10.055 1 97.62 134 PHE B CA 1
ATOM 2663 C C . PHE B 1 134 ? -2.469 -33.25 -8.555 1 97.62 134 PHE B C 1
ATOM 2665 O O . PHE B 1 134 ? -3.561 -32.938 -8.078 1 97.62 134 PHE B O 1
ATOM 2672 N N . LYS B 1 135 ? -1.342 -33.375 -7.875 1 96.94 135 LYS B N 1
ATOM 2673 C CA . LYS B 1 135 ? -1.301 -33.125 -6.438 1 96.94 135 LYS B CA 1
ATOM 2674 C C . LYS B 1 135 ? -0.073 -32.312 -6.055 1 96.94 135 LYS B C 1
ATOM 2676 O O . LYS B 1 135 ? 1.028 -32.562 -6.547 1 96.94 135 LYS B O 1
ATOM 2681 N N . ILE B 1 136 ? -0.287 -31.312 -5.273 1 96.75 136 ILE B N 1
ATOM 2682 C CA . ILE B 1 136 ? 0.818 -30.531 -4.723 1 96.75 136 ILE B CA 1
ATOM 2683 C C . ILE B 1 136 ? 1.017 -30.891 -3.25 1 96.75 136 ILE B C 1
ATOM 2685 O O . ILE B 1 136 ? 0.065 -30.875 -2.467 1 96.75 136 ILE B O 1
ATOM 2689 N N . LYS B 1 137 ? 2.254 -31.312 -2.865 1 94.94 137 LYS B N 1
ATOM 2690 C CA . LYS B 1 137 ? 2.584 -31.641 -1.483 1 94.94 137 LYS B CA 1
ATOM 2691 C C . LYS B 1 137 ? 3.867 -30.953 -1.041 1 94.94 137 LYS B C 1
ATOM 2693 O O . LYS B 1 137 ? 4.785 -30.75 -1.843 1 94.94 137 LYS B O 1
ATOM 2698 N N . GLY B 1 138 ? 3.863 -30.703 0.274 1 93.19 138 GLY B N 1
ATOM 2699 C CA . GLY B 1 138 ? 5.098 -30.188 0.847 1 93.19 138 GLY B CA 1
ATOM 2700 C C . GLY B 1 138 ? 4.863 -29.125 1.901 1 93.19 138 GLY B C 1
ATOM 2701 O O . GLY B 1 138 ? 3.893 -29.188 2.658 1 93.19 138 GLY B O 1
ATOM 2702 N N . SER B 1 139 ? 5.844 -28.234 1.988 1 88.81 139 SER B N 1
ATOM 2703 C CA . SER B 1 139 ? 5.801 -27.156 2.963 1 88.81 139 SER B CA 1
ATOM 2704 C C . SER B 1 139 ? 5.984 -25.797 2.291 1 88.81 139 SER B C 1
ATOM 2706 O O . SER B 1 139 ? 7.07 -25.484 1.79 1 88.81 139 SER B O 1
ATOM 2708 N N . TRP B 1 140 ? 4.844 -25.047 2.268 1 84.38 140 TRP B N 1
ATOM 2709 C CA . TRP B 1 140 ? 4.906 -23.703 1.689 1 84.38 140 TRP B CA 1
ATOM 2710 C C . TRP B 1 140 ? 5.879 -22.828 2.465 1 84.38 140 TRP B C 1
ATOM 2712 O O . TRP B 1 140 ? 6.664 -22.094 1.869 1 84.38 140 TRP B O 1
ATOM 2722 N N . LEU B 1 141 ? 5.922 -22.984 3.797 1 79.38 141 LEU B N 1
ATOM 2723 C CA . LEU B 1 141 ? 6.77 -22.172 4.664 1 79.38 141 LEU B CA 1
ATOM 2724 C C . LEU B 1 141 ? 8.242 -22.391 4.344 1 79.38 141 LEU B C 1
ATOM 2726 O O . LEU B 1 141 ? 9.047 -21.469 4.402 1 79.38 141 LEU B O 1
ATOM 2730 N N . GLU B 1 142 ? 8.508 -23.594 3.977 1 80.88 142 GLU B N 1
ATOM 2731 C CA . GLU B 1 142 ? 9.891 -23.938 3.668 1 80.88 142 GLU B CA 1
ATOM 2732 C C . GLU B 1 142 ? 10.18 -23.797 2.178 1 80.88 142 GLU B C 1
ATOM 2734 O O . GLU B 1 142 ? 11.266 -24.141 1.712 1 80.88 142 GLU B O 1
ATOM 2739 N N . ARG B 1 143 ? 9.195 -23.391 1.432 1 83.94 143 ARG B N 1
ATOM 2740 C CA . ARG B 1 143 ? 9.305 -23.219 -0.013 1 83.94 143 ARG B CA 1
ATOM 2741 C C . ARG B 1 143 ? 9.727 -24.516 -0.689 1 83.94 143 ARG B C 1
ATOM 2743 O O . ARG B 1 143 ? 10.547 -24.5 -1.607 1 83.94 143 ARG B O 1
ATOM 2750 N N . SER B 1 144 ? 9.211 -25.547 -0.146 1 88.88 144 SER B N 1
ATOM 2751 C CA . SER B 1 144 ? 9.531 -26.891 -0.62 1 88.88 144 SER B CA 1
ATOM 2752 C C . SER B 1 144 ? 8.266 -27.672 -0.968 1 88.88 144 SER B C 1
ATOM 2754 O O . SER B 1 144 ? 7.727 -28.391 -0.13 1 88.88 144 SER B O 1
ATOM 2756 N N . CYS B 1 145 ? 7.75 -27.453 -2.15 1 93.88 145 CYS B N 1
ATOM 2757 C CA . CYS B 1 145 ? 6.57 -28.156 -2.639 1 93.88 145 CYS B CA 1
ATOM 2758 C C . CYS B 1 145 ? 6.879 -28.922 -3.922 1 93.88 145 CYS B C 1
ATOM 2760 O O . CYS B 1 145 ? 7.738 -28.5 -4.703 1 93.88 145 CYS B O 1
ATOM 2762 N N . VAL B 1 146 ? 6.207 -30.031 -4.055 1 95.69 146 VAL B N 1
ATOM 2763 C CA . VAL B 1 146 ? 6.359 -30.891 -5.23 1 95.69 146 VAL B CA 1
ATOM 2764 C C . VAL B 1 146 ? 5.004 -31.094 -5.898 1 95.69 146 VAL B C 1
ATOM 2766 O O . VAL B 1 146 ? 3.994 -31.297 -5.223 1 95.69 146 VAL B O 1
ATOM 2769 N N . VAL B 1 147 ? 5.008 -30.984 -7.195 1 97.38 147 VAL B N 1
ATOM 2770 C CA . VAL B 1 147 ? 3.812 -31.281 -7.977 1 97.38 147 VAL B CA 1
ATOM 2771 C C . VAL B 1 147 ? 3.908 -32.688 -8.555 1 97.38 147 VAL B C 1
ATOM 2773 O O . VAL B 1 147 ? 4.867 -33 -9.258 1 97.38 147 VAL B O 1
ATOM 2776 N N . TYR B 1 148 ? 2.891 -33.531 -8.289 1 96.81 148 TYR B N 1
ATOM 2777 C CA . TYR B 1 148 ? 2.836 -34.906 -8.742 1 96.81 148 TYR B CA 1
ATOM 2778 C C . TYR B 1 148 ? 1.758 -35.094 -9.805 1 96.81 148 TYR B C 1
ATOM 2780 O O . TYR B 1 148 ? 0.773 -34.344 -9.836 1 96.81 148 TYR B O 1
ATOM 2788 N N . LEU B 1 149 ? 2.021 -36.094 -10.648 1 95.25 149 LEU B N 1
ATOM 2789 C CA . LEU B 1 149 ? 0.961 -36.562 -11.539 1 95.25 149 LEU B CA 1
ATOM 2790 C C . LEU B 1 149 ? -0.043 -37.438 -10.773 1 95.25 149 LEU B C 1
ATOM 2792 O O . LEU B 1 149 ? 0.263 -38.562 -10.398 1 95.25 149 LEU B O 1
ATOM 2796 N N . GLY B 1 150 ? -1.214 -36.812 -10.531 1 93.62 150 GLY B N 1
ATOM 2797 C CA . GLY B 1 150 ? -2.199 -37.562 -9.75 1 93.62 150 GLY B CA 1
ATOM 2798 C C . GLY B 1 150 ? -1.683 -37.969 -8.383 1 93.62 150 GLY B C 1
ATOM 2799 O O . GLY B 1 150 ? -1.001 -37.188 -7.707 1 93.62 150 GLY B O 1
ATOM 2800 N N . ASN B 1 151 ? -2.082 -39.188 -8.008 1 91.88 151 ASN B N 1
ATOM 2801 C CA . ASN B 1 151 ? -1.648 -39.75 -6.73 1 91.88 151 ASN B CA 1
ATOM 2802 C C . ASN B 1 151 ? -0.433 -40.656 -6.898 1 91.88 151 ASN B C 1
ATOM 2804 O O . ASN B 1 151 ? -0.176 -41.531 -6.059 1 91.88 151 ASN B O 1
ATOM 2808 N N . SER B 1 152 ? 0.283 -40.406 -7.961 1 91.75 152 SER B N 1
ATOM 2809 C CA . SER B 1 152 ? 1.474 -41.219 -8.227 1 91.75 152 SER B CA 1
ATOM 2810 C C . SER B 1 152 ? 2.721 -40.562 -7.641 1 91.75 152 SER B C 1
ATOM 2812 O O . SER B 1 152 ? 2.65 -39.469 -7.078 1 91.75 152 SER B O 1
ATOM 2814 N N . SER B 1 153 ? 3.855 -41.219 -7.711 1 92.38 153 SER B N 1
ATOM 2815 C CA . SER B 1 153 ? 5.133 -40.688 -7.25 1 92.38 153 SER B CA 1
ATOM 2816 C C . SER B 1 153 ? 5.867 -39.969 -8.375 1 92.38 153 SER B C 1
ATOM 2818 O O . SER B 1 153 ? 7.02 -39.562 -8.219 1 92.38 153 SER B O 1
ATOM 2820 N N . ASN B 1 154 ? 5.137 -39.844 -9.562 1 93.38 154 ASN B N 1
ATOM 2821 C CA . ASN B 1 154 ? 5.746 -39.125 -10.688 1 93.38 154 ASN B CA 1
ATOM 2822 C C . ASN B 1 154 ? 5.738 -37.625 -10.477 1 93.38 154 ASN B C 1
ATOM 2824 O O . ASN B 1 154 ? 4.676 -37 -10.438 1 93.38 154 ASN B O 1
ATOM 2828 N N . ILE B 1 155 ? 6.953 -37.062 -10.445 1 95.19 155 ILE B N 1
ATOM 2829 C CA . ILE B 1 155 ? 7.109 -35.625 -10.195 1 95.19 155 ILE B CA 1
ATOM 2830 C C . ILE B 1 155 ? 7.082 -34.875 -11.523 1 95.19 155 ILE B C 1
ATOM 2832 O O . ILE B 1 155 ? 7.75 -35.25 -12.484 1 95.19 155 ILE B O 1
ATOM 2836 N N . VAL B 1 156 ? 6.312 -33.781 -11.555 1 96.75 156 VAL B N 1
ATOM 2837 C CA . VAL B 1 156 ? 6.281 -33 -12.789 1 96.75 156 VAL B CA 1
ATOM 2838 C C . VAL B 1 156 ? 6.926 -31.641 -12.547 1 96.75 156 VAL B C 1
ATOM 2840 O O . VAL B 1 156 ? 7.359 -30.969 -13.5 1 96.75 156 VAL B O 1
ATOM 2843 N N . ALA B 1 157 ? 7.012 -31.172 -11.359 1 97.06 157 ALA B N 1
ATOM 2844 C CA . ALA B 1 157 ? 7.707 -29.938 -11.016 1 97.06 157 ALA B CA 1
ATOM 2845 C C . ALA B 1 157 ? 8.086 -29.906 -9.539 1 97.06 157 ALA B C 1
ATOM 2847 O O . ALA B 1 157 ? 7.5 -30.625 -8.727 1 97.06 157 ALA B O 1
ATOM 2848 N N . GLN B 1 158 ? 9.023 -29.109 -9.211 1 95.88 158 GLN B N 1
ATOM 2849 C CA . GLN B 1 158 ? 9.492 -29.031 -7.832 1 95.88 158 GLN B CA 1
ATOM 2850 C C . GLN B 1 158 ? 9.969 -27.625 -7.496 1 95.88 158 GLN B C 1
ATOM 2852 O O . GLN B 1 158 ? 10.742 -27.031 -8.25 1 95.88 158 GLN B O 1
ATOM 2857 N N . MET B 1 159 ? 9.469 -27.141 -6.387 1 92.75 159 MET B N 1
ATOM 2858 C CA . MET B 1 159 ? 9.953 -25.859 -5.852 1 92.75 159 MET B CA 1
ATOM 2859 C C . MET B 1 159 ? 11.211 -26.062 -5.016 1 92.75 159 MET B C 1
ATOM 2861 O O . MET B 1 159 ? 11.359 -27.094 -4.344 1 92.75 159 MET B O 1
ATOM 2865 N N . HIS B 1 160 ? 12.164 -25.172 -5.074 1 83.69 160 HIS B N 1
ATOM 2866 C CA . HIS B 1 160 ? 13.391 -25.25 -4.289 1 83.69 160 HIS B CA 1
ATOM 2867 C C . HIS B 1 160 ? 13.766 -23.875 -3.717 1 83.69 160 HIS B C 1
ATOM 2869 O O . HIS B 1 160 ? 13.461 -22.844 -4.312 1 83.69 160 HIS B O 1
ATOM 2875 N N . LYS B 1 161 ? 14.141 -23.922 -2.412 1 66.88 161 LYS B N 1
ATOM 2876 C CA . LYS B 1 161 ? 14.781 -22.734 -1.859 1 66.88 161 LYS B CA 1
ATOM 2877 C C . LYS B 1 161 ? 16.125 -22.484 -2.525 1 66.88 161 LYS B C 1
ATOM 2879 O O . LYS B 1 161 ? 16.844 -23.438 -2.865 1 66.88 161 LYS B O 1
ATOM 2884 N N . LYS B 1 162 ? 16.359 -21.406 -3.217 1 55.75 162 LYS B N 1
ATOM 2885 C CA . LYS B 1 162 ? 17.75 -21.25 -3.641 1 55.75 162 LYS B CA 1
ATOM 2886 C C . LYS B 1 162 ? 18.656 -20.969 -2.445 1 55.75 162 LYS B C 1
ATOM 2888 O O . LYS B 1 162 ? 18.406 -20.062 -1.657 1 55.75 162 LYS B O 1
ATOM 2893 N N . HIS B 1 163 ? 19.219 -21.922 -1.903 1 52.16 163 HIS B N 1
ATOM 2894 C CA . HIS B 1 163 ? 20.266 -21.734 -0.911 1 52.16 163 HIS B CA 1
ATOM 2895 C C . HIS B 1 163 ? 21.391 -20.859 -1.459 1 52.16 163 HIS B C 1
ATOM 2897 O O . HIS B 1 163 ? 2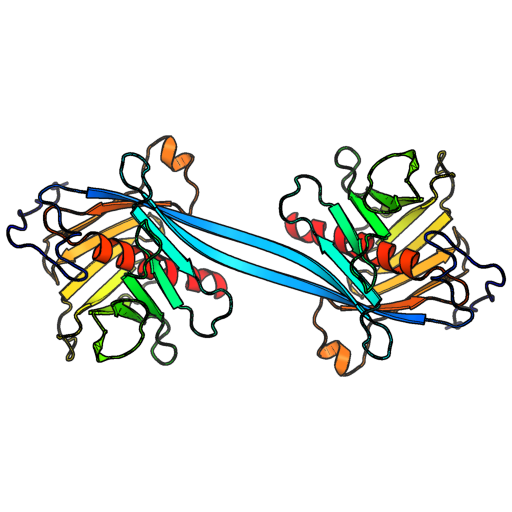2.469 -20.766 -0.853 1 52.16 163 HIS B O 1
ATOM 2903 N N . SER B 1 164 ? 21.172 -20.375 -2.559 1 50.84 164 SER B N 1
ATOM 2904 C CA . SER B 1 164 ? 22.328 -19.594 -3.016 1 50.84 164 SER B CA 1
ATOM 2905 C C . SER B 1 164 ? 22.312 -18.188 -2.422 1 50.84 164 SER B C 1
ATOM 2907 O O . SER B 1 164 ? 21.297 -17.734 -1.896 1 50.84 164 SER B O 1
ATOM 2909 N N . VAL B 1 165 ? 23.5 -17.641 -2.32 1 51.94 165 VAL B N 1
ATOM 2910 C CA . VAL B 1 165 ? 23.75 -16.266 -1.938 1 51.94 165 VAL B CA 1
ATOM 2911 C C . VAL B 1 165 ? 22.703 -15.352 -2.576 1 51.94 165 VAL B C 1
ATOM 2913 O O . VAL B 1 165 ? 22.25 -14.383 -1.954 1 51.94 165 VAL B O 1
ATOM 2916 N N . GLN B 1 166 ? 22.281 -15.797 -3.617 1 48.31 166 GLN B N 1
ATOM 2917 C CA . GLN B 1 166 ? 21.328 -15 -4.395 1 48.31 166 GLN B CA 1
ATOM 2918 C C . GLN B 1 166 ? 19.938 -15.039 -3.771 1 48.31 166 GLN B C 1
ATOM 2920 O O . GLN B 1 166 ? 19.219 -14.039 -3.789 1 48.31 166 GLN B O 1
ATOM 2925 N N . SER B 1 167 ? 19.625 -16.203 -3.287 1 52.66 167 SER B N 1
ATOM 2926 C CA . SER B 1 167 ? 18.328 -16.344 -2.656 1 52.66 167 SER B CA 1
ATOM 2927 C C . SER B 1 167 ? 18.203 -15.492 -1.4 1 52.66 167 SER B C 1
ATOM 2929 O O . SER B 1 167 ? 17.125 -15.023 -1.06 1 52.66 167 SER B O 1
ATOM 2931 N N . ILE B 1 168 ? 19.328 -15.516 -0.805 1 51.59 168 ILE B N 1
ATOM 2932 C CA . ILE B 1 168 ? 19.359 -14.68 0.39 1 51.59 168 ILE B CA 1
ATOM 2933 C C . ILE B 1 168 ? 19.031 -13.234 0.023 1 51.59 168 ILE B C 1
ATOM 2935 O O . ILE B 1 168 ? 18.359 -12.531 0.79 1 51.59 168 ILE B O 1
ATOM 2939 N N . VAL B 1 169 ? 19.5 -13.023 -1.165 1 54.12 169 VAL B N 1
ATOM 2940 C CA . VAL B 1 169 ? 19.266 -11.656 -1.609 1 54.12 169 VAL B CA 1
ATOM 2941 C C . VAL B 1 169 ? 17.828 -11.508 -2.082 1 54.12 169 VAL B C 1
ATOM 2943 O O . VAL B 1 169 ? 17.219 -10.445 -1.91 1 54.12 169 VAL B O 1
ATOM 2946 N N . LEU B 1 170 ? 17.391 -12.742 -2.514 1 57.97 170 LEU B N 1
ATOM 2947 C CA . LEU B 1 170 ? 16.031 -12.656 -3.004 1 57.97 170 LEU B CA 1
ATOM 2948 C C . LEU B 1 170 ? 15.031 -12.75 -1.854 1 57.97 170 LEU B C 1
ATOM 2950 O O . LEU B 1 170 ? 15.281 -13.438 -0.862 1 57.97 170 LEU B O 1
ATOM 2954 N N . GLY B 1 171 ? 14.375 -11.914 -1.437 1 61.41 171 GLY B N 1
ATOM 2955 C CA . GLY B 1 171 ? 13.438 -11.688 -0.352 1 61.41 171 GLY B CA 1
ATOM 2956 C C . GLY B 1 171 ? 12.414 -12.797 -0.203 1 61.41 171 GLY B C 1
ATOM 2957 O O . GLY B 1 171 ? 12.438 -13.773 -0.949 1 61.41 171 GLY B O 1
ATOM 2958 N N . LYS B 1 172 ? 11.602 -12.938 0.805 1 67.25 172 LYS B N 1
ATOM 2959 C CA . LYS B 1 172 ? 10.57 -13.906 1.192 1 67.25 172 LYS B CA 1
ATOM 2960 C C . LYS B 1 172 ? 9.523 -14.055 0.098 1 67.25 172 LYS B C 1
ATOM 2962 O O . LYS B 1 172 ? 8.781 -15.039 0.078 1 67.25 172 LYS B O 1
ATOM 2967 N N . ASP B 1 173 ? 9.727 -13.336 -0.96 1 75.56 173 ASP B N 1
ATOM 2968 C CA . ASP B 1 173 ? 8.688 -13.336 -1.987 1 75.56 173 ASP B CA 1
ATOM 2969 C C . ASP B 1 173 ? 9.227 -13.867 -3.314 1 75.56 173 ASP B C 1
ATOM 2971 O O . ASP B 1 173 ? 8.727 -13.508 -4.383 1 75.56 173 ASP B O 1
ATOM 2975 N N . THR B 1 174 ? 10.273 -14.633 -3.307 1 82.38 174 THR B N 1
ATOM 2976 C CA . THR B 1 174 ? 10.836 -15.242 -4.508 1 82.38 174 THR B CA 1
ATOM 2977 C C . THR B 1 174 ? 10.773 -16.766 -4.422 1 82.38 174 THR B C 1
ATOM 2979 O O . THR B 1 174 ? 11.156 -17.359 -3.408 1 82.38 174 THR B O 1
ATOM 2982 N N . PHE B 1 175 ? 10.297 -17.438 -5.539 1 86.25 175 PHE B N 1
ATOM 2983 C CA . PHE B 1 175 ? 10.141 -18.875 -5.652 1 86.25 175 PHE B CA 1
ATOM 2984 C C . PHE B 1 175 ? 10.891 -19.406 -6.863 1 86.25 175 PHE B C 1
ATOM 2986 O O . PHE B 1 175 ? 10.766 -18.875 -7.969 1 86.25 175 PHE B O 1
ATOM 2993 N N . MET B 1 176 ? 11.719 -20.406 -6.527 1 90.12 176 MET B N 1
ATOM 2994 C CA . MET B 1 176 ? 12.336 -21.141 -7.637 1 90.12 176 MET B CA 1
ATOM 2995 C C . MET B 1 176 ? 11.602 -22.438 -7.906 1 90.12 176 MET B C 1
ATOM 2997 O O . MET B 1 176 ? 11.258 -23.172 -6.973 1 90.12 176 MET B O 1
ATOM 3001 N N . VAL B 1 177 ? 11.375 -22.672 -9.172 1 94.69 177 VAL B N 1
ATOM 3002 C CA . VAL B 1 177 ? 10.68 -23.906 -9.547 1 94.69 177 VAL B CA 1
ATOM 3003 C C . VAL B 1 177 ? 11.375 -24.547 -10.742 1 94.69 177 VAL B C 1
ATOM 3005 O O . VAL B 1 177 ? 11.766 -23.859 -11.688 1 94.69 177 VAL B O 1
ATOM 3008 N N . THR B 1 178 ? 11.625 -25.828 -10.664 1 95.88 178 THR B N 1
ATOM 3009 C CA . THR B 1 178 ? 12.047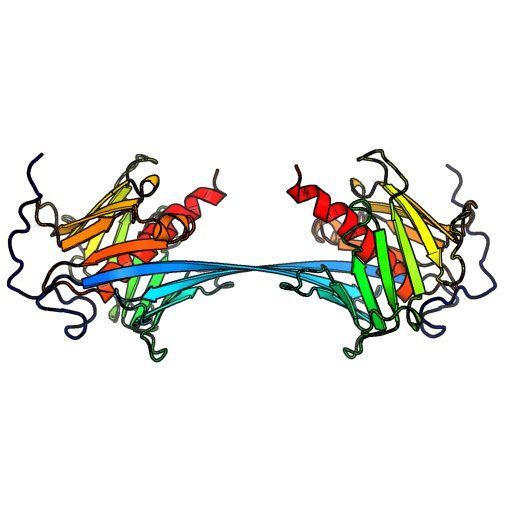 -26.641 -11.805 1 95.88 178 THR B CA 1
ATOM 3010 C C . THR B 1 178 ? 10.859 -27.375 -12.414 1 95.88 178 THR B C 1
ATOM 3012 O O . THR B 1 178 ? 10.18 -28.141 -11.727 1 95.88 178 THR B O 1
ATOM 3015 N N . VAL B 1 179 ? 10.602 -27.094 -13.688 1 96.81 179 VAL B N 1
ATOM 3016 C CA . VAL B 1 179 ? 9.586 -27.797 -14.445 1 96.81 179 VAL B CA 1
ATOM 3017 C C . VAL B 1 179 ? 10.234 -28.906 -15.273 1 96.81 179 VAL B C 1
ATOM 3019 O O . VAL B 1 179 ? 11.148 -28.656 -16.062 1 96.81 179 VAL B O 1
ATOM 3022 N N . TYR B 1 180 ? 9.766 -30.141 -15.133 1 96.31 180 TYR B N 1
ATOM 3023 C CA . TYR B 1 180 ? 10.43 -31.281 -15.766 1 96.31 180 TYR B CA 1
ATOM 3024 C C . TYR B 1 180 ? 10.07 -31.359 -17.234 1 96.31 180 TYR B C 1
ATOM 3026 O O . TYR B 1 180 ? 9.148 -30.688 -17.703 1 96.31 180 TYR B O 1
ATOM 3034 N N . PRO B 1 181 ? 10.805 -32.188 -17.969 1 95.25 181 PRO B N 1
ATOM 3035 C CA . PRO B 1 181 ? 10.656 -32.219 -19.422 1 95.25 181 PRO B CA 1
ATOM 3036 C C . PRO B 1 181 ? 9.219 -32.531 -19.859 1 95.25 181 PRO B C 1
ATOM 3038 O O . PRO B 1 181 ? 8.57 -33.375 -19.281 1 95.25 181 PRO B O 1
ATOM 3041 N N . HIS B 1 182 ? 8.672 -31.766 -20.781 1 95 182 HIS B N 1
ATOM 3042 C CA . HIS B 1 182 ? 7.422 -31.984 -21.5 1 95 182 HIS B CA 1
ATOM 3043 C C . HIS B 1 182 ? 6.227 -31.531 -20.656 1 95 182 HIS B C 1
ATOM 3045 O O . HIS B 1 182 ? 5.078 -31.797 -21.016 1 95 182 HIS B O 1
ATOM 3051 N N . VAL B 1 183 ? 6.562 -30.859 -19.578 1 96.31 183 VAL B N 1
ATOM 3052 C CA . VAL B 1 183 ? 5.48 -30.328 -18.766 1 96.31 183 VAL B CA 1
ATOM 3053 C C . VAL B 1 183 ? 5.281 -28.844 -19.078 1 96.31 183 VAL B C 1
ATOM 3055 O O . VAL B 1 183 ? 6.25 -28.094 -19.234 1 96.31 183 VAL B O 1
ATOM 3058 N N . ASP B 1 184 ? 4.035 -28.406 -19.203 1 97.69 184 ASP B N 1
ATOM 3059 C CA . ASP B 1 184 ? 3.615 -27.031 -19.5 1 97.69 184 ASP B CA 1
ATOM 3060 C C . ASP B 1 184 ? 4.008 -26.078 -18.359 1 97.69 184 ASP B C 1
ATOM 3062 O O . ASP B 1 184 ? 3.357 -26.062 -17.312 1 97.69 184 ASP B O 1
ATOM 3066 N N . TYR B 1 185 ? 5.016 -25.266 -18.672 1 97.69 185 TYR B N 1
ATOM 3067 C CA . TYR B 1 185 ? 5.523 -24.484 -17.562 1 97.69 185 TYR B CA 1
ATOM 3068 C C . TYR B 1 185 ? 4.609 -23.297 -17.25 1 97.69 185 TYR B C 1
ATOM 3070 O O . TYR B 1 185 ? 4.672 -22.719 -16.172 1 97.69 185 TYR B O 1
ATOM 3078 N N . ALA B 1 186 ? 3.701 -22.844 -18.156 1 97.88 186 ALA B N 1
ATOM 3079 C CA . ALA B 1 186 ? 2.684 -21.844 -17.812 1 97.88 186 ALA B CA 1
ATOM 3080 C C . ALA B 1 186 ? 1.695 -22.391 -16.797 1 97.88 186 ALA B C 1
ATOM 3082 O O . ALA B 1 186 ? 1.269 -21.672 -15.883 1 97.88 186 ALA B O 1
ATOM 3083 N N . PHE B 1 187 ? 1.359 -23.703 -16.953 1 98.31 187 PHE B N 1
ATOM 3084 C CA . PHE B 1 187 ? 0.521 -24.406 -16 1 98.31 187 PHE B CA 1
ATOM 3085 C C . PHE B 1 187 ? 1.171 -24.438 -14.625 1 98.31 187 PHE B C 1
ATOM 3087 O O . PHE B 1 187 ? 0.548 -24.062 -13.633 1 98.31 187 PHE B O 1
ATOM 3094 N N . ILE B 1 188 ? 2.396 -24.766 -14.57 1 98.12 188 ILE B N 1
ATOM 3095 C CA . ILE B 1 188 ? 3.111 -24.875 -13.297 1 98.12 188 ILE B CA 1
ATOM 3096 C C . ILE B 1 188 ? 3.195 -23.5 -12.633 1 98.12 188 ILE B C 1
ATOM 3098 O O . ILE B 1 188 ? 2.973 -23.375 -11.43 1 98.12 188 ILE B O 1
ATOM 3102 N N . VAL B 1 189 ? 3.512 -22.484 -13.391 1 97.19 189 VAL B N 1
ATOM 3103 C CA . VAL B 1 189 ? 3.596 -21.125 -12.844 1 97.19 189 VAL B CA 1
ATOM 3104 C C . VAL B 1 189 ? 2.262 -20.734 -12.211 1 97.19 189 VAL B C 1
ATOM 3106 O O . VAL B 1 189 ? 2.227 -20.188 -11.109 1 97.19 189 VAL B O 1
ATOM 3109 N N . SER B 1 190 ? 1.168 -21.016 -12.867 1 97.25 190 SER B N 1
ATOM 3110 C CA . SER B 1 190 ? -0.144 -20.672 -12.328 1 97.25 190 SER B CA 1
ATOM 3111 C C . SER B 1 190 ? -0.404 -21.391 -11.008 1 97.25 190 SER B C 1
ATOM 3113 O O . SER B 1 190 ? -1.021 -20.828 -10.102 1 97.25 190 SER B O 1
ATOM 3115 N N . LEU B 1 191 ? 0.013 -22.625 -10.875 1 97.06 191 LEU B N 1
ATOM 3116 C CA . LEU B 1 191 ? -0.143 -23.359 -9.625 1 97.06 191 LEU B CA 1
ATOM 3117 C C . LEU B 1 191 ? 0.628 -22.688 -8.5 1 97.06 191 LEU B C 1
ATOM 3119 O O . LEU B 1 191 ? 0.135 -22.594 -7.371 1 97.06 191 LEU B O 1
ATOM 3123 N N . VAL B 1 192 ? 1.847 -22.25 -8.828 1 94.31 192 VAL B N 1
ATOM 3124 C CA . VAL B 1 192 ? 2.666 -21.578 -7.816 1 94.31 192 VAL B CA 1
ATOM 3125 C C . VAL B 1 192 ? 1.992 -20.281 -7.379 1 94.31 192 VAL B C 1
ATOM 3127 O O . VAL B 1 192 ? 1.99 -19.953 -6.191 1 94.31 192 VAL B O 1
ATOM 3130 N N . VAL B 1 193 ? 1.438 -19.578 -8.328 1 91.88 193 VAL B N 1
ATOM 3131 C CA . VAL B 1 193 ? 0.735 -18.344 -8 1 91.88 193 VAL B CA 1
ATOM 3132 C C . VAL B 1 193 ? -0.455 -18.641 -7.094 1 91.88 193 VAL B C 1
ATOM 3134 O O . VAL B 1 193 ? -0.665 -17.969 -6.086 1 91.88 193 VAL B O 1
ATOM 3137 N N . VAL B 1 194 ? -1.245 -19.641 -7.406 1 91.69 194 VAL B N 1
ATOM 3138 C CA . VAL B 1 194 ? -2.387 -20.031 -6.586 1 91.69 194 VAL B CA 1
ATOM 3139 C C . VAL B 1 194 ? -1.91 -20.438 -5.195 1 91.69 194 VAL B C 1
ATOM 3141 O O . VAL B 1 194 ? -2.525 -20.078 -4.191 1 91.69 194 VAL B O 1
ATOM 3144 N N . LEU B 1 195 ? -0.861 -21.234 -5.16 1 89.81 195 LEU B N 1
ATOM 3145 C CA . LEU B 1 195 ? -0.273 -21.641 -3.887 1 89.81 195 LEU B CA 1
ATOM 3146 C C . LEU B 1 195 ? 0.05 -20.438 -3.025 1 89.81 195 LEU B C 1
ATOM 3148 O O . LEU B 1 195 ? -0.223 -20.422 -1.822 1 89.81 195 LEU B O 1
ATOM 3152 N N . ASN B 1 196 ? 0.654 -19.484 -3.621 1 85.56 196 ASN B N 1
ATOM 3153 C CA . ASN B 1 196 ? 0.977 -18.25 -2.906 1 85.56 196 ASN B CA 1
ATOM 3154 C C . ASN B 1 196 ? -0.278 -17.562 -2.375 1 85.56 196 ASN B C 1
ATOM 3156 O O . ASN B 1 196 ? -0.308 -17.125 -1.225 1 85.56 196 ASN B O 1
ATOM 3160 N N . GLU B 1 197 ? -1.317 -17.453 -3.197 1 83.88 197 GLU B N 1
ATOM 3161 C CA . GLU B 1 197 ? -2.553 -16.781 -2.814 1 83.88 197 GLU B CA 1
ATOM 3162 C C . GLU B 1 197 ? -3.248 -17.5 -1.667 1 83.88 197 GLU B C 1
ATOM 3164 O O . GLU B 1 197 ? -3.762 -16.875 -0.743 1 83.88 197 GLU B O 1
ATOM 3169 N N . ILE B 1 198 ? -3.289 -18.766 -1.761 1 81.56 198 ILE B N 1
ATOM 3170 C CA . ILE B 1 198 ? -3.949 -19.578 -0.741 1 81.56 198 ILE B CA 1
ATOM 3171 C C . ILE B 1 198 ? -3.242 -19.391 0.6 1 81.56 198 ILE B C 1
ATOM 3173 O O . ILE B 1 198 ? -3.887 -19.375 1.651 1 81.56 198 ILE B O 1
ATOM 3177 N N . ASN B 1 199 ? -1.963 -19.203 0.495 1 78.19 199 ASN B N 1
ATOM 3178 C CA . ASN B 1 199 ? -1.205 -19.094 1.737 1 78.19 199 ASN B CA 1
ATOM 3179 C C . ASN B 1 199 ? -1.069 -17.641 2.191 1 78.19 199 ASN B C 1
ATOM 3181 O O . ASN B 1 199 ? -0.715 -17.375 3.34 1 78.19 199 ASN B O 1
ATOM 3185 N N . ALA B 1 200 ? -1.113 -16.641 1.361 1 70.06 200 ALA B N 1
ATOM 3186 C CA . ALA B 1 200 ? -1.124 -15.234 1.755 1 70.06 200 ALA B CA 1
ATOM 3187 C C . ALA B 1 200 ? -2.391 -14.891 2.535 1 70.06 200 ALA B C 1
ATOM 3189 O O . ALA B 1 200 ? -2.361 -14.055 3.438 1 70.06 200 ALA B O 1
ATOM 3190 N N . ASP B 1 201 ? -3.539 -15.258 2.062 1 58.31 201 ASP B N 1
ATOM 3191 C CA . ASP B 1 201 ? -4.801 -15.031 2.76 1 58.31 201 ASP B CA 1
ATOM 3192 C C . ASP B 1 201 ? -4.703 -15.461 4.223 1 58.31 201 ASP B C 1
ATOM 3194 O O . ASP B 1 201 ? -5.387 -14.906 5.086 1 58.31 201 ASP B O 1
ATOM 3198 N N . ARG B 1 202 ? -3.908 -16.391 4.539 1 49.94 202 ARG B N 1
ATOM 3199 C CA . ARG B 1 202 ? -3.791 -16.812 5.93 1 49.94 202 ARG B CA 1
ATOM 3200 C C . ARG B 1 202 ? -3.176 -15.711 6.789 1 49.94 202 ARG B C 1
ATOM 3202 O O . ARG B 1 202 ? -3.479 -15.602 7.977 1 49.94 202 ARG B O 1
ATOM 3209 N N . LYS B 1 203 ? -2.365 -14.898 6.211 1 46.22 203 LYS B N 1
ATOM 3210 C CA . LYS B 1 203 ? -1.713 -13.914 7.07 1 46.22 203 LYS B CA 1
ATOM 3211 C C . LYS B 1 203 ? -2.719 -12.898 7.609 1 46.22 203 LYS B C 1
ATOM 3213 O O . LYS B 1 203 ? -2.551 -12.375 8.711 1 46.22 203 LYS B O 1
ATOM 3218 N N . GLY B 1 204 ? -3.744 -12.555 7.082 1 38.75 204 GLY B N 1
ATOM 3219 C CA . GLY B 1 204 ? -4.734 -11.648 7.633 1 38.75 204 GLY B CA 1
ATOM 3220 C C . GLY B 1 204 ? -5.574 -12.273 8.734 1 38.75 204 GLY B C 1
ATOM 3221 O O . GLY B 1 204 ? -6.344 -11.578 9.406 1 38.75 204 GLY B O 1
ATOM 3222 N N . GLU B 1 205 ? -5.797 -13.344 8.672 1 34.72 205 GLU B N 1
ATOM 3223 C CA . GLU B 1 205 ? -6.66 -13.984 9.664 1 34.72 205 GLU B CA 1
ATOM 3224 C C . GLU B 1 205 ? -5.902 -14.25 10.961 1 34.72 205 GLU B C 1
ATOM 3226 O O . GLU B 1 205 ? -6.504 -14.617 11.977 1 34.72 205 GLU B O 1
ATOM 3231 N N . ASP B 1 206 ? -4.645 -14.156 10.977 1 31.58 206 ASP B N 1
ATOM 3232 C CA . ASP B 1 206 ? -4.172 -14.422 12.336 1 31.58 206 ASP B CA 1
ATOM 3233 C C . ASP B 1 206 ? -4.105 -13.133 13.156 1 31.58 206 ASP B C 1
ATOM 3235 O O . ASP B 1 206 ? -3.695 -12.086 12.648 1 31.58 206 ASP B O 1
#

Sequence (412 aa):
MAQPSYAPITNPISIVGQQFCAPYPVDLTIMRKVISITEGNFAVSDVNGNVIFKVKGSMFSLHDNRVLLDATGNPLLTLRQKMISAHRRWQVYRGDSSADKDLLFSVKKSSMLQFKTELDVFLAPNTKEDVCDFKIKGSWLERSCVVYLGNSSNIVAQMHKKHSVQSIVLGKDTFMVTVYPHVDYAFIVSLVVVLNEINADRKGEDMAQPSYAPITNPISIVGQQFCAPYPVDLTIMRKVISITEGNFAVSDVNGNVIFKVKGSMFSLHDNRVLLDATGNPLLTLRQKMISAHRRWQVYRGDSSADKDLLFSVKKSSMLQFKTELDVFLAPNTKEDVCDFKIKGSWLERSCVVYLGNSSNIVAQMHKKHSVQSIVLGKDTFMVTVYPHVDYAFIVSLVVVLNEINADRKGED

Secondary structure (DSSP, 8-state):
----------S-B-SS-GGG--SS-EEEEEEEEEEEEEEEEEEEE-TT--EEEEEEE-SS-SS-EEEEEETTS-EEEEEEE-SSS-S-EEEEEESS---GGGEEEEEEE----TT-EEEEEEETT--S-SS-SEEEEEETTTTEEEEEETTSS-EEEEEE---SHHHHHS-TTEEEEEEPTTB-HHHHHHHHHHHHHHHHHHHHH-/----------S-B-SS-GGG--SS-EEEEEEEEEEEEEEEEEEEE-TT--EEEEEEE-SS-SS-EEEEEETTS-EEEEEEE-SSS-TTEEEEEESS---GGGEEEEEEE----TT-EEEEEEETT--S-SS-SEEEEEETTTTEEEEEETTSS-EEEEEE---SHHHHHS-TTEEEEEEPTTB-HHHHHHHHHHHHHHHHHHHHH-

Solvent-accessible surface area (backbone atoms only — not comparable to full-atom values): 21774 Å² total; per-residue (Å²): 128,82,70,81,66,67,67,83,58,84,66,69,48,59,77,77,38,67,89,42,39,39,89,48,70,43,53,36,39,40,33,55,45,72,44,68,41,55,36,59,26,32,45,28,20,42,87,84,63,50,63,52,33,34,30,45,40,53,64,77,48,90,56,60,38,35,34,37,21,38,66,85,64,47,60,50,27,20,36,34,56,51,79,86,51,74,95,42,38,36,40,34,13,51,23,88,41,84,49,75,91,35,44,49,34,35,38,33,60,70,46,87,50,90,78,44,40,32,33,36,28,29,43,52,89,48,76,81,61,85,66,48,54,25,29,37,40,40,25,70,92,68,38,38,36,36,34,21,50,22,92,49,86,42,58,45,32,37,36,41,66,58,83,42,77,60,34,70,67,41,55,99,46,54,43,33,34,41,28,34,39,21,33,18,45,64,48,52,51,52,51,52,52,50,52,49,51,64,56,52,60,52,61,74,72,105,128,81,69,82,66,67,66,81,58,84,66,68,49,59,78,78,38,67,89,41,40,38,91,49,70,45,52,37,39,40,34,54,44,71,44,70,40,55,36,57,27,34,44,28,21,40,88,84,62,50,65,51,32,34,30,45,41,54,65,74,48,90,56,60,38,35,36,37,19,39,67,84,64,50,58,51,26,20,36,34,56,50,80,84,51,74,94,44,37,36,38,33,14,51,23,89,38,86,49,75,91,36,44,48,32,35,39,31,59,69,47,86,52,90,78,44,41,33,33,37,28,29,43,51,87,47,76,81,62,84,68,48,55,26,29,37,42,40,24,70,92,67,38,37,35,36,34,22,50,22,92,49,85,44,57,46,30,37,36,40,64,57,84,43,78,59,34,71,68,40,56,98,45,55,45,35,35,40,28,33,37,20,33,17,46,65,46,52,50,50,51,53,51,49,53,50,51,65,56,52,61,51,62,74,73,106

Foldseek 3Di:
DDDPPPPQPPDDPDDPDPVPDDNDDDDDDDDDDDPPQPFDKDFDADPVRDTAWMWTFDRPDPWTKIFIAGPVGFTAKIKTDDPPPDLFKIWIFGGPDDDLVRTAKMKGFDDPDLQWGKIAIDGSVRPVPPWGQKMWTDGVQQQWIFIAGTPDPHTQKIKDQPPDPVSVVVDPPDIDMDGDPPDDVVVVVVVVVSVVVSNVVVVVVD/DDDPPPPQPPDDPDDPDPVPDDNDDDDDDDDDDDPPQPFDKDFDADPVRDTAWMWTFDSDDPWTKIFIAGPVGFTAKIKTDDPPPDLFKIWIFGGPDDDLVRTAKMKGFDDPDLQWGKIAIDGSVRPVPPWGQKMWTDGVQQQWIFIAGTPDPHTQKTKDQPPDPVSVVVDPPDIDMDGDPPDDVVVVVVVVVSVCVSNVVVVVVD

Organism: NCBI:txid261450

pLDDT: mean 82.25, std 18.06, range [26.53, 98.31]

InterPro domains:
  IPR007612 LURP-one-related [PF04525] (26-195)
  IPR007612 LURP-one-related [PTHR31087] (11-200)
  IPR025659 Tubby-like, C-terminal [SSF54518] (14-199)
  IPR038595 LURP-one-related superfamily [G3DSA:2.40.160.200] (13-204)